Protein 5C0S (pdb70)

Secondary structure (DSSP, 8-state):
-EEEEEEB--S--EEE--SS--SEEESSEEE-SSS-EEE-S-B--B-----STT-BBTT--S-SEEEEEE-SS-EEEEE-HHHHHHHHHHHHHHHHHHHHHTTHHHHHHHHHHHHHHHHHHHHHHHHHHT--TTTTHHHHHHHHHHHHHHHHHHHHHHHHHHHHHHHHHHHHHHHHHHHHHHHHHHHHHHHHHHHTTSEEE-SSSEEEESS---HHHHHHHHTT---HHHHHHHHHHHHHH-/---EEEPPPEEE-TT--EEEEEEESS-SS-SS-EEEEEE-TTS--EEEEEE-TTT--EEE-TTTTTTEEEEEETTTTEEEEEE-S--GGG-EEEEEEEESSSS--S-EEEE---EEEEE-S---B--EEEEE---STTEETTEEEEEEEEEEEBSS--EEEEGGGTB-TTEEEPPPEE-TTS-EEEEEEEEEESTTTTTS--EEEEEEGGGTEEEEEE---/-BB--SEEEE-TT--EEEEEE--TTTGGGS--EEEEE-TTS--EEEEBTTTB--TT--TTEEEEEETTEEEEEE-S--STT-SEEEEEEEE-SSSSEEEEB--EEEEE----BPPEEEEEPPPHHHHTTT-EEEEEEEEEEBSS--EEEEEETTEE--TTEEEPPPEE-TTSSEEEEEEEEE-HHHHHHSS-EEEEEEETTEEEEEEE-TT-

InterPro domains:
  IPR012473 Fibritin C-terminal [PF07921] (373-482)
  IPR012473 Fibritin C-terminal [PR01880] (372-398)
  IPR012473 Fibritin C-terminal [PR01880] (399-420)
  IPR012473 Fibritin C-terminal [PR01880] (421-442)
  IPR012473 Fibritin C-terminal [PR01880] (443-462)
  IPR012473 Fibritin C-terminal [PR01880] (463-484)

B-factor: mean 86.99, std 44.42, range [16.41, 301.83]

Radius of gyration: 33.94 Å; Cα contacts (8 Å, |Δi|>4): 1480; chains: 3; bounding box: 60×84×108 Å

Sequence (675 aa):
DTICIGYHANNSTDTVDTVLEKNVTVTHSVNLGSGLRMVTGLRNIPQAIAGFIEGGWTGMVDGWYGYHHQNEQGSGYAADQKSTQNAINGITNKVNSVIEKMGGDPEWDREINNYTSIIYSLIEESQNQQEIVQQQNNLLRAIEAQQHLLQLTVWGIKQLQTYNAELLVLLENERTLDFHDSNVKNLYEKVKSQLKNNAKEIGNGCFEFYHKCNNECMESVKNGTYDYPKYSEESKLNREKIEVQLVESGAEVKKPGSSVKVSCKASGGPFRSYAISWVRQAPGQGPEWMGGIIPIFGTTKYAPKFQGRVTITADDFAGTVYMELSSLRSEDTAMYYCAKHMGYQVRETMDVWGKGTTVTVSSASTKGPSVFPLAPSSKSTSGGTAALGCLVKDYFPEPVTVSWNSGALTSGVHTFPAVLQSSGLYSLSSVVTVPSSSLGTQTYICNVNHKPSNTKVDKRVEPVLTQPPSVSAAPGQKVTISCSGSSSNIGNDYVSWYQQLPGTAPKLLIYDNNKRPSGIPDRFSGSKSGTSATLGITGLQTGDEANYYCATWDRRPTAYVVFGGGTKLTVLQPKAAPSVTLFPPSSEELQANKATLVCLISDFYPGAVTVAWKADSSPVKAGVETTTPSKQSNNKYAASSYLSLTPEQWKSHRSYSCQVTHEGSTVEKTVAPTE

Solvent-accessible surface area: 32859 Å² total; per-residue (Å²): 36,24,9,0,0,0,25,10,0,38,146,25,120,50,56,4,47,5,69,152,81,114,114,11,50,0,7,20,25,8,81,32,69,85,79,20,65,1,1,2,0,8,78,18,81,77,123,146,50,27,1,42,106,106,1,0,2,63,48,0,100,66,0,0,0,1,9,6,41,75,16,107,117,32,71,22,78,32,6,14,93,156,15,0,14,82,0,0,49,36,2,4,96,25,2,8,32,10,39,97,148,121,27,38,34,72,110,113,19,151,88,39,63,92,136,36,67,83,51,147,67,89,10,76,75,31,88,99,130,68,181,177,92,115,110,87,35,72,93,23,139,54,94,49,59,115,18,116,118,91,80,120,78,30,142,15,58,71,102,135,47,70,142,93,31,84,64,70,6,32,89,26,0,66,160,1,6,92,67,2,85,49,22,8,119,82,5,23,75,122,2,82,70,33,0,131,69,0,6,103,79,88,53,36,1,2,3,78,14,50,5,130,0,75,50,128,4,16,105,21,4,72,103,50,92,21,72,48,104,131,24,28,100,83,0,77,79,49,82,108,133,182,177,38,121,6,95,26,37,52,77,45,64,64,98,67,60,39,47,7,106,0,29,1,110,1,51,63,18,15,11,6,22,22,0,2,0,0,1,9,25,19,113,85,115,16,9,50,6,0,0,0,8,15,2,29,35,37,59,44,88,29,2,57,133,1,91,75,51,8,66,5,59,39,59,37,66,37,1,12,1,56,1,66,0,39,66,4,137,69,97,1,34,3,68,4,9,0,0,15,2,92,24,8,52,6,90,1,10,0,35,20,25,0,158,19,11,56,2,15,4,20,96,25,70,90,83,22,18,49,11,18,14,4,38,1,62,97,117,19,54,94,76,46,65,3,15,1,0,0,1,0,13,11,0,4,20,71,93,22,80,22,41,1,44,100,42,84,45,96,104,41,45,54,53,6,65,22,12,90,30,114,69,17,26,28,1,10,0,0,16,0,76,8,71,35,97,26,31,72,106,83,85,12,51,0,22,3,39,0,136,64,34,111,43,154,47,96,55,128,5,107,113,137,3,92,13,31,115,71,34,63,4,23,85,55,72,122,13,81,0,56,0,51,23,46,64,15,8,0,22,101,12,110,1,0,1,2,23,16,73,91,92,54,21,3,115,4,3,0,40,30,28,97,104,112,26,120,71,11,68,124,46,11,65,12,65,61,86,52,54,48,2,47,0,14,0,71,27,2,92,72,53,8,21,0,45,0,13,0,0,0,29,10,140,158,72,80,38,43,2,6,11,1,51,14,0,69,0,43,1,122,88,108,108,17,77,14,58,9,35,12,2,45,9,12,85,70,1,40,162,60,112,88,2,1,0,0,0,5,0,24,52,0,14,42,18,67,27,91,29,34,0,54,4,52,91,65,82,44,135,84,37,41,41,65,22,117,48,38,68,22,118,94,96,78,17,1,3,1,0,5,0,48,24,62,18,107,85,3,106,82,56,156,3,5,8,0,44,0,46,1,86,83,54,88,44,79,68,44,10,36,18,119,185

Organism: Enterobacteria phage T4 (NCBI:txid10665)

Nearest PDB structures (foldseek):
  5c0s-assembly1_A  TM=1.004E+00  e=2.608E-46  unclassified
  4mc5-assembly1_B  TM=8.706E-01  e=4.493E-20  Influenza A virus
  8xhh-assembly1_A  TM=8.297E-01  e=2.191E-21  Influenza A virus
  4mc5-assembly1_C  TM=8.520E-01  e=2.034E-19  Influenza A virus
  9dwe-assembly1_C  TM=7.849E-01  e=5.070E-20  Influenza A virus

Structure (mmCIF, N/CA/C/O backbone):
data_5C0S
#
_entry.id   5C0S
#
_cell.length_a   101.649
_cell.length_b   101.649
_cell.length_c   186.022
_cell.angle_alpha   90.00
_cell.angle_beta   90.00
_cell.angle_gamma   120.00
#
_symmetry.space_group_name_H-M   'H 3'
#
loop_
_entity.id
_entity.type
_entity.pdbx_description
1 polymer 'Hemagglutinin, Envelope glycoprotein, Fibritin fusion protein'
2 polymer 'CR6261 antibody heavy chain'
3 polymer 'CR6261 antibody light chain'
#
loop_
_atom_site.group_PDB
_atom_site.id
_atom_site.type_symbol
_atom_site.label_atom_id
_atom_site.label_alt_id
_atom_site.label_comp_id
_atom_site.label_asym_id
_atom_site.label_entity_id
_atom_site.label_seq_id
_atom_site.pdbx_PDB_ins_code
_atom_site.Cartn_x
_atom_site.Cartn_y
_atom_site.Cartn_z
_atom_site.occupancy
_atom_site.B_iso_or_equiv
_atom_site.auth_seq_id
_atom_site.auth_comp_id
_atom_site.auth_asym_id
_atom_site.auth_atom_id
_atom_site.pdbx_PDB_model_num
ATOM 1 N N . ASP A 1 1 ? -7.557 26.178 -36.437 1.00 145.62 1 ASP A N 1
ATOM 2 C CA . ASP A 1 1 ? -8.290 26.208 -35.177 1.00 140.61 1 ASP A CA 1
ATOM 3 C C . ASP A 1 1 ? -8.154 24.886 -34.429 1.00 137.41 1 ASP A C 1
ATOM 4 O O . ASP A 1 1 ? -8.454 23.824 -34.973 1.00 138.00 1 ASP A O 1
ATOM 9 N N . THR A 1 2 ? -7.699 24.955 -33.182 1.00 91.34 2 THR A N 1
ATOM 10 C CA . THR A 1 2 ? -7.504 23.753 -32.376 1.00 88.40 2 THR A CA 1
ATOM 11 C C . THR A 1 2 ? -7.748 23.971 -30.884 1.00 84.30 2 THR A C 1
ATOM 12 O O . THR A 1 2 ? -7.433 25.029 -30.338 1.00 84.58 2 THR A O 1
ATOM 16 N N . ILE A 1 3 ? -8.303 22.954 -30.231 1.00 157.77 3 ILE A N 1
ATOM 17 C CA . ILE A 1 3 ? -8.556 22.998 -28.794 1.00 154.39 3 ILE A CA 1
ATOM 18 C C . ILE A 1 3 ? -7.763 21.913 -28.062 1.00 153.09 3 ILE A C 1
ATOM 19 O O . ILE A 1 3 ? -7.638 20.787 -28.546 1.00 153.79 3 ILE A O 1
ATOM 24 N N . CYS A 1 4 ? -7.221 22.258 -26.898 1.00 82.95 4 CYS A N 1
ATOM 25 C CA . CYS A 1 4 ? -6.439 21.313 -26.109 1.00 82.02 4 CYS A CA 1
ATOM 26 C C . CYS A 1 4 ? -7.000 21.146 -24.704 1.00 78.65 4 CYS A C 1
ATOM 27 O O . CYS A 1 4 ? -7.461 22.106 -24.093 1.00 77.75 4 CYS A O 1
ATOM 30 N N . ILE A 1 5 ? -6.953 19.921 -24.194 1.00 86.88 5 ILE A N 1
ATOM 31 C CA . ILE A 1 5 ? -7.269 19.667 -22.795 1.00 84.29 5 ILE A CA 1
ATOM 32 C C . ILE A 1 5 ? -5.966 19.580 -22.007 1.00 84.69 5 ILE A C 1
ATOM 33 O O . ILE A 1 5 ? -5.031 18.891 -22.417 1.00 86.47 5 ILE A O 1
ATOM 38 N N . GLY A 1 6 ? -5.901 20.288 -20.884 1.00 62.43 6 GLY A N 1
ATOM 39 C CA . GLY A 1 6 ? -4.704 20.285 -20.064 1.00 66.78 6 GLY A CA 1
ATOM 40 C C . GLY A 1 6 ? -4.967 20.537 -18.594 1.00 64.69 6 GLY A C 1
ATOM 41 O O . GLY A 1 6 ? -6.106 20.459 -18.133 1.00 58.96 6 GLY A O 1
ATOM 42 N N . TYR A 1 7 ? -3.900 20.840 -17.859 1.00 50.48 7 TYR A N 1
ATOM 43 C CA . TYR A 1 7 ? -3.987 21.066 -16.419 1.00 44.92 7 TYR A CA 1
ATOM 44 C C . TYR A 1 7 ? -2.952 22.071 -15.922 1.00 46.76 7 TYR A C 1
ATOM 45 O O . TYR A 1 7 ? -2.162 22.601 -16.701 1.00 49.72 7 TYR A O 1
ATOM 54 N N . HIS A 1 8 ? -2.957 22.311 -14.615 1.00 41.99 8 HIS A N 1
ATOM 55 C CA . HIS A 1 8 ? -2.142 23.359 -14.008 1.00 43.58 8 HIS A CA 1
ATOM 56 C C . HIS A 1 8 ? -0.752 22.891 -13.586 1.00 45.74 8 HIS A C 1
ATOM 57 O O . HIS A 1 8 ? -0.578 21.774 -13.099 1.00 44.74 8 HIS A O 1
ATOM 64 N N . ALA A 1 9 ? 0.230 23.766 -13.784 1.00 64.48 9 ALA A N 1
ATOM 65 C CA . ALA A 1 9 ? 1.570 23.595 -13.237 1.00 29.30 9 ALA A CA 1
ATOM 66 C C . ALA A 1 9 ? 2.058 24.946 -12.715 1.00 29.69 9 ALA A C 1
ATOM 67 O O . ALA A 1 9 ? 1.676 25.989 -13.242 1.00 29.75 9 ALA A O 1
ATOM 69 N N . ASN A 1 10 ? 2.894 24.934 -11.679 1.00 56.04 10 ASN A N 1
ATOM 70 C CA . ASN A 1 10 ? 3.419 26.180 -11.119 1.00 54.02 10 ASN A CA 1
ATOM 71 C C . ASN A 1 10 ? 4.822 26.053 -10.524 1.00 57.87 10 ASN A C 1
ATOM 72 O O . ASN A 1 10 ? 5.457 25.004 -10.626 1.00 63.42 10 ASN A O 1
ATOM 77 N N . ASN A 1 11 ? 5.289 27.126 -9.891 1.00 73.78 11 ASN A N 1
ATOM 78 C CA . ASN A 1 11 ? 6.621 27.157 -9.291 1.00 78.54 11 ASN A CA 1
ATOM 79 C C . ASN A 1 11 ? 6.714 26.464 -7.932 1.00 76.49 11 ASN A C 1
ATOM 80 O O . ASN A 1 11 ? 7.584 26.791 -7.126 1.00 80.67 11 ASN A O 1
ATOM 85 N N . SER A 1 12 ? 5.827 25.509 -7.672 1.00 26.24 12 SER A N 1
ATOM 86 C CA . SER A 1 12 ? 5.874 24.776 -6.411 1.00 26.37 12 SER A CA 1
ATOM 87 C C . SER A 1 12 ? 7.001 23.752 -6.398 1.00 30.83 12 SER A C 1
ATOM 88 O O . SER A 1 12 ? 7.191 23.008 -7.360 1.00 27.60 12 SER A O 1
ATOM 91 N N . THR A 1 13 ? 7.745 23.720 -5.299 1.00 77.73 13 THR A N 1
ATOM 92 C CA . THR A 1 13 ? 8.809 22.742 -5.115 1.00 80.81 13 THR A CA 1
ATOM 93 C C . THR A 1 13 ? 8.417 21.739 -4.035 1.00 77.92 13 THR A C 1
ATOM 94 O O . THR A 1 13 ? 9.246 20.964 -3.557 1.00 80.46 13 THR A O 1
ATOM 98 N N . ASP A 1 14 ? 7.142 21.765 -3.660 1.00 109.04 14 ASP A N 1
ATOM 99 C CA . ASP A 1 14 ? 6.614 20.857 -2.651 1.00 106.10 14 ASP A CA 1
ATOM 100 C C . ASP A 1 14 ? 6.661 19.413 -3.119 1.00 106.09 14 ASP A C 1
ATOM 101 O O . ASP A 1 14 ? 6.207 19.088 -4.215 1.00 110.11 14 ASP A O 1
ATOM 106 N N . THR A 1 15 ? 7.216 18.549 -2.279 1.00 51.99 15 THR A N 1
ATOM 107 C CA . THR A 1 15 ? 7.268 17.129 -2.587 1.00 47.87 15 THR A CA 1
ATOM 108 C C . THR A 1 15 ? 6.572 16.305 -1.516 1.00 44.29 15 THR A C 1
ATOM 109 O O . THR A 1 15 ? 6.735 16.551 -0.322 1.00 43.49 15 THR A O 1
ATOM 113 N N . VAL A 1 16 ? 5.786 15.330 -1.955 1.00 41.39 16 VAL A N 1
ATOM 114 C CA . VAL A 1 16 ? 5.181 14.368 -1.053 1.00 38.21 16 VAL A CA 1
ATOM 115 C C . VAL A 1 16 ? 5.688 12.986 -1.420 1.00 39.48 16 VAL A C 1
ATOM 116 O O . VAL A 1 16 ? 6.489 12.832 -2.343 1.00 42.01 16 VAL A O 1
ATOM 120 N N . ASP A 1 17 ? 5.207 11.980 -0.703 1.00 35.89 17 ASP A N 1
ATOM 121 C CA . ASP A 1 17 ? 5.536 10.603 -1.018 1.00 35.68 17 ASP A CA 1
ATOM 122 C C . ASP A 1 17 ? 4.268 9.780 -1.144 1.00 30.82 17 ASP A C 1
ATOM 123 O O . ASP A 1 17 ? 3.421 9.798 -0.253 1.00 27.88 17 ASP A O 1
ATOM 128 N N . THR A 1 18 ? 4.129 9.065 -2.253 1.00 38.22 18 THR A N 1
ATOM 129 C CA . THR A 1 18 ? 3.141 8.002 -2.320 1.00 37.82 18 THR A CA 1
ATOM 130 C C . THR A 1 18 ? 3.815 6.768 -1.734 1.00 37.11 18 THR A C 1
ATOM 131 O O . THR A 1 18 ? 4.713 6.886 -0.900 1.00 35.64 18 THR A O 1
ATOM 135 N N . VAL A 1 19 ? 3.400 5.587 -2.170 1.00 59.97 19 VAL A N 1
ATOM 136 C CA . VAL A 1 19 ? 4.028 4.358 -1.700 1.00 59.08 19 VAL A CA 1
ATOM 137 C C . VAL A 1 19 ? 5.078 3.859 -2.695 1.00 61.52 19 VAL A C 1
ATOM 138 O O . VAL A 1 19 ? 6.210 3.550 -2.318 1.00 64.44 19 VAL A O 1
ATOM 142 N N . LEU A 1 20 ? 4.701 3.801 -3.968 1.00 70.66 20 LEU A N 1
ATOM 143 C CA . LEU A 1 20 ? 5.596 3.319 -5.013 1.00 73.86 20 LEU A CA 1
ATOM 144 C C . LEU A 1 20 ? 6.576 4.404 -5.454 1.00 78.60 20 LEU A C 1
ATOM 145 O O . LEU A 1 20 ? 7.523 4.130 -6.190 1.00 83.01 20 LEU A O 1
ATOM 150 N N . GLU A 1 21 ? 6.350 5.634 -5.001 1.00 26.68 21 GLU A N 1
ATOM 151 C CA . GLU A 1 21 ? 7.097 6.780 -5.510 1.00 31.38 21 GLU A CA 1
ATOM 152 C C . GLU A 1 21 ? 7.373 7.801 -4.410 1.00 38.00 21 GLU A C 1
ATOM 153 O O . GLU A 1 21 ? 6.525 8.043 -3.551 1.00 35.35 21 GLU A O 1
ATOM 159 N N . LYS A 1 22 ? 8.557 8.404 -4.444 1.00 68.26 22 LYS A N 1
ATOM 160 C CA . LYS A 1 22 ? 8.960 9.362 -3.420 1.00 65.68 22 LYS A CA 1
ATOM 161 C C . LYS A 1 22 ? 9.416 10.678 -4.045 1.00 68.97 22 LYS A C 1
ATOM 162 O O . LYS A 1 22 ? 9.734 10.730 -5.234 1.00 75.33 22 LYS A O 1
ATOM 168 N N . ASN A 1 23 ? 9.447 11.733 -3.232 1.00 89.10 23 ASN A N 1
ATOM 169 C CA . ASN A 1 23 ? 9.895 13.056 -3.671 1.00 91.66 23 ASN A CA 1
ATOM 170 C C . ASN A 1 23 ? 9.184 13.554 -4.929 1.00 90.85 23 ASN A C 1
ATOM 171 O O . ASN A 1 23 ? 9.796 14.176 -5.797 1.00 93.89 23 ASN A O 1
ATOM 176 N N . VAL A 1 24 ? 7.889 13.272 -5.020 1.00 79.58 24 VAL A N 1
ATOM 177 C CA . VAL A 1 24 ? 7.095 13.684 -6.170 1.00 78.07 24 VAL A CA 1
ATOM 178 C C . VAL A 1 24 ? 6.688 15.150 -6.038 1.00 77.66 24 VAL A C 1
ATOM 179 O O . VAL A 1 24 ? 5.968 15.521 -5.112 1.00 74.90 24 VAL A O 1
ATOM 183 N N . THR A 1 25 ? 7.156 15.984 -6.961 1.00 53.76 25 THR A N 1
ATOM 184 C CA . THR A 1 25 ? 6.871 17.413 -6.902 1.00 53.71 25 THR A CA 1
ATOM 185 C C . THR A 1 25 ? 5.422 17.718 -7.259 1.00 52.90 25 THR A C 1
ATOM 186 O O . THR A 1 25 ? 4.959 17.395 -8.354 1.00 48.20 25 THR A O 1
ATOM 190 N N . VAL A 1 26 ? 4.712 18.348 -6.330 1.00 25.65 26 VAL A N 1
ATOM 191 C CA . VAL A 1 26 ? 3.326 18.720 -6.563 1.00 46.61 26 VAL A CA 1
ATOM 192 C C . VAL A 1 26 ? 3.129 20.229 -6.505 1.00 50.35 26 VAL A C 1
ATOM 193 O O . VAL A 1 26 ? 3.933 20.958 -5.920 1.00 48.10 26 VAL A O 1
ATOM 197 N N . THR A 1 27 ? 2.046 20.686 -7.121 1.00 40.20 27 THR A N 1
ATOM 198 C CA . THR A 1 27 ? 1.741 22.105 -7.203 1.00 40.15 27 THR A CA 1
ATOM 199 C C . THR A 1 27 ? 1.120 22.613 -5.913 1.00 26.14 27 THR A C 1
ATOM 200 O O . THR A 1 27 ? 1.323 23.765 -5.525 1.00 39.59 27 THR A O 1
ATOM 204 N N . HIS A 1 28 ? 0.352 21.751 -5.255 1.00 47.37 28 HIS A N 1
ATOM 205 C CA . HIS A 1 28 ? -0.321 22.129 -4.017 1.00 41.64 28 HIS A CA 1
ATOM 206 C C . HIS A 1 28 ? -0.301 20.998 -2.988 1.00 40.31 28 HIS A C 1
ATOM 207 O O . HIS A 1 28 ? -0.847 19.919 -3.217 1.00 38.21 28 HIS A O 1
ATOM 214 N N . SER A 1 29 ? 0.347 21.254 -1.857 1.00 61.39 29 SER A N 1
ATOM 215 C CA . SER A 1 29 ? 0.430 20.274 -0.784 1.00 60.42 29 SER A CA 1
ATOM 216 C C . SER A 1 29 ? -0.015 20.903 0.533 1.00 64.73 29 SER A C 1
ATOM 217 O O . SER A 1 29 ? -0.427 22.062 0.565 1.00 60.77 29 SER A O 1
ATOM 220 N N . VAL A 1 30 ? 0.050 20.126 1.613 1.00 82.35 30 VAL A N 1
ATOM 221 C CA . VAL A 1 30 ? -0.469 20.551 2.914 1.00 83.89 30 VAL A CA 1
ATOM 222 C C . VAL A 1 30 ? 0.250 19.823 4.066 1.00 84.23 30 VAL A C 1
ATOM 223 O O . VAL A 1 30 ? 0.343 18.594 4.074 1.00 81.93 30 VAL A O 1
ATOM 227 N N . ASN A 1 31 ? 0.764 20.594 5.025 1.00 63.83 31 ASN A N 1
ATOM 228 C CA . ASN A 1 31 ? 1.718 20.081 6.017 1.00 65.55 31 ASN A CA 1
ATOM 229 C C . ASN A 1 31 ? 1.125 19.821 7.401 1.00 64.60 31 ASN A C 1
ATOM 230 O O . ASN A 1 31 ? 0.944 20.746 8.194 1.00 69.96 31 ASN A O 1
ATOM 235 N N . LEU A 1 32 ? 0.849 18.550 7.685 1.00 125.26 32 LEU A N 1
ATOM 236 C CA . LEU A 1 32 ? 0.053 18.134 8.848 1.00 124.53 32 LEU A CA 1
ATOM 237 C C . LEU A 1 32 ? 0.653 18.442 10.222 1.00 132.87 32 LEU A C 1
ATOM 238 O O . LEU A 1 32 ? -0.031 18.982 11.092 1.00 129.48 32 LEU A O 1
ATOM 243 N N . GLY A 1 33 ? 1.914 18.073 10.427 1.00 84.71 33 GLY A N 1
ATOM 244 C CA . GLY A 1 33 ? 2.567 18.332 11.695 1.00 88.67 33 GLY A CA 1
ATOM 245 C C . GLY A 1 33 ? 3.690 17.377 12.052 1.00 90.24 33 GLY A C 1
ATOM 246 O O . GLY A 1 33 ? 4.600 17.752 12.788 1.00 99.28 33 GLY A O 1
ATOM 247 N N . SER A 1 34 ? 3.635 16.149 11.541 1.00 99.72 34 SER A N 1
ATOM 248 C CA . SER A 1 34 ? 4.634 15.134 11.885 1.00 106.48 34 SER A CA 1
ATOM 249 C C . SER A 1 34 ? 5.401 14.639 10.659 1.00 101.82 34 SER A C 1
ATOM 250 O O . SER A 1 34 ? 5.559 13.434 10.457 1.00 101.47 34 SER A O 1
ATOM 253 N N . GLY A 1 35 ? 5.875 15.574 9.840 1.00 80.97 35 GLY A N 1
ATOM 254 C CA . GLY A 1 35 ? 6.572 15.228 8.614 1.00 81.95 35 GLY A CA 1
ATOM 255 C C . GLY A 1 35 ? 5.609 14.714 7.562 1.00 73.05 35 GLY A C 1
ATOM 256 O O . GLY A 1 35 ? 6.009 14.348 6.457 1.00 73.47 35 GLY A O 1
ATOM 257 N N . LEU A 1 36 ? 4.329 14.692 7.915 1.00 29.15 36 LEU A N 1
ATOM 258 C CA . LEU A 1 36 ? 3.284 14.220 7.021 1.00 30.18 36 LEU A CA 1
ATOM 259 C C . LEU A 1 36 ? 2.859 15.322 6.071 1.00 24.76 36 LEU A C 1
ATOM 260 O O . LEU A 1 36 ? 2.397 16.379 6.498 1.00 24.73 36 LEU A O 1
ATOM 265 N N . ARG A 1 37 ? 3.010 15.070 4.779 1.00 56.75 37 ARG A N 1
ATOM 266 C CA . ARG A 1 37 ? 2.578 16.027 3.777 1.00 55.97 37 ARG A CA 1
ATOM 267 C C . ARG A 1 37 ? 1.655 15.354 2.773 1.00 53.13 37 ARG A C 1
ATOM 268 O O . ARG A 1 37 ? 2.048 14.416 2.081 1.00 53.62 37 ARG A O 1
ATOM 276 N N . MET A 1 38 ? 0.419 15.832 2.710 1.00 98.69 38 MET A N 1
ATOM 277 C CA . MET A 1 38 ? -0.559 15.287 1.784 1.00 96.10 38 MET A CA 1
ATOM 278 C C . MET A 1 38 ? -0.618 16.144 0.524 1.00 96.24 38 MET A C 1
ATOM 279 O O . MET A 1 38 ? -0.677 17.367 0.606 1.00 96.46 38 MET A O 1
ATOM 284 N N . VAL A 1 39 ? -0.586 15.510 -0.642 1.00 62.58 39 VAL A N 1
ATOM 285 C CA . VAL A 1 39 ? -0.774 16.248 -1.884 1.00 62.60 39 VAL A CA 1
ATOM 286 C C . VAL A 1 39 ? -2.226 16.714 -1.973 1.00 60.21 39 VAL A C 1
ATOM 287 O O . VAL A 1 39 ? -3.145 15.973 -1.625 1.00 54.25 39 VAL A O 1
ATOM 291 N N . THR A 1 40 ? -2.430 17.955 -2.402 1.00 32.61 40 THR A N 1
ATOM 292 C CA . THR A 1 40 ? -3.770 18.441 -2.716 1.00 31.40 40 THR A CA 1
ATOM 293 C C . THR A 1 40 ? -3.847 18.735 -4.204 1.00 31.88 40 THR A C 1
ATOM 294 O O . THR A 1 40 ? -4.793 18.335 -4.884 1.00 31.05 40 THR A O 1
ATOM 298 N N . GLY A 1 41 ? -2.841 19.441 -4.704 1.00 32.57 41 GLY A N 1
ATOM 299 C CA . GLY A 1 41 ? -2.746 19.717 -6.121 1.00 33.45 41 GLY A CA 1
ATOM 300 C C . GLY A 1 41 ? -2.407 18.459 -6.888 1.00 33.87 41 GLY A C 1
ATOM 301 O O . GLY A 1 41 ? -2.946 17.383 -6.629 1.00 32.65 41 GLY A O 1
ATOM 302 N N . LEU A 1 42 ? -1.485 18.590 -7.828 1.00 37.76 42 LEU A N 1
ATOM 303 C CA . LEU A 1 42 ? -1.169 17.495 -8.726 1.00 38.96 42 LEU A CA 1
ATOM 304 C C . LEU A 1 42 ? 0.303 17.531 -9.107 1.00 46.95 42 LEU A C 1
ATOM 305 O O . LEU A 1 42 ? 1.014 18.471 -8.751 1.00 44.76 42 LEU A O 1
ATOM 310 N N . ARG A 1 43 ? 0.757 16.501 -9.815 1.00 53.19 43 ARG A N 1
ATOM 311 C CA . ARG A 1 43 ? 2.150 16.417 -10.240 1.00 53.68 43 ARG A CA 1
ATOM 312 C C . ARG A 1 43 ? 2.581 17.683 -10.976 1.00 60.40 43 ARG A C 1
ATOM 313 O O . ARG A 1 43 ? 1.948 18.093 -11.949 1.00 55.24 43 ARG A O 1
ATOM 321 N N . ASN A 1 44 ? 3.645 18.311 -10.487 1.00 52.83 44 ASN A N 1
ATOM 322 C CA . ASN A 1 44 ? 4.146 19.544 -11.076 1.00 60.29 44 ASN A CA 1
ATOM 323 C C . ASN A 1 44 ? 5.060 19.235 -12.246 1.00 60.35 44 ASN A C 1
ATOM 324 O O . ASN A 1 44 ? 6.211 18.847 -12.052 1.00 62.23 44 ASN A O 1
ATOM 329 N N . ILE A 1 45 ? 4.542 19.389 -13.461 1.00 149.22 45 ILE A N 1
ATOM 330 C CA . ILE A 1 45 ? 5.303 19.064 -14.666 1.00 153.36 45 ILE A CA 1
ATOM 331 C C . ILE A 1 45 ? 5.150 20.150 -15.727 1.00 160.44 45 ILE A C 1
ATOM 332 O O . ILE A 1 45 ? 4.283 20.058 -16.595 1.00 164.30 45 ILE A O 1
ATOM 337 N N . PRO A 1 46 ? 5.998 21.185 -15.663 1.00 66.86 46 PRO A N 1
ATOM 338 C CA . PRO A 1 46 ? 5.933 22.275 -16.639 1.00 71.67 46 PRO A CA 1
ATOM 339 C C . PRO A 1 46 ? 6.723 21.960 -17.907 1.00 75.74 46 PRO A C 1
ATOM 340 O O . PRO A 1 46 ? 7.830 21.427 -17.836 1.00 78.38 46 PRO A O 1
ATOM 344 N N . GLN A 1 47 ? 6.143 22.291 -19.057 1.00 71.65 47 GLN A N 1
ATOM 345 C CA . GLN A 1 47 ? 6.748 22.002 -20.353 1.00 75.35 47 GLN A CA 1
ATOM 346 C C . GLN A 1 47 ? 8.016 22.815 -20.589 1.00 79.84 47 GLN A C 1
ATOM 347 O O . GLN A 1 47 ? 8.990 22.312 -21.149 1.00 83.09 47 GLN A O 1
ATOM 353 N N . ALA A 1 56 ? 3.832 25.860 -29.470 1.00 109.17 53 ALA A N 1
ATOM 354 C CA . ALA A 1 56 ? 2.946 25.055 -30.302 1.00 104.85 53 ALA A CA 1
ATOM 355 C C . ALA A 1 56 ? 1.773 24.526 -29.485 1.00 98.05 53 ALA A C 1
ATOM 356 O O . ALA A 1 56 ? 1.092 23.585 -29.896 1.00 97.47 53 ALA A O 1
ATOM 358 N N . ILE A 1 57 ? 1.556 25.155 -28.331 1.00 97.63 54 ILE A N 1
ATOM 359 C CA . ILE A 1 57 ? 0.463 24.838 -27.405 1.00 90.90 54 ILE A CA 1
ATOM 360 C C . ILE A 1 57 ? 0.094 23.347 -27.290 1.00 86.67 54 ILE A C 1
ATOM 361 O O . ILE A 1 57 ? -0.875 22.870 -27.881 1.00 87.18 54 ILE A O 1
ATOM 366 N N . ALA A 1 58 ? 0.891 22.616 -26.519 1.00 120.52 55 ALA A N 1
ATOM 367 C CA . ALA A 1 58 ? 0.685 21.185 -26.346 1.00 118.71 55 ALA A CA 1
ATOM 368 C C . ALA A 1 58 ? -0.442 20.902 -25.359 1.00 113.09 55 ALA A C 1
ATOM 369 O O . ALA A 1 58 ? -0.810 21.761 -24.557 1.00 111.59 55 ALA A O 1
ATOM 371 N N . GLY A 1 59 ? -0.985 19.690 -25.426 1.00 86.65 56 GLY A N 1
ATOM 372 C CA . GLY A 1 59 ? -2.051 19.279 -24.533 1.00 81.89 56 GLY A CA 1
ATOM 373 C C . GLY A 1 59 ? -1.529 18.759 -23.206 1.00 80.07 56 GLY A C 1
ATOM 374 O O . GLY A 1 59 ? -0.616 19.340 -22.621 1.00 81.59 56 GLY A O 1
ATOM 375 N N . PHE A 1 60 ? -2.097 17.653 -22.735 1.00 115.75 57 PHE A N 1
ATOM 376 C CA . PHE A 1 60 ? -1.790 17.159 -21.394 1.00 113.88 57 PHE A CA 1
ATOM 377 C C . PHE A 1 60 ? -0.945 15.884 -21.364 1.00 115.45 57 PHE A C 1
ATOM 378 O O . PHE A 1 60 ? -0.538 15.440 -20.290 1.00 114.31 57 PHE A O 1
ATOM 386 N N . ILE A 1 61 ? -0.693 15.295 -22.530 1.00 120.59 58 ILE A N 1
ATOM 387 C CA . ILE A 1 61 ? 0.106 14.070 -22.613 1.00 122.38 58 ILE A CA 1
ATOM 388 C C . ILE A 1 61 ? 1.521 14.276 -22.060 1.00 121.85 58 ILE A C 1
ATOM 389 O O . ILE A 1 61 ? 2.008 13.470 -21.266 1.00 121.39 58 ILE A O 1
ATOM 394 N N . GLU A 1 62 ? 2.172 15.360 -22.473 1.00 106.64 59 GLU A N 1
ATOM 395 C CA . GLU A 1 62 ? 3.460 15.735 -21.896 1.00 109.99 59 GLU A CA 1
ATOM 396 C C . GLU A 1 62 ? 3.480 17.212 -21.490 1.00 110.26 59 GLU A C 1
ATOM 397 O O . GLU A 1 62 ? 4.322 17.989 -21.939 1.00 114.94 59 GLU A O 1
ATOM 403 N N . GLY A 1 63 ? 2.550 17.603 -20.623 1.00 101.19 60 GLY A N 1
ATOM 404 C CA . GLY A 1 63 ? 2.473 19.000 -20.247 1.00 101.25 60 GLY A CA 1
ATOM 405 C C . GLY A 1 63 ? 1.543 19.446 -19.140 1.00 96.38 60 GLY A C 1
ATOM 406 O O . GLY A 1 63 ? 0.355 19.126 -19.128 1.00 92.77 60 GLY A O 1
ATOM 407 N N . GLY A 1 64 ? 2.102 20.209 -18.207 1.00 52.53 61 GLY A N 1
ATOM 408 C CA . GLY A 1 64 ? 1.318 20.937 -17.231 1.00 53.38 61 GLY A CA 1
ATOM 409 C C . GLY A 1 64 ? 1.409 22.413 -17.559 1.00 51.77 61 GLY A C 1
ATOM 410 O O . GLY A 1 64 ? 2.498 22.986 -17.580 1.00 56.37 61 GLY A O 1
ATOM 411 N N . TRP A 1 65 ? 0.266 23.031 -17.830 1.00 75.71 62 TRP A N 1
ATOM 412 C CA . TRP A 1 65 ? 0.245 24.423 -18.259 1.00 77.80 62 TRP A CA 1
ATOM 413 C C . TRP A 1 65 ? 0.562 25.400 -17.133 1.00 78.03 62 TRP A C 1
ATOM 414 O O . TRP A 1 65 ? -0.275 25.659 -16.268 1.00 74.53 62 TRP A O 1
ATOM 425 N N . THR A 1 66 ? 1.772 25.950 -17.157 1.00 26.40 63 THR A N 1
ATOM 426 C CA . THR A 1 66 ? 2.146 27.006 -16.226 1.00 27.35 63 THR A CA 1
ATOM 427 C C . THR A 1 66 ? 1.381 28.287 -16.556 1.00 27.44 63 THR A C 1
ATOM 428 O O . THR A 1 66 ? 1.141 29.121 -15.684 1.00 27.25 63 THR A O 1
ATOM 432 N N . GLY A 1 67 ? 0.990 28.433 -17.818 1.00 73.48 64 GLY A N 1
ATOM 433 C CA . GLY A 1 67 ? 0.283 29.623 -18.262 1.00 74.09 64 GLY A CA 1
ATOM 434 C C . GLY A 1 67 ? -1.186 29.612 -17.895 1.00 69.29 64 GLY A C 1
ATOM 435 O O . GLY A 1 67 ? -1.916 30.566 -18.168 1.00 69.91 64 GLY A O 1
ATOM 436 N N . MET A 1 68 ? -1.620 28.522 -17.275 1.00 32.89 65 MET A N 1
ATOM 437 C CA . MET A 1 68 ? -3.004 28.376 -16.857 1.00 28.93 65 MET A CA 1
ATOM 438 C C . MET A 1 68 ? -3.107 28.555 -15.348 1.00 27.52 65 MET A C 1
ATOM 439 O O . MET A 1 68 ? -2.642 27.712 -14.584 1.00 26.06 65 MET A O 1
ATOM 444 N N . VAL A 1 69 ? -3.725 29.655 -14.927 1.00 77.84 66 VAL A N 1
ATOM 445 C CA . VAL A 1 69 ? -3.709 30.056 -13.524 1.00 77.98 66 VAL A CA 1
ATOM 446 C C . VAL A 1 69 ? -5.096 30.126 -12.887 1.00 75.93 66 VAL A C 1
ATOM 447 O O . VAL A 1 69 ? -5.220 30.361 -11.684 1.00 76.11 66 VAL A O 1
ATOM 451 N N . ASP A 1 70 ? -6.136 29.917 -13.686 1.00 125.05 67 ASP A N 1
ATOM 452 C CA . ASP A 1 70 ? -7.501 30.083 -13.197 1.00 124.39 67 ASP A CA 1
ATOM 453 C C . ASP A 1 70 ? -8.079 28.811 -12.581 1.00 121.74 67 ASP A C 1
ATOM 454 O O . ASP A 1 70 ? -9.222 28.805 -12.125 1.00 121.57 67 ASP A O 1
ATOM 459 N N . GLY A 1 71 ? -7.299 27.733 -12.573 1.00 90.10 68 GLY A N 1
ATOM 460 C CA . GLY A 1 71 ? -7.768 26.487 -11.991 1.00 91.99 68 GLY A CA 1
ATOM 461 C C . GLY A 1 71 ? -6.879 25.277 -12.211 1.00 86.64 68 GLY A C 1
ATOM 462 O O . GLY A 1 71 ? -5.737 25.400 -12.653 1.00 87.76 68 GLY A O 1
ATOM 463 N N . TRP A 1 72 ? -7.414 24.102 -11.886 1.00 26.35 69 TRP A N 1
ATOM 464 C CA . TRP A 1 72 ? -6.686 22.840 -11.996 1.00 22.13 69 TRP A CA 1
ATOM 465 C C . TRP A 1 72 ? -6.822 22.214 -13.380 1.00 25.67 69 TRP A C 1
ATOM 466 O O . TRP A 1 72 ? -5.826 21.957 -14.051 1.00 22.23 69 TRP A O 1
ATOM 477 N N . TYR A 1 73 ? -8.060 21.960 -13.794 1.00 54.73 70 TYR A N 1
ATOM 478 C CA . TYR A 1 73 ? -8.327 21.375 -15.104 1.00 55.20 70 TYR A CA 1
ATOM 479 C C . TYR A 1 73 ? -8.986 22.394 -16.029 1.00 56.57 70 TYR A C 1
ATOM 480 O O . TYR A 1 73 ? -9.845 23.165 -15.601 1.00 56.82 70 TYR A O 1
ATOM 489 N N . GLY A 1 74 ? -8.586 22.397 -17.297 1.00 47.19 71 GLY A N 1
ATOM 490 C CA . GLY A 1 74 ? -9.134 23.344 -18.253 1.00 48.73 71 GLY A CA 1
ATOM 491 C C . GLY A 1 74 ? -8.609 23.195 -19.669 1.00 53.77 71 GLY A C 1
ATOM 492 O O . GLY A 1 74 ? -7.856 22.270 -19.972 1.00 49.91 71 GLY A O 1
ATOM 493 N N . TYR A 1 75 ? -9.001 24.126 -20.534 1.00 68.56 72 TYR A N 1
ATOM 494 C CA . TYR A 1 75 ? -8.704 24.041 -21.960 1.00 70.22 72 TYR A CA 1
ATOM 495 C C . TYR A 1 75 ? -7.775 25.165 -22.418 1.00 72.46 72 TYR A C 1
ATOM 496 O O . TYR A 1 75 ? -7.760 26.243 -21.827 1.00 72.85 72 TYR A O 1
ATOM 505 N N . HIS A 1 76 ? -7.005 24.912 -23.473 1.00 122.84 73 HIS A N 1
ATOM 506 C CA . HIS A 1 76 ? -6.293 25.984 -24.163 1.00 123.55 73 HIS A CA 1
ATOM 507 C C . HIS A 1 76 ? -6.662 26.016 -25.640 1.00 126.34 73 HIS A C 1
ATOM 508 O O . HIS A 1 76 ? -6.229 25.168 -26.423 1.00 123.94 73 HIS A O 1
ATOM 515 N N . HIS A 1 77 ? -7.456 27.013 -26.011 1.00 74.90 74 HIS A N 1
ATOM 516 C CA . HIS A 1 77 ? -7.966 27.121 -27.368 1.00 72.87 74 HIS A CA 1
ATOM 517 C C . HIS A 1 77 ? -7.029 27.899 -28.284 1.00 79.46 74 HIS A C 1
ATOM 518 O O . HIS A 1 77 ? -6.061 28.514 -27.834 1.00 84.54 74 HIS A O 1
ATOM 525 N N . GLN A 1 78 ? -7.333 27.854 -29.575 1.00 162.06 75 GLN A N 1
ATOM 526 C CA . GLN A 1 78 ? -6.622 28.627 -30.583 1.00 164.49 75 GLN A CA 1
ATOM 527 C C . GLN A 1 78 ? -7.471 28.681 -31.840 1.00 166.12 75 GLN A C 1
ATOM 528 O O . GLN A 1 78 ? -7.651 27.670 -32.515 1.00 161.80 75 GLN A O 1
ATOM 534 N N . ASN A 1 79 ? -8.004 29.857 -32.142 1.00 123.88 76 ASN A N 1
ATOM 535 C CA . ASN A 1 79 ? -8.788 30.043 -33.354 1.00 123.90 76 ASN A CA 1
ATOM 536 C C . ASN A 1 79 ? -8.394 31.319 -34.082 1.00 132.54 76 ASN A C 1
ATOM 537 O O . ASN A 1 79 ? -7.287 31.826 -33.906 1.00 129.65 76 ASN A O 1
ATOM 542 N N . GLU A 1 80 ? -9.305 31.830 -34.902 1.00 108.22 77 GLU A N 1
ATOM 543 C CA . GLU A 1 80 ? -9.056 33.058 -35.641 1.00 113.52 77 GLU A CA 1
ATOM 544 C C . GLU A 1 80 ? -8.974 34.241 -34.688 1.00 113.95 77 GLU A C 1
ATOM 545 O O . GLU A 1 80 ? -8.093 35.091 -34.811 1.00 117.09 77 GLU A O 1
ATOM 551 N N . GLN A 1 81 ? -9.894 34.281 -33.731 1.00 150.00 78 GLN A N 1
ATOM 552 C CA . GLN A 1 81 ? -10.002 35.410 -32.815 1.00 155.61 78 GLN A CA 1
ATOM 553 C C . GLN A 1 81 ? -8.813 35.528 -31.869 1.00 156.22 78 GLN A C 1
ATOM 554 O O . GLN A 1 81 ? -8.542 36.604 -31.339 1.00 156.77 78 GLN A O 1
ATOM 560 N N . GLY A 1 82 ? -8.109 34.422 -31.656 1.00 68.45 79 GLY A N 1
ATOM 561 C CA . GLY A 1 82 ? -6.959 34.418 -30.771 1.00 74.78 79 GLY A CA 1
ATOM 562 C C . GLY A 1 82 ? -6.812 33.111 -30.020 1.00 69.46 79 GLY A C 1
ATOM 563 O O . GLY A 1 82 ? -7.450 32.117 -30.360 1.00 64.19 79 GLY A O 1
ATOM 564 N N . SER A 1 83 ? -5.965 33.110 -28.995 1.00 99.36 80 SER A N 1
ATOM 565 C CA . SER A 1 83 ? -5.751 31.920 -28.179 1.00 97.39 80 SER A CA 1
ATOM 566 C C . SER A 1 83 ? -5.640 32.291 -26.702 1.00 92.84 80 SER A C 1
ATOM 567 O O . SER A 1 83 ? -5.533 33.468 -26.359 1.00 95.13 80 SER A O 1
ATOM 570 N N . GLY A 1 84 ? -5.666 31.288 -25.830 1.00 169.24 81 GLY A N 1
ATOM 571 C CA . GLY A 1 84 ? -5.552 31.534 -24.404 1.00 167.44 81 GLY A CA 1
ATOM 572 C C . GLY A 1 84 ? -5.998 30.374 -23.534 1.00 163.66 81 GLY A C 1
ATOM 573 O O . GLY A 1 84 ? -6.749 29.502 -23.972 1.00 153.75 81 GLY A O 1
ATOM 574 N N . TYR A 1 85 ? -5.528 30.368 -22.291 1.00 61.86 82 TYR A N 1
ATOM 575 C CA . TYR A 1 85 ? -5.895 29.330 -21.335 1.00 53.38 82 TYR A CA 1
ATOM 576 C C . TYR A 1 85 ? -7.188 29.686 -20.606 1.00 54.60 82 TYR A C 1
ATOM 577 O O . TYR A 1 85 ? -7.465 30.858 -20.348 1.00 55.11 82 TYR A O 1
ATOM 586 N N . ALA A 1 86 ? -7.978 28.669 -20.282 1.00 36.79 83 ALA A N 1
ATOM 587 C CA . ALA A 1 86 ? -9.230 28.871 -19.565 1.00 33.43 83 ALA A CA 1
ATOM 588 C C . ALA A 1 86 ? -9.553 27.648 -18.720 1.00 32.60 83 ALA A C 1
ATOM 589 O O . ALA A 1 86 ? -9.710 26.546 -19.242 1.00 33.03 83 ALA A O 1
ATOM 591 N N . ALA A 1 87 ? -9.651 27.849 -17.412 1.00 102.00 84 ALA A N 1
ATOM 592 C CA . ALA A 1 87 ? -9.893 26.748 -16.490 1.00 94.80 84 ALA A CA 1
ATOM 593 C C . ALA A 1 87 ? -11.363 26.363 -16.418 1.00 95.96 84 ALA A C 1
ATOM 594 O O . ALA A 1 87 ? -12.240 27.226 -16.399 1.00 97.44 84 ALA A O 1
ATOM 596 N N . ASP A 1 88 ? -11.629 25.062 -16.373 1.00 49.99 85 ASP A N 1
ATOM 597 C CA . ASP A 1 88 ? -12.988 24.589 -16.163 1.00 54.02 85 ASP A CA 1
ATOM 598 C C . ASP A 1 88 ? -13.319 24.696 -14.680 1.00 49.91 85 ASP A C 1
ATOM 599 O O . ASP A 1 88 ? -12.858 23.896 -13.865 1.00 48.27 85 ASP A O 1
ATOM 604 N N . GLN A 1 89 ? -14.124 25.698 -14.349 1.00 125.15 86 GLN A N 1
ATOM 605 C CA . GLN A 1 89 ? -14.452 26.027 -12.968 1.00 127.15 86 GLN A CA 1
ATOM 606 C C . GLN A 1 89 ? -15.223 24.906 -12.261 1.00 127.47 86 GLN A C 1
ATOM 607 O O . GLN A 1 89 ? -14.978 24.618 -11.087 1.00 126.92 86 GLN A O 1
ATOM 613 N N . LYS A 1 90 ? -16.145 24.275 -12.985 1.00 45.21 87 LYS A N 1
ATOM 614 C CA . LYS A 1 90 ? -16.930 23.164 -12.448 1.00 45.91 87 LYS A CA 1
ATOM 615 C C . LYS A 1 90 ? -16.037 21.996 -12.045 1.00 42.18 87 LYS A C 1
ATOM 616 O O . LYS A 1 90 ? -16.084 21.524 -10.908 1.00 42.22 87 LYS A O 1
ATOM 622 N N . SER A 1 91 ? -15.224 21.537 -12.990 1.00 40.86 88 SER A N 1
ATOM 623 C CA . SER A 1 91 ? -14.327 20.411 -12.761 1.00 37.37 88 SER A CA 1
ATOM 624 C C . SER A 1 91 ? -13.360 20.672 -11.614 1.00 36.21 88 SER A C 1
ATOM 625 O O . SER A 1 91 ? -13.231 19.852 -10.704 1.00 35.35 88 SER A O 1
ATOM 628 N N . THR A 1 92 ? -12.680 21.814 -11.674 1.00 55.74 89 THR A N 1
ATOM 629 C CA . THR A 1 92 ? -11.694 22.196 -10.669 1.00 54.62 89 THR A CA 1
ATOM 630 C C . THR A 1 92 ? -12.290 22.212 -9.271 1.00 56.53 89 THR A C 1
ATOM 631 O O . THR A 1 92 ? -11.674 21.732 -8.316 1.00 55.15 89 THR A O 1
ATOM 635 N N . GLN A 1 93 ? -13.500 22.743 -9.151 1.00 104.83 90 GLN A N 1
ATOM 636 C CA . GLN A 1 93 ? -14.107 22.858 -7.837 1.00 107.02 90 GLN A CA 1
ATOM 637 C C . GLN A 1 93 ? -14.626 21.543 -7.265 1.00 106.76 90 GLN A C 1
ATOM 638 O O . GLN A 1 93 ? -14.596 21.344 -6.054 1.00 107.46 90 GLN A O 1
ATOM 644 N N . ASN A 1 94 ? -15.080 20.642 -8.129 1.00 52.76 91 ASN A N 1
ATOM 645 C CA . ASN A 1 94 ? -15.481 19.318 -7.675 1.00 52.37 91 ASN A CA 1
ATOM 646 C C . ASN A 1 94 ? -14.278 18.578 -7.108 1.00 48.96 91 ASN A C 1
ATOM 647 O O . ASN A 1 94 ? -14.370 17.914 -6.074 1.00 49.31 91 ASN A O 1
ATOM 652 N N . ALA A 1 95 ? -13.141 18.727 -7.781 1.00 40.89 92 ALA A N 1
ATOM 653 C CA . ALA A 1 95 ? -11.896 18.138 -7.317 1.00 37.95 92 ALA A CA 1
ATOM 654 C C . ALA A 1 95 ? -11.525 18.728 -5.968 1.00 38.78 92 ALA A C 1
ATOM 655 O O . ALA A 1 95 ? -11.211 18.002 -5.025 1.00 38.25 92 ALA A O 1
ATOM 657 N N . ILE A 1 96 ? -11.578 20.052 -5.878 1.00 83.93 93 ILE A N 1
ATOM 658 C CA . ILE A 1 96 ? -11.235 20.747 -4.645 1.00 85.12 93 ILE A CA 1
ATOM 659 C C . ILE A 1 96 ? -12.213 20.402 -3.523 1.00 87.28 93 ILE A C 1
ATOM 660 O O . ILE A 1 96 ? -11.805 20.192 -2.383 1.00 87.29 93 ILE A O 1
ATOM 665 N N . ASN A 1 97 ? -13.500 20.331 -3.855 1.00 84.84 94 ASN A N 1
ATOM 666 C CA . ASN A 1 97 ? -14.522 19.947 -2.880 1.00 87.18 94 ASN A CA 1
ATOM 667 C C . ASN A 1 97 ? -14.272 18.559 -2.298 1.00 85.31 94 ASN A C 1
ATOM 668 O O . ASN A 1 97 ? -14.330 18.365 -1.084 1.00 86.25 94 ASN A O 1
ATOM 673 N N . GLY A 1 98 ? -13.990 17.597 -3.171 1.00 57.49 95 GLY A N 1
ATOM 674 C CA . GLY A 1 98 ? -13.764 16.225 -2.751 1.00 55.90 95 GLY A CA 1
ATOM 675 C C . GLY A 1 98 ? -12.498 16.043 -1.935 1.00 54.26 95 GLY A C 1
ATOM 676 O O . GLY A 1 98 ? -12.512 15.404 -0.882 1.00 54.70 95 GLY A O 1
ATOM 677 N N . ILE A 1 99 ? -11.399 16.604 -2.428 1.00 67.37 96 ILE A N 1
ATOM 678 C CA . ILE A 1 99 ? -10.110 16.499 -1.754 1.00 65.88 96 ILE A CA 1
ATOM 679 C C . ILE A 1 99 ? -10.139 17.184 -0.390 1.00 67.95 96 ILE A C 1
ATOM 680 O O . ILE A 1 99 ? -9.580 16.673 0.582 1.00 67.42 96 ILE A O 1
ATOM 685 N N . THR A 1 100 ? -10.799 18.337 -0.321 1.00 50.05 97 THR A N 1
ATOM 686 C CA . THR A 1 100 ? -10.950 19.061 0.938 1.00 52.28 97 THR A CA 1
ATOM 687 C C . THR A 1 100 ? -11.619 18.199 2.002 1.00 53.66 97 THR A C 1
ATOM 688 O O . THR A 1 100 ? -11.102 18.058 3.111 1.00 53.89 97 THR A O 1
ATOM 692 N N . ASN A 1 101 ? -12.762 17.616 1.656 1.00 53.48 98 ASN A N 1
ATOM 693 C CA . ASN A 1 101 ? -13.507 16.782 2.590 1.00 54.82 98 ASN A CA 1
ATOM 694 C C . ASN A 1 101 ? -12.680 15.592 3.058 1.00 52.57 98 ASN A C 1
ATOM 695 O O . ASN A 1 101 ? -12.835 15.122 4.184 1.00 53.52 98 ASN A O 1
ATOM 700 N N . LYS A 1 102 ? -11.798 15.113 2.189 1.00 69.44 99 LYS A N 1
ATOM 701 C CA . LYS A 1 102 ? -10.896 14.024 2.542 1.00 67.29 99 LYS A CA 1
ATOM 702 C C . LYS A 1 102 ? -9.809 14.480 3.513 1.00 67.29 99 LYS A C 1
ATOM 703 O O . LYS A 1 102 ? -9.628 13.881 4.574 1.00 67.91 99 LYS A O 1
ATOM 709 N N . VAL A 1 103 ? -9.081 15.529 3.133 1.00 41.02 100 VAL A N 1
ATOM 710 C CA . VAL A 1 103 ? -8.022 16.097 3.968 1.00 41.15 100 VAL A CA 1
ATOM 711 C C . VAL A 1 103 ? -8.549 16.418 5.361 1.00 44.04 100 VAL A C 1
ATOM 712 O O . VAL A 1 103 ? -7.866 16.205 6.368 1.00 44.16 100 VAL A O 1
ATOM 716 N N . ASN A 1 104 ? -9.783 16.903 5.410 1.00 80.41 101 ASN A N 1
ATOM 717 C CA . ASN A 1 104 ? -10.431 17.215 6.673 1.00 83.25 101 ASN A CA 1
ATOM 718 C C . ASN A 1 104 ? -10.658 15.995 7.542 1.00 83.07 101 ASN A C 1
ATOM 719 O O . ASN A 1 104 ? -10.355 16.021 8.733 1.00 84.11 101 ASN A O 1
ATOM 724 N N . SER A 1 105 ? -11.197 14.937 6.944 1.00 53.09 102 SER A N 1
ATOM 725 C CA . SER A 1 105 ? -11.391 13.681 7.653 1.00 53.02 102 SER A CA 1
ATOM 726 C C . SER A 1 105 ? -10.092 13.261 8.330 1.00 51.46 102 SER A C 1
ATOM 727 O O . SER A 1 105 ? -10.095 12.924 9.504 1.00 52.13 102 SER A O 1
ATOM 730 N N . VAL A 1 106 ? -8.983 13.324 7.598 1.00 30.90 103 VAL A N 1
ATOM 731 C CA . VAL A 1 106 ? -7.672 13.003 8.161 1.00 31.61 103 VAL A CA 1
ATOM 732 C C . VAL A 1 106 ? -7.363 13.818 9.415 1.00 32.12 103 VAL A C 1
ATOM 733 O O . VAL A 1 106 ? -6.946 13.266 10.433 1.00 32.78 103 VAL A O 1
ATOM 737 N N . ILE A 1 107 ? -7.565 15.130 9.337 1.00 58.82 104 ILE A N 1
ATOM 738 C CA . ILE A 1 107 ? -7.457 15.984 10.515 1.00 60.74 104 ILE A CA 1
ATOM 739 C C . ILE A 1 107 ? -8.546 15.619 11.529 1.00 61.89 104 ILE A C 1
ATOM 740 O O . ILE A 1 107 ? -8.287 15.568 12.731 1.00 63.20 104 ILE A O 1
ATOM 745 N N . GLU A 1 108 ? -9.754 15.348 11.036 1.00 128.31 105 GLU A N 1
ATOM 746 C CA . GLU A 1 108 ? -10.891 15.034 11.903 1.00 130.08 105 GLU A CA 1
ATOM 747 C C . GLU A 1 108 ? -10.817 13.625 12.504 1.00 129.26 105 GLU A C 1
ATOM 748 O O . GLU A 1 108 ? -11.158 13.427 13.670 1.00 127.84 105 GLU A O 1
ATOM 754 N N . LYS A 1 109 ? -10.372 12.652 11.714 1.00 85.55 106 LYS A N 1
ATOM 755 C CA . LYS A 1 109 ? -10.293 11.266 12.183 1.00 85.98 106 LYS A CA 1
ATOM 756 C C . LYS A 1 109 ? -9.216 11.076 13.240 1.00 86.84 106 LYS A C 1
ATOM 757 O O . LYS A 1 109 ? -9.434 10.395 14.242 1.00 87.34 106 LYS A O 1
ATOM 763 N N . MET A 1 110 ? -8.057 11.689 13.015 1.00 33.75 107 MET A N 1
ATOM 764 C CA . MET A 1 110 ? -6.950 11.622 13.964 1.00 34.62 107 MET A CA 1
ATOM 765 C C . MET A 1 110 ? -7.329 12.294 15.284 1.00 35.03 107 MET A C 1
ATOM 766 O O . MET A 1 110 ? -6.625 12.164 16.286 1.00 35.82 107 MET A O 1
ATOM 771 N N . GLY A 1 111 ? -8.453 13.009 15.266 1.00 111.13 108 GLY A N 1
ATOM 772 C CA . GLY A 1 111 ? -9.004 13.660 16.442 1.00 111.45 108 GLY A CA 1
ATOM 773 C C . GLY A 1 111 ? -9.690 12.710 17.410 1.00 111.83 108 GLY A C 1
ATOM 774 O O . GLY A 1 111 ? -10.493 13.127 18.246 1.00 111.95 108 GLY A O 1
ATOM 775 N N . GLY A 1 112 ? -9.369 11.426 17.293 1.00 35.43 109 GLY A N 1
ATOM 776 C CA . GLY A 1 112 ? -9.815 10.427 18.245 1.00 35.92 109 GLY A CA 1
ATOM 777 C C . GLY A 1 112 ? -8.670 10.120 19.180 1.00 36.87 109 GLY A C 1
ATOM 778 O O . GLY A 1 112 ? -8.865 9.639 20.296 1.00 37.48 109 GLY A O 1
ATOM 779 N N . ASP A 1 113 ? -7.465 10.392 18.693 1.00 151.06 110 ASP A N 1
ATOM 780 C CA . ASP A 1 113 ? -6.260 10.363 19.509 1.00 151.98 110 ASP A CA 1
ATOM 781 C C . ASP A 1 113 ? -6.372 11.239 20.772 1.00 152.54 110 ASP A C 1
ATOM 782 O O . ASP A 1 113 ? -5.989 10.786 21.844 1.00 153.38 110 ASP A O 1
ATOM 787 N N . PRO A 1 114 ? -6.896 12.484 20.658 1.00 112.32 111 PRO A N 1
ATOM 788 C CA . PRO A 1 114 ? -7.066 13.326 21.852 1.00 112.86 111 PRO A CA 1
ATOM 789 C C . PRO A 1 114 ? -8.337 13.069 22.664 1.00 112.88 111 PRO A C 1
ATOM 790 O O . PRO A 1 114 ? -8.276 13.104 23.893 1.00 113.66 111 PRO A O 1
ATOM 794 N N . GLU A 1 115 ? -9.463 12.864 21.984 1.00 50.66 112 GLU A N 1
ATOM 795 C CA . GLU A 1 115 ? -10.745 12.614 22.632 1.00 50.63 112 GLU A CA 1
ATOM 796 C C . GLU A 1 115 ? -10.591 11.534 23.680 1.00 51.43 112 GLU A C 1
ATOM 797 O O . GLU A 1 115 ? -10.999 11.689 24.831 1.00 51.98 112 GLU A O 1
ATOM 803 N N . TRP A 1 116 ? -9.978 10.439 23.259 1.00 66.85 113 TRP A N 1
ATOM 804 C CA . TRP A 1 116 ? -9.718 9.330 24.145 1.00 58.65 113 TRP A CA 1
ATOM 805 C C . TRP A 1 116 ? -8.629 9.729 25.124 1.00 54.41 113 TRP A C 1
ATOM 806 O O . TRP A 1 116 ? -8.656 9.330 26.287 1.00 58.73 113 TRP A O 1
ATOM 817 N N . ASP A 1 117 ? -7.681 10.535 24.656 1.00 129.67 114 ASP A N 1
ATOM 818 C CA . ASP A 1 117 ? -6.587 10.966 25.514 1.00 128.52 114 ASP A CA 1
ATOM 819 C C . ASP A 1 117 ? -7.066 11.796 26.692 1.00 127.15 114 ASP A C 1
ATOM 820 O O . ASP A 1 117 ? -6.683 11.504 27.821 1.00 144.88 114 ASP A O 1
ATOM 825 N N . ARG A 1 118 ? -7.890 12.817 26.442 1.00 73.94 115 ARG A N 1
ATOM 826 C CA . ARG A 1 118 ? -8.430 13.699 27.495 1.00 73.04 115 ARG A CA 1
ATOM 827 C C . ARG A 1 118 ? -8.658 13.006 28.850 1.00 71.55 115 ARG A C 1
ATOM 828 O O . ARG A 1 118 ? -8.606 13.641 29.904 1.00 83.96 115 ARG A O 1
ATOM 836 N N . GLU A 1 119 ? -8.885 11.695 28.803 1.00 106.19 116 GLU A N 1
ATOM 837 C CA . GLU A 1 119 ? -9.095 10.884 29.994 1.00 105.89 116 GLU A CA 1
ATOM 838 C C . GLU A 1 119 ? -7.810 10.381 30.641 1.00 106.96 116 GLU A C 1
ATOM 839 O O . GLU A 1 119 ? -7.675 10.460 31.860 1.00 118.79 116 GLU A O 1
ATOM 845 N N . ILE A 1 120 ? -6.868 9.857 29.853 1.00 66.72 117 ILE A N 1
ATOM 846 C CA . ILE A 1 120 ? -5.653 9.273 30.443 1.00 66.15 117 ILE A CA 1
ATOM 847 C C . ILE A 1 120 ? -4.792 10.311 31.146 1.00 65.39 117 ILE A C 1
ATOM 848 O O . ILE A 1 120 ? -3.817 9.962 31.818 1.00 77.44 117 ILE A O 1
ATOM 853 N N . ASN A 1 121 ? -5.150 11.583 30.978 1.00 81.27 118 ASN A N 1
ATOM 854 C CA . ASN A 1 12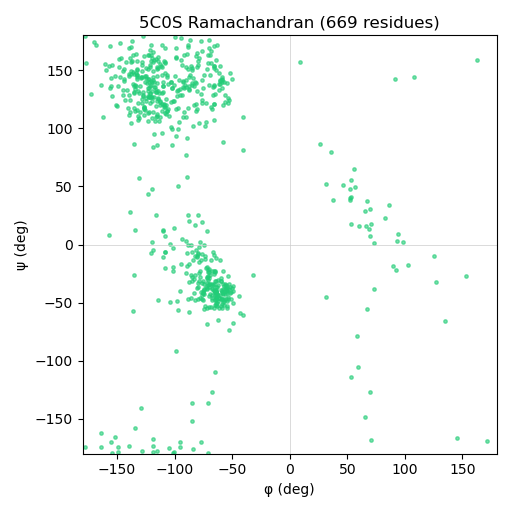1 ? -4.329 12.701 31.443 1.00 86.38 118 ASN A CA 1
ATOM 855 C C . ASN A 1 121 ? -5.080 13.567 32.430 1.00 85.19 118 ASN A C 1
ATOM 856 O O . ASN A 1 121 ? -4.506 14.494 32.995 1.00 102.43 118 ASN A O 1
ATOM 861 N N . ASN A 1 122 ? -6.370 13.293 32.605 1.00 99.21 119 ASN A N 1
ATOM 862 C CA . ASN A 1 122 ? -7.090 13.846 33.734 1.00 104.06 119 ASN A CA 1
ATOM 863 C C . ASN A 1 122 ? -6.855 12.853 34.842 1.00 101.42 119 ASN A C 1
ATOM 864 O O . ASN A 1 122 ? -7.043 13.145 36.016 1.00 113.04 119 ASN A O 1
ATOM 869 N N . TYR A 1 123 ? -6.409 11.673 34.424 1.00 103.60 120 TYR A N 1
ATOM 870 C CA . TYR A 1 123 ? -6.101 10.566 35.311 1.00 105.28 120 TYR A CA 1
ATOM 871 C C . TYR A 1 123 ? -4.621 10.548 35.647 1.00 106.08 120 TYR A C 1
ATOM 872 O O . TYR A 1 123 ? -4.240 10.280 36.786 1.00 116.78 120 TYR A O 1
ATOM 881 N N . THR A 1 124 ? -3.787 10.828 34.650 1.00 89.34 121 THR A N 1
ATOM 882 C CA . THR A 1 124 ? -2.375 11.060 34.904 1.00 91.37 121 THR A CA 1
ATOM 883 C C . THR A 1 124 ? -2.321 12.210 35.902 1.00 88.96 121 THR A C 1
ATOM 884 O O . THR A 1 124 ? -1.674 12.103 36.943 1.00 105.00 121 THR A O 1
ATOM 888 N N . SER A 1 125 ? -3.068 13.270 35.590 1.00 134.61 122 SER A N 1
ATOM 889 C CA . SER A 1 125 ? -3.231 14.457 36.434 1.00 141.10 122 SER A CA 1
ATOM 890 C C . SER A 1 125 ? -3.584 14.149 37.884 1.00 138.17 122 SER A C 1
ATOM 891 O O . SER A 1 125 ? -3.094 14.800 38.803 1.00 152.80 122 SER A O 1
ATOM 894 N N . ILE A 1 126 ? -4.452 13.169 38.088 1.00 95.03 123 ILE A N 1
ATOM 895 C CA . ILE A 1 126 ? -4.953 12.880 39.421 1.00 55.65 123 ILE A CA 1
ATOM 896 C C . ILE A 1 126 ? -3.920 12.099 40.231 1.00 56.90 123 ILE A C 1
ATOM 897 O O . ILE A 1 126 ? -3.890 12.160 41.460 1.00 59.94 123 ILE A O 1
ATOM 902 N N . ILE A 1 127 ? -3.024 11.421 39.527 1.00 73.19 124 ILE A N 1
ATOM 903 C CA . ILE A 1 127 ? -2.081 10.504 40.163 1.00 71.39 124 ILE A CA 1
ATOM 904 C C . ILE A 1 127 ? -0.826 11.170 40.758 1.00 73.28 124 ILE A C 1
ATOM 905 O O . ILE A 1 127 ? -0.454 10.887 41.896 1.00 87.42 124 ILE A O 1
ATOM 910 N N . TYR A 1 128 ? -0.180 12.042 39.990 1.00 166.01 125 TYR A N 1
ATOM 911 C CA . TYR A 1 128 ? 1.037 12.706 40.436 1.00 166.56 125 TYR A CA 1
ATOM 912 C C . TYR A 1 128 ? 0.684 13.821 41.416 1.00 163.19 125 TYR A C 1
ATOM 913 O O . TYR A 1 128 ? 1.532 14.336 42.134 1.00 176.84 125 TYR A O 1
ATOM 922 N N . SER A 1 129 ? -0.600 14.153 41.459 1.00 56.30 126 SER A N 1
ATOM 923 C CA . SER A 1 129 ? -1.153 14.955 42.541 1.00 56.96 126 SER A CA 1
ATOM 924 C C . SER A 1 129 ? -1.282 14.090 43.793 1.00 58.06 126 SER A C 1
ATOM 925 O O . SER A 1 129 ? -0.981 14.532 44.902 1.00 59.26 126 SER A O 1
ATOM 928 N N . LEU A 1 130 ? -1.736 12.853 43.598 1.00 57.67 127 LEU A N 1
ATOM 929 C CA . LEU A 1 130 ? -1.829 11.865 44.669 1.00 58.65 127 LEU A CA 1
ATOM 930 C C . LEU A 1 130 ? -0.435 11.415 45.089 1.00 59.84 127 LEU A C 1
ATOM 931 O O . LEU A 1 130 ? -0.236 10.925 46.197 1.00 62.34 127 LEU A O 1
ATOM 936 N N . ILE A 1 131 ? 0.529 11.566 44.187 1.00 142.41 128 ILE A N 1
ATOM 937 C CA . ILE A 1 131 ? 1.912 11.218 44.491 1.00 141.45 128 ILE A CA 1
ATOM 938 C C . ILE A 1 131 ? 2.574 12.332 45.300 1.00 150.39 128 ILE A C 1
ATOM 939 O O . ILE A 1 131 ? 3.357 12.067 46.211 1.00 162.61 128 ILE A O 1
ATOM 944 N N . GLU A 1 132 ? 2.233 13.578 44.987 1.00 111.99 129 GLU A N 1
ATOM 945 C CA . GLU A 1 132 ? 2.733 14.706 45.759 1.00 117.68 129 GLU A CA 1
ATOM 946 C C . GLU A 1 132 ? 2.096 14.759 47.145 1.00 120.32 129 GLU A C 1
ATOM 947 O O . GLU A 1 132 ? 2.642 15.378 48.056 1.00 133.85 129 GLU A O 1
ATOM 953 N N . GLU A 1 133 ? 0.935 14.122 47.292 1.00 189.91 130 GLU A N 1
ATOM 954 C CA . GLU A 1 133 ? 0.348 13.872 48.607 1.00 192.93 130 GLU A CA 1
ATOM 955 C C . GLU A 1 133 ? 1.412 13.270 49.478 1.00 194.38 130 GLU A C 1
ATOM 956 O O . GLU A 1 133 ? 1.889 13.857 50.452 1.00 200.36 130 GLU A O 1
ATOM 962 N N . SER A 1 134 ? 1.761 12.055 49.074 1.00 90.33 131 SER A N 1
ATOM 963 C CA . SER A 1 134 ? 2.516 11.120 49.870 1.00 92.55 131 SER A CA 1
ATOM 964 C C . SER A 1 134 ? 3.952 11.574 50.034 1.00 93.64 131 SER A C 1
ATOM 965 O O . SER A 1 134 ? 4.637 11.137 50.947 1.00 104.44 131 SER A O 1
ATOM 968 N N . GLN A 1 135 ? 4.415 12.444 49.145 1.00 204.91 132 GLN A N 1
ATOM 969 C CA . GLN A 1 135 ? 5.759 12.979 49.288 1.00 208.27 132 GLN A CA 1
ATOM 970 C C . GLN A 1 135 ? 5.805 14.035 50.379 1.00 212.12 132 GLN A C 1
ATOM 971 O O . GLN A 1 135 ? 6.807 14.179 51.075 1.00 226.32 132 GLN A O 1
ATOM 977 N N . ASN A 1 136 ? 4.710 14.769 50.533 1.00 202.28 133 ASN A N 1
ATOM 978 C CA . ASN A 1 136 ? 4.669 15.854 51.503 1.00 209.75 133 ASN A CA 1
ATOM 979 C C . ASN A 1 136 ? 4.292 15.410 52.909 1.00 212.27 133 ASN A C 1
ATOM 980 O O . ASN A 1 136 ? 4.669 16.048 53.891 1.00 223.97 133 ASN A O 1
ATOM 985 N N . GLN A 1 137 ? 3.548 14.313 53.003 1.00 126.01 134 GLN A N 1
ATOM 986 C CA . GLN A 1 137 ? 3.122 13.786 54.292 1.00 133.04 134 GLN A CA 1
ATOM 987 C C . GLN A 1 137 ? 4.145 12.813 54.857 1.00 138.14 134 GLN A C 1
ATOM 988 O O . GLN A 1 137 ? 4.139 12.518 56.052 1.00 150.03 134 GLN A O 1
ATOM 994 N N . GLN A 1 138 ? 5.021 12.311 53.993 1.00 173.14 135 GLN A N 1
ATOM 995 C CA . GLN A 1 138 ? 6.102 11.438 54.435 1.00 176.86 135 GLN A CA 1
ATOM 996 C C . GLN A 1 138 ? 7.276 12.252 54.968 1.00 180.75 135 GLN A C 1
ATOM 997 O O . GLN A 1 138 ? 8.392 11.747 55.095 1.00 184.48 135 GLN A O 1
ATOM 1003 N N . GLU A 1 139 ? 7.011 13.517 55.272 1.00 101.17 136 GLU A N 1
ATOM 1004 C CA . GLU A 1 139 ? 7.991 14.380 55.911 1.00 101.04 136 GLU A CA 1
ATOM 1005 C C . GLU A 1 139 ? 7.745 14.409 57.415 1.00 101.50 136 GLU A C 1
ATOM 1006 O O . GLU A 1 139 ? 8.604 14.835 58.186 1.00 107.26 136 GLU A O 1
ATOM 1012 N N . ILE A 1 148 ? 7.161 0.339 59.640 1.00 159.63 145 ILE A N 1
ATOM 1013 C CA . ILE A 1 148 ? 5.839 0.553 59.070 1.00 154.38 145 ILE A CA 1
ATOM 1014 C C . ILE A 1 148 ? 5.875 1.701 58.073 1.00 151.34 145 ILE A C 1
ATOM 1015 O O . ILE A 1 148 ? 5.332 1.597 56.975 1.00 160.15 145 ILE A O 1
ATOM 1020 N N . VAL A 1 149 ? 6.537 2.787 58.456 1.00 202.63 146 VAL A N 1
ATOM 1021 C CA . VAL A 1 149 ? 6.552 3.999 57.647 1.00 203.07 146 VAL A CA 1
ATOM 1022 C C . VAL A 1 149 ? 7.357 3.839 56.365 1.00 201.90 146 VAL A C 1
ATOM 1023 O O . VAL A 1 149 ? 7.017 4.416 55.328 1.00 212.76 146 VAL A O 1
ATOM 1027 N N . GLN A 1 150 ? 8.424 3.053 56.427 1.00 183.37 147 GLN A N 1
ATOM 1028 C CA . GLN A 1 150 ? 9.229 2.835 55.238 1.00 182.33 147 GLN A CA 1
ATOM 1029 C C . GLN A 1 150 ? 8.782 1.593 54.494 1.00 179.72 147 GLN A C 1
ATOM 1030 O O . GLN A 1 150 ? 9.403 1.206 53.511 1.00 195.30 147 GLN A O 1
ATOM 1036 N N . GLN A 1 151 ? 7.707 0.966 54.966 1.00 117.55 148 GLN A N 1
ATOM 1037 C CA . GLN A 1 151 ? 7.037 -0.052 54.173 1.00 111.40 148 GLN A CA 1
ATOM 1038 C C . GLN A 1 151 ? 6.238 0.738 53.162 1.00 106.45 148 GLN A C 1
ATOM 1039 O O . GLN A 1 151 ? 5.976 0.282 52.052 1.00 116.10 148 GLN A O 1
ATOM 1045 N N . GLN A 1 152 ? 5.868 1.947 53.570 1.00 140.18 149 GLN A N 1
ATOM 1046 C CA . GLN A 1 152 ? 5.179 2.889 52.706 1.00 135.46 149 GLN A CA 1
ATOM 1047 C C . GLN A 1 152 ? 6.180 3.631 51.829 1.00 134.76 149 GLN A C 1
ATOM 1048 O O . GLN A 1 152 ? 5.800 4.338 50.896 1.00 146.65 149 GLN A O 1
ATOM 1054 N N . ASN A 1 153 ? 7.464 3.465 52.129 1.00 76.30 150 ASN A N 1
ATOM 1055 C CA . ASN A 1 153 ? 8.511 4.099 51.338 1.00 77.37 150 ASN A CA 1
ATOM 1056 C C . ASN A 1 153 ? 8.647 3.438 49.977 1.00 74.83 150 ASN A C 1
ATOM 1057 O O . ASN A 1 153 ? 8.331 4.034 48.947 1.00 84.30 150 ASN A O 1
ATOM 1062 N N . ASN A 1 154 ? 9.119 2.196 49.981 1.00 44.75 151 ASN A N 1
ATOM 1063 C CA . ASN A 1 154 ? 9.222 1.419 48.753 1.00 44.25 151 ASN A CA 1
ATOM 1064 C C . ASN A 1 154 ? 7.859 1.075 48.156 1.00 43.79 151 ASN A C 1
ATOM 1065 O O . ASN A 1 154 ? 7.774 0.526 47.059 1.00 49.10 151 ASN A O 1
ATOM 1070 N N . LEU A 1 155 ? 6.796 1.393 48.886 1.00 43.76 152 LEU A N 1
ATOM 1071 C CA . LEU A 1 155 ? 5.447 1.249 48.364 1.00 43.25 152 LEU A CA 1
ATOM 1072 C C . LEU A 1 155 ? 5.205 2.357 47.349 1.00 41.63 152 LEU A C 1
ATOM 1073 O O . LEU A 1 155 ? 4.816 2.100 46.212 1.00 40.83 152 LEU A O 1
ATOM 1078 N N . LEU A 1 156 ? 5.453 3.592 47.771 1.00 132.73 153 LEU A N 1
ATOM 1079 C CA . LEU A 1 156 ? 5.300 4.751 46.904 1.00 132.68 153 LEU A CA 1
ATOM 1080 C C . LEU A 1 156 ? 6.285 4.686 45.741 1.00 128.85 153 LEU A C 1
ATOM 1081 O O . LEU A 1 156 ? 5.931 4.977 44.596 1.00 142.28 153 LEU A O 1
ATOM 1086 N N . ARG A 1 157 ? 7.523 4.302 46.049 1.00 42.06 154 ARG A N 1
ATOM 1087 C CA . ARG A 1 157 ? 8.559 4.118 45.036 1.00 41.50 154 ARG A CA 1
ATOM 1088 C C . ARG A 1 157 ? 8.112 3.135 43.958 1.00 41.28 154 ARG A C 1
ATOM 1089 O O . ARG A 1 157 ? 8.435 3.301 42.783 1.00 53.27 154 ARG A O 1
ATOM 1097 N N . ALA A 1 158 ? 7.366 2.114 44.367 1.00 39.64 155 ALA A N 1
ATOM 1098 C CA . ALA A 1 158 ? 6.851 1.121 43.432 1.00 39.54 155 ALA A CA 1
ATOM 1099 C C . ALA A 1 158 ? 5.815 1.723 42.490 1.00 38.29 155 ALA A C 1
ATOM 1100 O O . ALA A 1 158 ? 5.771 1.386 41.310 1.00 37.64 155 ALA A O 1
ATOM 1102 N N . ILE A 1 159 ? 4.984 2.615 43.018 1.00 46.45 156 ILE A N 1
ATOM 1103 C CA . ILE A 1 159 ? 3.914 3.223 42.234 1.00 45.37 156 ILE A CA 1
ATOM 1104 C C . ILE A 1 159 ? 4.427 4.304 41.276 1.00 44.01 156 ILE A C 1
ATOM 1105 O O . ILE A 1 159 ? 4.019 4.352 40.113 1.00 53.52 156 ILE A O 1
ATOM 1110 N N . GLU A 1 160 ? 5.327 5.159 41.759 1.00 105.71 157 GLU A N 1
ATOM 1111 C CA . GLU A 1 160 ? 5.921 6.198 40.919 1.00 104.44 157 GLU A CA 1
ATOM 1112 C C . GLU A 1 160 ? 6.611 5.585 39.714 1.00 103.43 157 GLU A C 1
ATOM 1113 O O . GLU A 1 160 ? 6.513 6.098 38.600 1.00 113.05 157 GLU A O 1
ATOM 1119 N N . ALA A 1 161 ? 7.318 4.486 39.952 1.00 55.76 158 ALA A N 1
ATOM 1120 C CA . ALA A 1 161 ? 7.971 3.746 38.883 1.00 54.96 158 ALA A CA 1
ATOM 1121 C C . ALA A 1 161 ? 6.941 3.124 37.942 1.00 56.90 158 ALA A C 1
ATOM 1122 O O . ALA A 1 161 ? 7.178 3.021 36.739 1.00 69.75 158 ALA A O 1
ATOM 1124 N N . GLN A 1 162 ? 5.801 2.706 38.490 1.00 34.78 159 GLN A N 1
ATOM 1125 C CA . GLN A 1 162 ? 4.719 2.174 37.662 1.00 48.91 159 GLN A CA 1
ATOM 1126 C C . GLN A 1 162 ? 4.038 3.291 36.880 1.00 50.46 159 GLN A C 1
ATOM 1127 O O . GLN A 1 162 ? 3.370 3.038 35.879 1.00 32.64 159 GLN A O 1
ATOM 1133 N N . GLN A 1 163 ? 4.207 4.527 37.337 1.00 38.40 160 GLN A N 1
ATOM 1134 C CA . GLN A 1 163 ? 3.657 5.674 36.626 1.00 36.53 160 GLN A CA 1
ATOM 1135 C C . GLN A 1 163 ? 4.451 5.951 35.360 1.00 37.87 160 GLN A C 1
ATOM 1136 O O . GLN A 1 163 ? 3.891 6.344 34.338 1.00 31.10 160 GLN A O 1
ATOM 1142 N N . HIS A 1 164 ? 5.763 5.757 35.439 1.00 54.49 161 HIS A N 1
ATOM 1143 C CA . HIS A 1 164 ? 6.628 5.909 34.276 1.00 57.95 161 HIS A CA 1
ATOM 1144 C C . HIS A 1 164 ? 6.392 4.783 33.278 1.00 53.62 161 HIS A C 1
ATOM 1145 O O . HIS A 1 164 ? 6.301 5.018 32.072 1.00 66.55 161 HIS A O 1
ATOM 1152 N N . LEU A 1 165 ? 6.296 3.559 33.793 1.00 51.37 162 LEU A N 1
ATOM 1153 C CA . LEU A 1 165 ? 6.006 2.391 32.971 1.00 53.46 162 LEU A CA 1
ATOM 1154 C C . LEU A 1 165 ? 4.663 2.585 32.288 1.00 53.62 162 LEU A C 1
ATOM 1155 O O . LEU A 1 165 ? 4.425 2.072 31.197 1.00 61.79 162 LEU A O 1
ATOM 1160 N N . LEU A 1 166 ? 3.793 3.342 32.949 1.00 68.04 163 LEU A N 1
ATOM 1161 C CA . LEU A 1 166 ? 2.459 3.638 32.441 1.00 62.50 163 LEU A CA 1
ATOM 1162 C C . LEU A 1 166 ? 2.489 4.677 31.323 1.00 65.59 163 LEU A C 1
ATOM 1163 O O . LEU A 1 166 ? 1.752 4.563 30.343 1.00 70.92 163 LEU A O 1
ATOM 1168 N N . GLN A 1 167 ? 3.337 5.691 31.481 1.00 51.21 164 GLN A N 1
ATOM 1169 C CA . GLN A 1 167 ? 3.456 6.767 30.498 1.00 50.01 164 GLN A CA 1
ATOM 1170 C C . GLN A 1 167 ? 4.220 6.320 29.259 1.00 49.67 164 GLN A C 1
ATOM 1171 O O . GLN A 1 167 ? 3.853 6.675 28.139 1.00 48.86 164 GLN A O 1
ATOM 1177 N N . LEU A 1 168 ? 5.299 5.570 29.471 1.00 39.57 165 LEU A N 1
ATOM 1178 C CA . LEU A 1 168 ? 6.043 4.956 28.378 1.00 39.44 165 LEU A CA 1
ATOM 1179 C C . LEU A 1 168 ? 5.054 4.149 27.549 1.00 39.46 165 LEU A C 1
ATOM 1180 O O . LEU A 1 168 ? 4.996 4.262 26.325 1.00 45.30 165 LEU A O 1
ATOM 1185 N N . THR A 1 169 ? 4.244 3.369 28.251 1.00 54.37 166 THR A N 1
ATOM 1186 C CA . THR A 1 169 ? 3.228 2.526 27.643 1.00 55.27 166 THR A CA 1
ATOM 1187 C C . THR A 1 169 ? 2.160 3.311 26.862 1.00 55.50 166 THR A C 1
ATOM 1188 O O . THR A 1 169 ? 1.812 2.940 25.736 1.00 62.32 166 THR A O 1
ATOM 1192 N N . VAL A 1 170 ? 1.649 4.391 27.453 1.00 78.16 167 VAL A N 1
ATOM 1193 C CA . VAL A 1 170 ? 0.698 5.256 26.768 1.00 75.34 167 VAL A CA 1
ATOM 1194 C C . VAL A 1 170 ? 1.412 5.867 25.579 1.00 77.76 167 VAL A C 1
ATOM 1195 O O . VAL A 1 170 ? 0.858 5.977 24.488 1.00 90.02 167 VAL A O 1
ATOM 1199 N N . TRP A 1 171 ? 2.666 6.246 25.788 1.00 57.18 168 TRP A N 1
ATOM 1200 C CA . TRP A 1 171 ? 3.434 6.825 24.705 1.00 59.43 168 TRP A CA 1
ATOM 1201 C C . TRP A 1 171 ? 3.692 5.807 23.602 1.00 60.01 168 TRP A C 1
ATOM 1202 O O . TRP A 1 171 ? 3.938 6.181 22.457 1.00 68.29 168 TRP A O 1
ATOM 1213 N N . GLY A 1 172 ? 3.636 4.522 23.943 1.00 25.33 169 GLY A N 1
ATOM 1214 C CA . GLY A 1 172 ? 3.699 3.480 22.933 1.00 25.54 169 GLY A CA 1
ATOM 1215 C C . GLY A 1 172 ? 2.600 3.676 21.903 1.00 24.93 169 GLY A C 1
ATOM 1216 O O . GLY A 1 172 ? 2.770 3.391 20.718 1.00 24.64 169 GLY A O 1
ATOM 1217 N N . ILE A 1 173 ? 1.464 4.182 22.361 1.00 28.48 170 ILE A N 1
ATOM 1218 C CA . ILE A 1 173 ? 0.373 4.522 21.462 1.00 27.89 170 ILE A CA 1
ATOM 1219 C C . ILE A 1 173 ? 0.764 5.674 20.530 1.00 26.88 170 ILE A C 1
ATOM 1220 O O . ILE A 1 173 ? 0.446 5.650 19.341 1.00 26.45 170 ILE A O 1
ATOM 1225 N N . LYS A 1 174 ? 1.469 6.671 21.060 1.00 30.97 171 LYS A N 1
ATOM 1226 C CA . LYS A 1 174 ? 2.001 7.733 20.210 1.00 30.05 171 LYS A CA 1
ATOM 1227 C C . LYS A 1 174 ? 2.972 7.152 19.186 1.00 30.03 171 LYS A C 1
ATOM 1228 O O . LYS A 1 174 ? 2.904 7.473 17.998 1.00 29.44 171 LYS A O 1
ATOM 1234 N N . GLN A 1 175 ? 3.870 6.293 19.655 1.00 55.23 172 GLN A N 1
ATOM 1235 C CA . GLN A 1 175 ? 4.823 5.636 18.776 1.00 55.35 172 GLN A CA 1
ATOM 1236 C C . GLN A 1 175 ? 4.123 4.831 17.705 1.00 55.43 172 GLN A C 1
ATOM 1237 O O . GLN A 1 175 ? 4.478 4.898 16.522 1.00 55.03 172 GLN A O 1
ATOM 1243 N N . LEU A 1 176 ? 3.128 4.057 18.123 1.00 36.15 173 LEU A N 1
ATOM 1244 C CA . LEU A 1 176 ? 2.444 3.151 17.200 1.00 36.34 173 LEU A CA 1
ATOM 1245 C C . LEU A 1 176 ? 1.401 3.856 16.344 1.00 35.62 173 LEU A C 1
ATOM 1246 O O . LEU A 1 176 ? 0.914 3.277 15.376 1.00 35.64 173 LEU A O 1
ATOM 1251 N N . GLN A 1 177 ? 1.086 5.106 16.688 1.00 38.19 174 GLN A N 1
ATOM 1252 C CA . GLN A 1 177 ? 0.181 5.925 15.885 1.00 37.48 174 GLN A CA 1
ATOM 1253 C C . GLN A 1 177 ? 0.954 6.722 14.845 1.00 36.74 174 GLN A C 1
ATOM 1254 O O . GLN A 1 177 ? 0.384 7.127 13.836 1.00 36.25 174 GLN A O 1
ATOM 1260 N N . THR A 1 178 ? 2.236 6.974 15.115 1.00 115.64 175 THR A N 1
ATOM 1261 C CA . THR A 1 178 ? 3.156 7.621 14.173 1.00 116.16 175 THR A CA 1
ATOM 1262 C C . THR A 1 178 ? 2.944 7.013 12.809 1.00 116.85 175 THR A C 1
ATOM 1263 O O . THR A 1 178 ? 2.847 7.696 11.787 1.00 117.12 175 THR A O 1
ATOM 1267 N N . TYR A 1 179 ? 2.838 5.696 12.844 1.00 63.57 176 TYR A N 1
ATOM 1268 C CA . TYR A 1 179 ? 2.859 4.854 11.685 1.00 63.25 176 TYR A CA 1
ATOM 1269 C C . TYR A 1 179 ? 1.465 4.752 11.060 1.00 63.49 176 TYR A C 1
ATOM 1270 O O . TYR A 1 179 ? 1.332 4.539 9.852 1.00 63.42 176 TYR A O 1
ATOM 1279 N N . ASN A 1 180 ? 0.427 4.897 11.884 1.00 43.19 177 ASN A N 1
ATOM 1280 C CA . ASN A 1 180 ? -0.920 5.138 11.371 1.00 44.86 177 ASN A CA 1
ATOM 1281 C C . ASN A 1 180 ? -0.848 6.356 10.472 1.00 45.34 177 ASN A C 1
ATOM 1282 O O . ASN A 1 180 ? -1.248 6.334 9.304 1.00 45.90 177 ASN A O 1
ATOM 1287 N N . ALA A 1 181 ? -0.321 7.425 11.058 1.00 36.33 178 ALA A N 1
ATOM 1288 C CA . ALA A 1 181 ? -0.202 8.716 10.410 1.00 35.17 178 ALA A CA 1
ATOM 1289 C C . ALA A 1 181 ? 0.587 8.617 9.111 1.00 33.35 178 ALA A C 1
ATOM 1290 O O . ALA A 1 181 ? 0.156 9.131 8.081 1.00 33.35 178 ALA A O 1
ATOM 1292 N N . GLU A 1 182 ? 1.729 7.937 9.157 1.00 59.09 179 GLU A N 1
ATOM 1293 C CA . GLU A 1 182 ? 2.613 7.859 7.995 1.00 60.81 179 GLU A CA 1
ATOM 1294 C C . GLU A 1 182 ? 2.027 7.140 6.774 1.00 62.22 179 GLU A C 1
ATOM 1295 O O . GLU A 1 182 ? 2.205 7.601 5.652 1.00 60.28 179 GLU A O 1
ATOM 1301 N N . LEU A 1 183 ? 1.321 6.031 6.981 1.00 34.23 180 LEU A N 1
ATOM 1302 C CA . LEU A 1 183 ? 0.759 5.291 5.847 1.00 34.49 180 LEU A CA 1
ATOM 1303 C C . LEU A 1 183 ? -0.488 5.949 5.262 1.00 32.94 180 LEU A C 1
ATOM 1304 O O . LEU A 1 183 ? -0.653 5.981 4.043 1.00 33.43 180 LEU A O 1
ATOM 1309 N N . LEU A 1 184 ? -1.369 6.451 6.127 1.00 61.07 181 LEU A N 1
ATOM 1310 C CA . LEU A 1 184 ? -2.581 7.136 5.677 1.00 63.02 181 LEU A CA 1
ATOM 1311 C C . LEU A 1 184 ? -2.262 8.229 4.664 1.00 63.34 181 LEU A C 1
ATOM 1312 O O . LEU A 1 184 ? -2.956 8.383 3.659 1.00 61.44 181 LEU A O 1
ATOM 1317 N N . VAL A 1 185 ? -1.197 8.974 4.933 1.00 41.52 182 VAL A N 1
ATOM 1318 C CA . VAL A 1 185 ? -0.750 10.029 4.038 1.00 41.14 182 VAL A CA 1
ATOM 1319 C C . VAL A 1 185 ? -0.309 9.495 2.673 1.00 41.39 182 VAL A C 1
ATOM 1320 O O . VAL A 1 185 ? -0.794 9.960 1.646 1.00 40.20 182 VAL A O 1
ATOM 1324 N N . LEU A 1 186 ? 0.594 8.515 2.669 1.00 54.44 183 LEU A N 1
ATOM 1325 C CA . LEU A 1 186 ? 1.126 7.944 1.431 1.00 57.84 183 LEU A CA 1
ATOM 1326 C C . LEU A 1 186 ? 0.008 7.390 0.555 1.00 56.97 183 LEU A C 1
ATOM 1327 O O . LEU A 1 186 ? 0.036 7.515 -0.670 1.00 58.30 183 LEU A O 1
ATOM 1332 N N . LEU A 1 187 ? -0.977 6.778 1.201 1.00 61.54 184 LEU A N 1
ATOM 1333 C CA . LEU A 1 187 ? -2.087 6.147 0.499 1.00 59.94 184 LEU A CA 1
ATOM 1334 C C . LEU A 1 187 ? -3.073 7.174 -0.042 1.00 56.95 184 LEU A C 1
ATOM 1335 O O . LEU A 1 187 ? -3.485 7.099 -1.202 1.00 57.34 184 LEU A O 1
ATOM 1340 N N . GLU A 1 188 ? -3.457 8.130 0.800 1.00 46.19 185 GLU A N 1
ATOM 1341 C CA . GLU A 1 188 ? -4.364 9.185 0.364 1.00 43.28 185 GLU A CA 1
ATOM 1342 C C . GLU A 1 188 ? -3.723 10.060 -0.707 1.00 45.91 185 GLU A C 1
ATOM 1343 O O . GLU A 1 188 ? -4.423 10.706 -1.483 1.00 44.68 185 GLU A O 1
ATOM 1349 N N . ASN A 1 189 ? -2.394 10.078 -0.742 1.00 27.28 186 ASN A N 1
ATOM 1350 C CA . ASN A 1 189 ? -1.662 10.804 -1.775 1.00 28.06 186 ASN A CA 1
ATOM 1351 C C . ASN A 1 189 ? -1.774 10.140 -3.143 1.00 29.99 186 ASN A C 1
ATOM 1352 O O . ASN A 1 189 ? -1.607 10.791 -4.175 1.00 31.36 186 ASN A O 1
ATOM 1357 N N . GLU A 1 190 ? -2.057 8.842 -3.149 1.00 26.59 187 GLU A N 1
ATOM 1358 C CA . GLU A 1 190 ? -2.201 8.115 -4.403 1.00 28.18 187 GLU A CA 1
ATOM 1359 C C . GLU A 1 190 ? -3.640 8.177 -4.899 1.00 25.39 187 GLU A C 1
ATOM 1360 O O . GLU A 1 190 ? -3.884 8.453 -6.074 1.00 26.10 187 GLU A O 1
ATOM 1366 N N . ARG A 1 191 ? -4.588 7.928 -3.997 1.00 103.14 188 ARG A N 1
ATOM 1367 C CA . ARG A 1 191 ? -6.006 8.094 -4.300 1.00 99.83 188 ARG A CA 1
ATOM 1368 C C . ARG A 1 191 ? -6.259 9.488 -4.868 1.00 99.34 188 ARG A C 1
ATOM 1369 O O . ARG A 1 191 ? -7.117 9.673 -5.729 1.00 98.76 188 ARG A O 1
ATOM 1377 N N . THR A 1 192 ? -5.487 10.458 -4.383 1.00 39.25 189 THR A N 1
ATOM 1378 C CA . THR A 1 192 ? -5.575 11.844 -4.830 1.00 3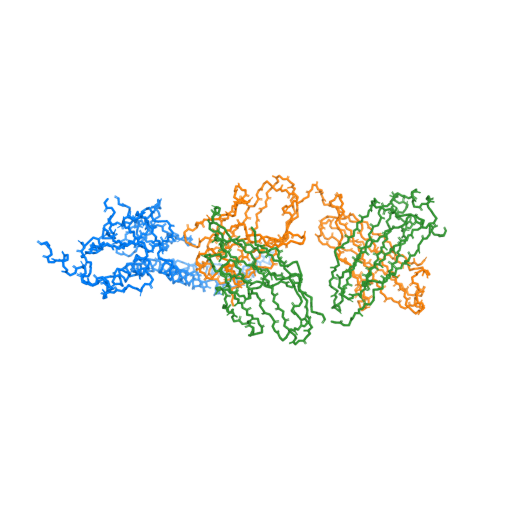8.80 189 THR A CA 1
ATOM 1379 C C . THR A 1 192 ? -4.955 12.044 -6.213 1.00 42.23 189 THR A C 1
ATOM 1380 O O . THR A 1 192 ? -5.610 12.552 -7.123 1.00 41.82 189 THR A O 1
ATOM 1384 N N . LEU A 1 193 ? -3.690 11.652 -6.359 1.00 44.14 190 LEU A N 1
ATOM 1385 C CA . LEU A 1 193 ? -2.981 11.770 -7.633 1.00 45.41 190 LEU A CA 1
ATOM 1386 C C . LEU A 1 193 ? -3.692 11.008 -8.746 1.00 46.02 190 LEU A C 1
ATOM 1387 O O . LEU A 1 193 ? -3.683 11.428 -9.903 1.00 46.94 190 LEU A O 1
ATOM 1392 N N . ASP A 1 194 ? -4.304 9.885 -8.384 1.00 136.72 191 ASP A N 1
ATOM 1393 C CA . ASP A 1 194 ? -5.129 9.120 -9.309 1.00 136.74 191 ASP A CA 1
ATOM 1394 C C . ASP A 1 194 ? -6.386 9.913 -9.656 1.00 134.15 191 ASP A C 1
ATOM 1395 O O . ASP A 1 194 ? -6.761 10.017 -10.824 1.00 135.00 191 ASP A O 1
ATOM 1400 N N . PHE A 1 195 ? -7.019 10.476 -8.630 1.00 79.32 192 PHE A N 1
ATOM 1401 C CA . PHE A 1 195 ? -8.256 11.239 -8.781 1.00 76.50 192 PHE A CA 1
ATOM 1402 C C . PHE A 1 195 ? -8.127 12.372 -9.799 1.00 78.13 192 PHE A C 1
ATOM 1403 O O . PHE A 1 195 ? -9.051 12.627 -10.570 1.00 78.08 192 PHE A O 1
ATOM 1411 N N . HIS A 1 196 ? -6.979 13.044 -9.800 1.00 70.00 193 HIS A N 1
ATOM 1412 C CA . HIS A 1 196 ? -6.724 14.111 -10.764 1.00 72.39 193 HIS A CA 1
ATOM 1413 C C . HIS A 1 196 ? -6.655 13.538 -12.177 1.00 74.93 193 HIS A C 1
ATOM 1414 O O . HIS A 1 196 ? -7.371 13.989 -13.073 1.00 75.47 193 HIS A O 1
ATOM 1421 N N . ASP A 1 197 ? -5.789 12.541 -12.357 1.00 55.43 194 ASP A N 1
ATOM 1422 C CA . ASP A 1 197 ? -5.634 11.839 -13.632 1.00 58.14 194 ASP A CA 1
ATOM 1423 C C . ASP A 1 197 ? -6.988 11.402 -14.197 1.00 56.64 194 ASP A C 1
ATOM 1424 O O . ASP A 1 197 ? -7.203 11.415 -15.410 1.00 58.59 194 ASP A O 1
ATOM 1429 N N . SER A 1 198 ? -7.899 11.028 -13.303 1.00 54.66 195 SER A N 1
ATOM 1430 C CA . SER A 1 198 ? -9.265 10.693 -13.683 1.00 52.94 195 SER A CA 1
ATOM 1431 C C . SER A 1 198 ? -9.985 11.892 -14.298 1.00 53.03 195 SER A C 1
ATOM 1432 O O . SER A 1 198 ? -10.339 11.867 -15.476 1.00 55.01 195 SER A O 1
ATOM 1435 N N . ASN A 1 199 ? -10.191 12.935 -13.493 1.00 54.35 196 ASN A N 1
ATOM 1436 C CA . ASN A 1 199 ? -10.903 14.140 -13.926 1.00 54.34 196 ASN A CA 1
ATOM 1437 C C . ASN A 1 199 ? -10.371 14.722 -15.232 1.00 57.97 196 ASN A C 1
ATOM 1438 O O . ASN A 1 199 ? -11.142 15.165 -16.085 1.00 58.71 196 ASN A O 1
ATOM 1443 N N . VAL A 1 200 ? -9.048 14.722 -15.374 1.00 17.21 197 VAL A N 1
ATOM 1444 C CA . VAL A 1 200 ? -8.395 15.211 -16.584 1.00 17.24 197 VAL A CA 1
ATOM 1445 C C . VAL A 1 200 ? -8.838 14.413 -17.805 1.00 47.41 197 VAL A C 1
ATOM 1446 O O . VAL A 1 200 ? -9.281 14.985 -18.803 1.00 18.01 197 VAL A O 1
ATOM 1450 N N . LYS A 1 201 ? -8.723 13.091 -17.717 1.00 34.25 198 LYS A N 1
ATOM 1451 C CA . LYS A 1 201 ? -9.118 12.213 -18.814 1.00 35.90 198 LYS A CA 1
ATOM 1452 C C . LYS A 1 201 ? -10.603 12.350 -19.146 1.00 34.47 198 LYS A C 1
ATOM 1453 O O . LYS A 1 201 ? -10.978 12.403 -20.319 1.00 36.89 198 LYS A O 1
ATOM 1459 N N . ASN A 1 202 ? -11.438 12.409 -18.111 1.00 52.23 199 ASN A N 1
ATOM 1460 C CA . ASN A 1 202 ? -12.880 12.576 -18.284 1.00 51.72 199 ASN A CA 1
ATOM 1461 C C . ASN A 1 202 ? -13.225 13.806 -19.124 1.00 53.25 199 ASN A C 1
ATOM 1462 O O . ASN A 1 202 ? -14.102 13.751 -19.987 1.00 54.26 199 ASN A O 1
ATOM 1467 N N . LEU A 1 203 ? -12.525 14.910 -18.871 1.00 67.74 200 LEU A N 1
ATOM 1468 C CA . LEU A 1 203 ? -12.722 16.141 -19.633 1.00 69.40 200 LEU A CA 1
ATOM 1469 C C . LEU A 1 203 ? -12.361 15.949 -21.100 1.00 73.34 200 LEU A C 1
ATOM 1470 O O . LEU A 1 203 ? -13.068 16.420 -21.991 1.00 75.50 200 LEU A O 1
ATOM 1475 N N . TYR A 1 204 ? -11.258 15.251 -21.343 1.00 63.50 201 TYR A N 1
ATOM 1476 C CA . TYR A 1 204 ? -10.837 14.946 -22.702 1.00 65.69 201 TYR A CA 1
ATOM 1477 C C . TYR A 1 204 ? -11.870 14.080 -23.418 1.00 66.95 201 TYR A C 1
ATOM 1478 O O . TYR A 1 204 ? -12.195 14.322 -24.581 1.00 69.85 201 TYR A O 1
ATOM 1487 N N . GLU A 1 205 ? -12.382 13.072 -22.718 1.00 150.75 202 GLU A N 1
ATOM 1488 C CA . GLU A 1 205 ? -13.382 12.174 -23.288 1.00 151.97 202 GLU A CA 1
ATOM 1489 C C . GLU A 1 205 ? -14.690 12.897 -23.582 1.00 152.33 202 GLU A C 1
ATOM 1490 O O . GLU A 1 205 ? -15.338 12.638 -24.596 1.00 155.14 202 GLU A O 1
ATOM 1496 N N . LYS A 1 206 ? -15.073 13.801 -22.686 1.00 77.24 203 LYS A N 1
ATOM 1497 C CA . LYS A 1 206 ? -16.294 14.580 -22.851 1.00 77.56 203 LYS A CA 1
ATOM 1498 C C . LYS A 1 206 ? -16.203 15.448 -24.107 1.00 81.08 203 LYS A C 1
ATOM 1499 O O . LYS A 1 206 ? -17.198 15.661 -24.796 1.00 83.15 203 LYS A O 1
ATOM 1505 N N . VAL A 1 207 ? -15.000 15.930 -24.407 1.00 96.24 204 VAL A N 1
ATOM 1506 C CA . VAL A 1 207 ? -14.766 16.737 -25.603 1.00 99.51 204 VAL A CA 1
ATOM 1507 C C . VAL A 1 207 ? -14.671 15.866 -26.857 1.00 102.79 204 VAL A C 1
ATOM 1508 O O . VAL A 1 207 ? -15.278 16.174 -27.885 1.00 106.06 204 VAL A O 1
ATOM 1512 N N . LYS A 1 208 ? -13.905 14.781 -26.758 1.00 55.59 205 LYS A N 1
ATOM 1513 C CA . LYS A 1 208 ? -13.771 13.800 -27.834 1.00 58.95 205 LYS A CA 1
ATOM 1514 C C . LYS A 1 208 ? -15.137 13.277 -28.255 1.00 60.10 205 LYS A C 1
ATOM 1515 O O . LYS A 1 208 ? -15.372 12.988 -29.429 1.00 63.88 205 LYS A O 1
ATOM 1521 N N . SER A 1 209 ? -16.031 13.159 -27.279 1.00 146.78 206 SER A N 1
ATOM 1522 C CA . SER A 1 209 ? -17.385 12.681 -27.514 1.00 147.73 206 SER A CA 1
ATOM 1523 C C . SER A 1 209 ? -18.169 13.621 -28.420 1.00 150.40 206 SER A C 1
ATOM 1524 O O . SER A 1 209 ? -18.750 13.190 -29.412 1.00 153.73 206 SER A O 1
ATOM 1527 N N . GLN A 1 210 ? -18.185 14.903 -28.072 1.00 113.18 207 GLN A N 1
ATOM 1528 C CA . GLN A 1 210 ? -18.947 15.893 -28.826 1.00 115.69 207 GLN A CA 1
ATOM 1529 C C . GLN A 1 210 ? -18.402 16.063 -30.240 1.00 120.06 207 GLN A C 1
ATOM 1530 O O . GLN A 1 210 ? -19.147 15.986 -31.217 1.00 123.37 207 GLN A O 1
ATOM 1536 N N . LEU A 1 211 ? -17.096 16.294 -30.332 1.00 104.99 208 LEU A N 1
ATOM 1537 C CA . LEU A 1 211 ? -16.432 16.537 -31.607 1.00 109.19 208 LEU A CA 1
ATOM 1538 C C . LEU A 1 211 ? -16.605 15.385 -32.591 1.00 112.60 208 LEU A C 1
ATOM 1539 O O . LEU A 1 211 ? -16.831 15.610 -33.781 1.00 116.70 208 LEU A O 1
ATOM 1544 N N . LYS A 1 212 ? -16.502 14.159 -32.085 1.00 97.90 209 LYS A N 1
ATOM 1545 C CA . LYS A 1 212 ? -16.546 12.959 -32.919 1.00 101.13 209 LYS A CA 1
ATOM 1546 C C . LYS A 1 212 ? -15.520 13.032 -34.046 1.00 105.31 209 LYS A C 1
ATOM 1547 O O . LYS A 1 212 ? -14.313 13.042 -33.799 1.00 104.86 209 LYS A O 1
ATOM 1553 N N . ASN A 1 213 ? -16.009 13.095 -35.281 1.00 174.26 210 ASN A N 1
ATOM 1554 C CA . ASN A 1 213 ? -15.138 13.164 -36.450 1.00 176.47 210 ASN A CA 1
ATOM 1555 C C . ASN A 1 213 ? -15.054 14.563 -37.060 1.00 177.72 210 ASN A C 1
ATOM 1556 O O . ASN A 1 213 ? -14.371 14.771 -38.064 1.00 161.40 210 ASN A O 1
ATOM 1561 N N . ASN A 1 214 ? -15.756 15.517 -36.454 1.00 62.67 211 ASN A N 1
ATOM 1562 C CA . ASN A 1 214 ? -15.646 16.916 -36.858 1.00 63.13 211 ASN A CA 1
ATOM 1563 C C . ASN A 1 214 ? -14.270 17.478 -36.518 1.00 61.96 211 ASN A C 1
ATOM 1564 O O . ASN A 1 214 ? -13.893 18.552 -36.987 1.00 62.68 211 ASN A O 1
ATOM 1569 N N . ALA A 1 215 ? -13.526 16.744 -35.697 1.00 72.15 212 ALA A N 1
ATOM 1570 C CA . ALA A 1 215 ? -12.183 17.150 -35.304 1.00 70.84 212 ALA A CA 1
ATOM 1571 C C . ALA A 1 215 ? -11.214 15.977 -35.358 1.00 70.59 212 ALA A C 1
ATOM 1572 O O . ALA A 1 215 ? -11.596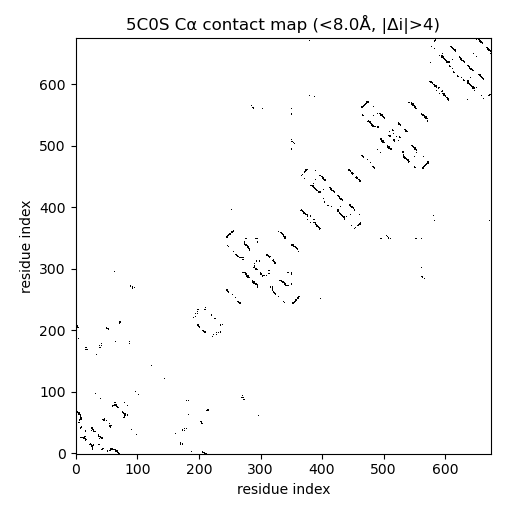 14.831 -35.122 1.00 70.36 212 ALA A O 1
ATOM 1574 N N . LYS A 1 216 ? -9.954 16.270 -35.664 1.00 154.46 213 LYS A N 1
ATOM 1575 C CA . LYS A 1 216 ? -8.921 15.243 -35.691 1.00 155.00 213 LYS A CA 1
ATOM 1576 C C . LYS A 1 216 ? -8.236 15.113 -34.336 1.00 151.89 213 LYS A C 1
ATOM 1577 O O . LYS A 1 216 ? -7.929 16.114 -33.690 1.00 149.89 213 LYS A O 1
ATOM 1583 N N . GLU A 1 217 ? -8.000 13.877 -33.907 1.00 70.79 214 GLU A N 1
ATOM 1584 C CA . GLU A 1 217 ? -7.216 13.632 -32.704 1.00 68.67 214 GLU A CA 1
ATOM 1585 C C . GLU A 1 217 ? -5.728 13.705 -33.016 1.00 69.37 214 GLU A C 1
ATOM 1586 O O . GLU A 1 217 ? -5.223 12.953 -33.848 1.00 71.57 214 GLU A O 1
ATOM 1592 N N . ILE A 1 218 ? -5.028 14.611 -32.344 1.00 122.93 215 ILE A N 1
ATOM 1593 C CA . ILE A 1 218 ? -3.596 14.766 -32.555 1.00 122.24 215 ILE A CA 1
ATOM 1594 C C . ILE A 1 218 ? -2.834 13.742 -31.717 1.00 117.70 215 ILE A C 1
ATOM 1595 O O . ILE A 1 218 ? -1.759 13.281 -32.102 1.00 116.80 215 ILE A O 1
ATOM 1600 N N . GLY A 1 219 ? -3.415 13.368 -30.583 1.00 209.56 216 GLY A N 1
ATOM 1601 C CA . GLY A 1 219 ? -2.826 12.356 -29.728 1.00 205.77 216 GLY A CA 1
ATOM 1602 C C . GLY A 1 219 ? -1.951 12.970 -28.657 1.00 202.99 216 GLY A C 1
ATOM 1603 O O . GLY A 1 219 ? -1.322 12.261 -27.874 1.00 200.20 216 GLY A O 1
ATOM 1604 N N . ASN A 1 220 ? -1.907 14.298 -28.628 1.00 104.61 217 ASN A N 1
ATOM 1605 C CA . ASN A 1 220 ? -1.148 15.008 -27.609 1.00 102.63 217 ASN A CA 1
ATOM 1606 C C . ASN A 1 220 ? -2.062 15.718 -26.619 1.00 102.09 217 ASN A C 1
ATOM 1607 O O . ASN A 1 220 ? -1.608 16.533 -25.821 1.00 101.42 217 ASN A O 1
ATOM 1612 N N . GLY A 1 221 ? -3.351 15.401 -26.672 1.00 28.85 218 GLY A N 1
ATOM 1613 C CA . GLY A 1 221 ? -4.322 16.034 -25.802 1.00 29.38 218 GLY A CA 1
ATOM 1614 C C . GLY A 1 221 ? -5.055 17.165 -26.496 1.00 29.82 218 GLY A C 1
ATOM 1615 O O . GLY A 1 221 ? -5.889 17.843 -25.892 1.00 30.31 218 GLY A O 1
ATOM 1616 N N . CYS A 1 222 ? -4.743 17.369 -27.773 1.00 90.48 219 CYS A N 1
ATOM 1617 C CA . CYS A 1 222 ? -5.375 18.423 -28.561 1.00 95.07 219 CYS A CA 1
ATOM 1618 C C . CYS A 1 222 ? -6.208 17.859 -29.711 1.00 97.36 219 CYS A C 1
ATOM 1619 O O . CYS A 1 222 ? -5.914 16.786 -30.239 1.00 96.28 219 CYS A O 1
ATOM 1622 N N . PHE A 1 223 ? -7.245 18.597 -30.093 1.00 93.11 220 PHE A N 1
ATOM 1623 C CA . PHE A 1 223 ? -8.090 18.226 -31.220 1.00 96.26 220 PHE A CA 1
ATOM 1624 C C . PHE A 1 223 ? -7.978 19.257 -32.336 1.00 100.53 220 PHE A C 1
ATOM 1625 O O . PHE A 1 223 ? -8.237 20.440 -32.118 1.00 102.75 220 PHE A O 1
ATOM 1633 N N . GLU A 1 224 ? -7.606 18.813 -33.532 1.00 88.68 221 GLU A N 1
ATOM 1634 C CA . GLU A 1 224 ? -7.557 19.713 -34.680 1.00 95.13 221 GLU A CA 1
ATOM 1635 C C . GLU A 1 224 ? -8.891 19.727 -35.416 1.00 98.63 221 GLU A C 1
ATOM 1636 O O . GLU A 1 224 ? -9.264 18.748 -36.063 1.00 99.16 221 GLU A O 1
ATOM 1642 N N . PHE A 1 225 ? -9.604 20.843 -35.305 1.00 162.05 222 PHE A N 1
ATOM 1643 C CA . PHE A 1 225 ? -10.887 21.014 -35.975 1.00 166.09 222 PHE A CA 1
ATOM 1644 C C . PHE A 1 225 ? -10.756 20.913 -37.488 1.00 169.99 222 PHE A C 1
ATOM 1645 O O . PHE A 1 225 ? -9.801 21.420 -38.074 1.00 171.25 222 PHE A O 1
ATOM 1653 N N . TYR A 1 226 ? -11.727 20.264 -38.120 1.00 99.15 223 TYR A N 1
ATOM 1654 C CA . TYR A 1 226 ? -11.784 20.231 -39.575 1.00 104.19 223 TYR A CA 1
ATOM 1655 C C . TYR A 1 226 ? -12.582 21.416 -40.085 1.00 109.49 223 TYR A C 1
ATOM 1656 O O . TYR A 1 226 ? -12.664 21.658 -41.288 1.00 113.63 223 TYR A O 1
ATOM 1665 N N . HIS A 1 227 ? -13.179 22.149 -39.156 1.00 92.76 224 HIS A N 1
ATOM 1666 C CA . HIS A 1 227 ? -13.946 23.333 -39.494 1.00 97.69 224 HIS A CA 1
ATOM 1667 C C . HIS A 1 227 ? -13.533 24.452 -38.557 1.00 96.78 224 HIS A C 1
ATOM 1668 O O . HIS A 1 227 ? -13.197 24.202 -37.403 1.00 92.20 224 HIS A O 1
ATOM 1675 N N . LYS A 1 228 ? -13.556 25.686 -39.044 1.00 87.26 225 LYS A N 1
ATOM 1676 C CA . LYS A 1 228 ? -13.185 26.815 -38.200 1.00 86.47 225 LYS A CA 1
ATOM 1677 C C . LYS A 1 228 ? -14.179 27.009 -37.058 1.00 85.26 225 LYS A C 1
ATOM 1678 O O . LYS A 1 228 ? -15.374 27.203 -37.281 1.00 88.36 225 LYS A O 1
ATOM 1684 N N . CYS A 1 229 ? -13.671 26.940 -35.832 1.00 84.91 226 CYS A N 1
ATOM 1685 C CA . CYS A 1 229 ? -14.504 27.059 -34.644 1.00 83.39 226 CYS A CA 1
ATOM 1686 C C . CYS A 1 229 ? -14.153 28.330 -33.883 1.00 83.84 226 CYS A C 1
ATOM 1687 O O . CYS A 1 229 ? -13.109 28.402 -33.234 1.00 80.13 226 CYS A O 1
ATOM 1690 N N . ASN A 1 230 ? -15.023 29.332 -33.969 1.00 300.78 227 ASN A N 1
ATOM 1691 C CA . ASN A 1 230 ? -14.800 30.603 -33.290 1.00 301.83 227 ASN A CA 1
ATOM 1692 C C . ASN A 1 230 ? -14.961 30.482 -31.780 1.00 298.03 227 ASN A C 1
ATOM 1693 O O . ASN A 1 230 ? -15.229 29.398 -31.262 1.00 294.77 227 ASN A O 1
ATOM 1698 N N . ASN A 1 231 ? -14.792 31.600 -31.081 1.00 227.89 228 ASN A N 1
ATOM 1699 C CA . ASN A 1 231 ? -14.887 31.624 -29.626 1.00 225.25 228 ASN A CA 1
ATOM 1700 C C . ASN A 1 231 ? -16.208 31.070 -29.107 1.00 225.06 228 ASN A C 1
ATOM 1701 O O . ASN A 1 231 ? -16.237 30.362 -28.102 1.00 221.26 228 ASN A O 1
ATOM 1706 N N . GLU A 1 232 ? -17.298 31.394 -29.795 1.00 203.00 229 GLU A N 1
ATOM 1707 C CA . GLU A 1 232 ? -18.613 30.902 -29.406 1.00 203.70 229 GLU A CA 1
ATOM 1708 C C . GLU A 1 232 ? -18.676 29.394 -29.546 1.00 200.21 229 GLU A C 1
ATOM 1709 O O . GLU A 1 232 ? -19.216 28.705 -28.682 1.00 198.00 229 GLU A O 1
ATOM 1715 N N . CYS A 1 233 ? -18.133 28.894 -30.652 1.00 155.89 230 CYS A N 1
ATOM 1716 C CA . CYS A 1 233 ? -18.076 27.462 -30.906 1.00 152.73 230 CYS A CA 1
ATOM 1717 C C . CYS A 1 233 ? -17.308 26.774 -29.786 1.00 146.71 230 CYS A C 1
ATOM 1718 O O . CYS A 1 233 ? -17.685 25.693 -29.338 1.00 144.00 230 CYS A O 1
ATOM 1721 N N . MET A 1 234 ? -16.235 27.418 -29.335 1.00 111.52 231 MET A N 1
ATOM 1722 C CA . MET A 1 234 ? -15.400 26.894 -28.259 1.00 106.61 231 MET A CA 1
ATOM 1723 C C . MET A 1 234 ? -16.174 26.798 -26.949 1.00 105.09 231 MET A C 1
ATOM 1724 O O . MET A 1 234 ? -16.100 25.787 -26.248 1.00 101.37 231 MET A O 1
ATOM 1729 N N . GLU A 1 235 ? -16.911 27.857 -26.623 1.00 110.01 232 GLU A N 1
ATOM 1730 C CA . GLU A 1 235 ? -17.726 27.887 -25.413 1.00 109.06 232 GLU A CA 1
ATOM 1731 C C . GLU A 1 235 ? -18.755 26.762 -25.445 1.00 108.16 232 GLU A C 1
ATOM 1732 O O . GLU A 1 235 ? -19.034 26.134 -24.424 1.00 105.69 232 GLU A O 1
ATOM 1738 N N . SER A 1 236 ? -19.310 26.516 -26.631 1.00 136.21 233 SER A N 1
ATOM 1739 C CA . SER A 1 236 ? -20.293 25.455 -26.831 1.00 135.90 233 SER A CA 1
ATOM 1740 C C . SER A 1 236 ? -19.693 24.083 -26.545 1.00 131.17 233 SER A C 1
ATOM 1741 O O . SER A 1 236 ? -20.369 23.200 -26.018 1.00 130.09 233 SER A O 1
ATOM 1744 N N . VAL A 1 237 ? -18.423 23.911 -26.904 1.00 119.55 234 VAL A N 1
ATOM 1745 C CA . VAL A 1 237 ? -17.693 22.683 -26.608 1.00 115.36 234 VAL A CA 1
ATOM 1746 C C . VAL A 1 237 ? -17.421 22.599 -25.108 1.00 111.76 234 VAL A C 1
ATOM 1747 O O . VAL A 1 237 ? -17.462 21.520 -24.514 1.00 108.57 234 VAL A O 1
ATOM 1751 N N . LYS A 1 238 ? -17.150 23.751 -24.503 1.00 46.25 235 LYS A N 1
ATOM 1752 C CA . LYS A 1 238 ? -16.876 23.832 -23.073 1.00 44.24 235 LYS A CA 1
ATOM 1753 C C . LYS A 1 238 ? -18.126 23.519 -22.252 1.00 44.98 235 LYS A C 1
ATOM 1754 O O . LYS A 1 238 ? -18.100 22.644 -21.386 1.00 42.31 235 LYS A O 1
ATOM 1760 N N . ASN A 1 239 ? -19.222 24.220 -22.532 1.00 143.25 236 ASN A N 1
ATOM 1761 C CA . ASN A 1 239 ? -20.458 24.013 -21.778 1.00 144.68 236 ASN A CA 1
ATOM 1762 C C . ASN A 1 239 ? -21.345 22.899 -22.335 1.00 144.96 236 ASN A C 1
ATOM 1763 O O . ASN A 1 239 ? -22.547 22.861 -22.074 1.00 146.56 236 ASN A O 1
ATOM 1768 N N . GLY A 1 240 ? -20.742 22.009 -23.116 1.00 131.88 237 GLY A N 1
ATOM 1769 C CA . GLY A 1 240 ? -21.400 20.794 -23.561 1.00 131.34 237 GLY A CA 1
ATOM 1770 C C . GLY A 1 240 ? -22.592 20.950 -24.487 1.00 135.42 237 GLY A C 1
ATOM 1771 O O . GLY A 1 240 ? -23.488 20.106 -24.488 1.00 135.63 237 GLY A O 1
ATOM 1772 N N . THR A 1 241 ? -22.608 22.015 -25.281 1.00 160.23 238 THR A N 1
ATOM 1773 C CA . THR A 1 241 ? -23.694 22.229 -26.234 1.00 164.50 238 THR A CA 1
ATOM 1774 C C . THR A 1 241 ? -23.172 22.360 -27.661 1.00 166.48 238 THR A C 1
ATOM 1775 O O . THR A 1 241 ? -23.619 23.223 -28.417 1.00 170.89 238 THR A O 1
ATOM 1779 N N . TYR A 1 242 ? -22.227 21.499 -28.024 1.00 134.86 239 TYR A N 1
ATOM 1780 C CA . TYR A 1 242 ? -21.641 21.520 -29.360 1.00 136.67 239 TYR A CA 1
ATOM 1781 C C . TYR A 1 242 ? -22.592 20.909 -30.387 1.00 139.80 239 TYR A C 1
ATOM 1782 O O . TYR A 1 242 ? -23.039 19.772 -30.238 1.00 138.40 239 TYR A O 1
ATOM 1791 N N . ASP A 1 243 ? -22.900 21.674 -31.427 1.00 116.13 240 ASP A N 1
ATOM 1792 C CA . ASP A 1 243 ? -23.830 21.227 -32.456 1.00 119.80 240 ASP A CA 1
ATOM 1793 C C . ASP A 1 243 ? -23.093 20.474 -33.564 1.00 119.93 240 ASP A C 1
ATOM 1794 O O . ASP A 1 243 ? -22.619 21.079 -34.527 1.00 122.44 240 ASP A O 1
ATOM 1799 N N . TYR A 1 244 ? -23.001 19.153 -33.420 1.00 89.44 241 TYR A N 1
ATOM 1800 C CA . TYR A 1 244 ? -22.323 18.309 -34.408 1.00 88.81 241 TYR A CA 1
ATOM 1801 C C . TYR A 1 244 ? -22.898 18.407 -35.831 1.00 94.18 241 TYR A C 1
ATOM 1802 O O . TYR A 1 244 ? -22.134 18.591 -36.777 1.00 95.53 241 TYR A O 1
ATOM 1811 N N . PRO A 1 245 ? -24.233 18.277 -35.995 1.00 76.96 242 PRO A N 1
ATOM 1812 C CA . PRO A 1 245 ? -24.784 18.382 -37.355 1.00 82.36 242 PRO A CA 1
ATOM 1813 C C . PRO A 1 245 ? -24.490 19.724 -38.022 1.00 85.94 242 PRO A C 1
ATOM 1814 O O . PRO A 1 245 ? -24.346 19.787 -39.244 1.00 89.70 242 PRO A O 1
ATOM 1818 N N . LYS A 1 246 ? -24.405 20.779 -37.218 1.00 71.75 243 LYS A N 1
ATOM 1819 C CA . LYS A 1 246 ? -24.187 22.132 -37.719 1.00 71.77 243 LYS A CA 1
ATOM 1820 C C . LYS A 1 246 ? -22.903 22.261 -38.537 1.00 71.74 243 LYS A C 1
ATOM 1821 O O . LYS A 1 246 ? -22.887 22.907 -39.587 1.00 71.73 243 LYS A O 1
ATOM 1827 N N . TYR A 1 247 ? -21.832 21.638 -38.054 1.00 73.86 244 TYR A N 1
ATOM 1828 C CA . TYR A 1 247 ? -20.536 21.713 -38.717 1.00 74.56 244 TYR A CA 1
ATOM 1829 C C . TYR A 1 247 ? -20.169 20.396 -39.390 1.00 77.79 244 TYR A C 1
ATOM 1830 O O . TYR A 1 247 ? -19.156 20.314 -40.078 1.00 79.27 244 TYR A O 1
ATOM 1839 N N . SER A 1 248 ? -20.991 19.373 -39.171 1.00 72.46 245 SER A N 1
ATOM 1840 C CA . SER A 1 248 ? -20.768 18.036 -39.716 1.00 72.41 245 SER A CA 1
ATOM 1841 C C . SER A 1 248 ? -20.257 18.035 -41.148 1.00 72.36 245 SER A C 1
ATOM 1842 O O . SER A 1 248 ? -19.170 17.533 -41.440 1.00 72.33 245 SER A O 1
ATOM 1845 N N . GLU A 1 249 ? -21.056 18.606 -42.037 1.00 99.04 246 GLU A N 1
ATOM 1846 C CA . GLU A 1 249 ? -20.700 18.678 -43.445 1.00 102.56 246 GLU A CA 1
ATOM 1847 C C . GLU A 1 249 ? -19.346 19.324 -43.711 1.00 102.65 246 GLU A C 1
ATOM 1848 O O . GLU A 1 249 ? -18.515 18.753 -44.419 1.00 105.33 246 GLU A O 1
ATOM 1854 N N . GLU A 1 250 ? -19.128 20.526 -43.185 1.00 91.42 247 GLU A N 1
ATOM 1855 C CA . GLU A 1 250 ? -17.889 21.239 -43.497 1.00 91.67 247 GLU A CA 1
ATOM 1856 C C . GLU A 1 250 ? -16.630 20.557 -42.984 1.00 91.55 247 GLU A C 1
ATOM 1857 O O . GLU A 1 250 ? -15.541 20.756 -43.522 1.00 93.15 247 GLU A O 1
ATOM 1863 N N . SER A 1 251 ? -16.794 19.734 -41.958 1.00 68.80 248 SER A N 1
ATOM 1864 C CA . SER A 1 251 ? -15.731 18.844 -41.540 1.00 68.78 248 SER A CA 1
ATOM 1865 C C . SER A 1 251 ? -15.625 17.698 -42.540 1.00 68.71 248 SER A C 1
ATOM 1866 O O . SER A 1 251 ? -14.527 17.252 -42.865 1.00 68.68 248 SER A O 1
ATOM 1869 N N . LYS A 1 252 ? -16.776 17.234 -43.027 1.00 74.15 249 LYS A N 1
ATOM 1870 C CA . LYS A 1 252 ? -16.847 16.064 -43.903 1.00 74.09 249 LYS A CA 1
ATOM 1871 C C . LYS A 1 252 ? -16.136 16.245 -45.248 1.00 74.05 249 LYS A C 1
ATOM 1872 O O . LYS A 1 252 ? -15.406 15.351 -45.682 1.00 74.01 249 LYS A O 1
ATOM 1878 N N . LEU A 1 253 ? -16.359 17.377 -45.917 1.00 136.63 250 LEU A N 1
ATOM 1879 C CA . LEU A 1 253 ? -15.612 17.682 -47.138 1.00 139.19 250 LEU A CA 1
ATOM 1880 C C . LEU A 1 253 ? -14.135 17.834 -46.783 1.00 139.03 250 LEU A C 1
ATOM 1881 O O . LEU A 1 253 ? -13.262 17.293 -47.459 1.00 142.30 250 LEU A O 1
ATOM 1886 N N . ASN A 1 254 ? -13.866 18.559 -45.699 1.00 66.07 251 ASN A N 1
ATOM 1887 C CA . ASN A 1 254 ? -12.495 18.816 -45.266 1.00 66.08 251 ASN A CA 1
ATOM 1888 C C . ASN A 1 254 ? -11.694 17.541 -45.018 1.00 66.04 251 ASN A C 1
ATOM 1889 O O . ASN A 1 254 ? -10.497 17.492 -45.298 1.00 66.02 251 ASN A O 1
ATOM 1894 N N . ARG A 1 255 ? -12.357 16.512 -44.500 1.00 150.42 252 ARG A N 1
ATOM 1895 C CA . ARG A 1 255 ? -11.704 15.221 -44.321 1.00 152.45 252 ARG A CA 1
ATOM 1896 C C . ARG A 1 255 ? -11.387 14.608 -45.678 1.00 156.96 252 ARG A C 1
ATOM 1897 O O . ARG A 1 255 ? -10.372 13.931 -45.839 1.00 158.93 252 ARG A O 1
ATOM 1905 N N . GLU A 1 256 ? -12.252 14.851 -46.658 1.00 143.22 253 GLU A N 1
ATOM 1906 C CA . GLU A 1 256 ? -12.045 14.292 -47.989 1.00 147.92 253 GLU A CA 1
ATOM 1907 C C . GLU A 1 256 ? -11.323 15.249 -48.940 1.00 148.90 253 GLU A C 1
ATOM 1908 O O . GLU A 1 256 ? -10.806 14.820 -49.971 1.00 152.70 253 GLU A O 1
ATOM 1914 N N . LYS A 1 257 ? -11.285 16.535 -48.592 1.00 109.17 254 LYS A N 1
ATOM 1915 C CA . LYS A 1 257 ? -10.531 17.518 -49.371 1.00 110.06 254 LYS A CA 1
ATOM 1916 C C . LYS A 1 257 ? -9.074 17.092 -49.509 1.00 111.43 254 LYS A C 1
ATOM 1917 O O . LYS A 1 257 ? -8.496 17.135 -50.597 1.00 114.87 254 LYS A O 1
ATOM 1923 N N . ILE A 1 258 ? -8.492 16.684 -48.387 1.00 114.85 255 ILE A N 1
ATOM 1924 C CA . ILE A 1 258 ? -7.103 16.254 -48.328 1.00 115.87 255 ILE A CA 1
ATOM 1925 C C . ILE A 1 258 ? -6.910 14.915 -49.034 1.00 120.05 255 ILE A C 1
ATOM 1926 O O . ILE A 1 258 ? -5.956 14.731 -49.792 1.00 122.58 255 ILE A O 1
ATOM 1931 N N . GLU B 2 1 ? -25.200 24.227 8.842 1.00 144.81 1 GLU H N 1
ATOM 1932 C CA . GLU B 2 1 ? -24.418 24.962 7.854 1.00 145.64 1 GLU H CA 1
ATOM 1933 C C . GLU B 2 1 ? -23.198 25.588 8.528 1.00 142.55 1 GLU H C 1
ATOM 1934 O O . GLU B 2 1 ? -23.094 25.598 9.755 1.00 143.41 1 GLU H O 1
ATOM 1940 N N . VAL B 2 2 ? -22.276 26.097 7.719 1.00 106.50 2 VAL H N 1
ATOM 1941 C CA . VAL B 2 2 ? -21.023 26.656 8.213 1.00 101.79 2 VAL H CA 1
ATOM 1942 C C . VAL B 2 2 ? -21.245 27.918 9.036 1.00 99.11 2 VAL H C 1
ATOM 1943 O O . VAL B 2 2 ? -22.025 28.790 8.658 1.00 97.66 2 VAL H O 1
ATOM 1947 N N . GLN B 2 3 ? -20.557 28.010 10.167 1.00 97.50 3 GLN H N 1
ATOM 1948 C CA . GLN B 2 3 ? -20.632 29.202 10.994 1.00 101.26 3 GLN H CA 1
ATOM 1949 C C . GLN B 2 3 ? -19.304 29.941 10.956 1.00 99.97 3 GLN H C 1
ATOM 1950 O O . GLN B 2 3 ? -18.242 29.348 11.144 1.00 98.25 3 GLN H O 1
ATOM 1956 N N . LEU B 2 4 ? -19.379 31.240 10.696 1.00 31.61 4 LEU H N 1
ATOM 1957 C CA . LEU B 2 4 ? -18.197 32.074 10.541 1.00 32.18 4 LEU H CA 1
ATOM 1958 C C . LEU B 2 4 ? -18.019 32.965 11.769 1.00 33.09 4 LEU H C 1
ATOM 1959 O O . LEU B 2 4 ? -18.851 33.829 12.047 1.00 33.22 4 LEU H O 1
ATOM 1964 N N . VAL B 2 5 ? -16.937 32.745 12.510 1.00 61.48 5 VAL H N 1
ATOM 1965 C CA . VAL B 2 5 ? -16.678 33.518 13.721 1.00 63.74 5 VAL H CA 1
ATOM 1966 C C . VAL B 2 5 ? -15.491 34.456 13.516 1.00 64.10 5 VAL H C 1
ATOM 1967 O O . VAL B 2 5 ? -14.441 34.043 13.024 1.00 61.78 5 VAL H O 1
ATOM 1971 N N . GLU B 2 6 ? -15.667 35.720 13.890 1.00 60.14 6 GLU H N 1
ATOM 1972 C CA . GLU B 2 6 ? -14.650 36.739 13.654 1.00 64.59 6 GLU H CA 1
ATOM 1973 C C . GLU B 2 6 ? -14.074 37.272 14.966 1.00 65.13 6 GLU H C 1
ATOM 1974 O O . GLU B 2 6 ? -14.751 37.274 15.996 1.00 69.62 6 GLU H O 1
ATOM 1980 N N . SER B 2 7 ? -12.822 37.722 14.921 1.00 50.94 7 SER H N 1
ATOM 1981 C CA . SER B 2 7 ? -12.128 38.222 16.107 1.00 55.37 7 SER H CA 1
ATOM 1982 C C . SER B 2 7 ? -12.794 39.461 16.701 1.00 52.70 7 SER H C 1
ATOM 1983 O O . SER B 2 7 ? -13.703 40.036 16.107 1.00 51.88 7 SER H O 1
ATOM 1986 N N . GLY B 2 8 ? -12.327 39.865 17.878 1.00 61.33 8 GLY H N 1
ATOM 1987 C CA . GLY B 2 8 ? -12.945 40.945 18.626 1.00 60.88 8 GLY H CA 1
ATOM 1988 C C . GLY B 2 8 ? -12.754 42.326 18.031 1.00 61.21 8 GLY H C 1
ATOM 1989 O O . GLY B 2 8 ? -11.879 42.538 17.187 1.00 62.00 8 GLY H O 1
ATOM 1990 N N . ALA B 2 9 ? -13.582 43.265 18.483 1.00 87.67 9 ALA H N 1
ATOM 1991 C CA . ALA B 2 9 ? -13.515 44.653 18.042 1.00 88.36 9 ALA H CA 1
ATOM 1992 C C . ALA B 2 9 ? -12.109 45.226 18.183 1.00 89.45 9 ALA H C 1
ATOM 1993 O O . ALA B 2 9 ? -11.357 44.850 19.084 1.00 87.92 9 ALA H O 1
ATOM 1995 N N . GLU B 2 10 ? -11.759 46.128 17.273 1.00 48.61 10 GLU H N 1
ATOM 1996 C CA . GLU B 2 10 ? -10.434 46.732 17.262 1.00 49.41 10 GLU H CA 1
ATOM 1997 C C . GLU B 2 10 ? -10.521 48.254 17.305 1.00 50.07 10 GLU H C 1
ATOM 1998 O O . GLU B 2 10 ? -11.422 48.851 16.717 1.00 49.70 10 GLU H O 1
ATOM 2004 N N . VAL B 2 11 ? -9.589 48.872 18.022 1.00 45.24 11 VAL H N 1
ATOM 2005 C CA . VAL B 2 11 ? -9.429 50.319 17.997 1.00 45.95 11 VAL H CA 1
ATOM 2006 C C . VAL B 2 11 ? -8.005 50.629 17.563 1.00 46.51 11 VAL H C 1
ATOM 2007 O O . VAL B 2 11 ? -7.048 50.108 18.135 1.00 46.96 11 VAL H O 1
ATOM 2011 N N . LYS B 2 12 ? -7.865 51.465 16.541 1.00 63.49 12 LYS H N 1
ATOM 2012 C CA . LYS B 2 12 ? -6.549 51.773 15.999 1.00 65.34 12 LYS H CA 1
ATOM 2013 C C . LYS B 2 12 ? -6.389 53.263 15.727 1.00 65.36 12 LYS H C 1
ATOM 2014 O O . LYS B 2 12 ? -7.369 54.004 15.663 1.00 65.58 12 LYS H O 1
ATOM 2020 N N . LYS B 2 13 ? -5.142 53.694 15.574 1.00 83.44 13 LYS H N 1
ATOM 2021 C CA . LYS B 2 13 ? -4.841 55.077 15.237 1.00 83.47 13 LYS H CA 1
ATOM 2022 C C . LYS B 2 13 ? -4.691 55.195 13.729 1.00 83.73 13 LYS H C 1
ATOM 2023 O O . LYS B 2 13 ? -4.446 54.196 13.054 1.00 84.69 13 LYS H O 1
ATOM 2029 N N . PRO B 2 14 ? -4.848 56.414 13.189 1.00 80.00 14 PRO H N 1
ATOM 2030 C CA . PRO B 2 14 ? -4.563 56.623 11.768 1.00 81.56 14 PRO H CA 1
ATOM 2031 C C . PRO B 2 14 ? -3.121 56.247 11.455 1.00 80.50 14 PRO H C 1
ATOM 2032 O O . PRO B 2 14 ? -2.229 56.530 12.255 1.00 82.10 14 PRO H O 1
ATOM 2036 N N . GLY B 2 15 ? -2.900 55.600 10.316 1.00 134.24 15 GLY H N 1
ATOM 2037 C CA . GLY B 2 15 ? -1.559 55.224 9.908 1.00 133.99 15 GLY H CA 1
ATOM 2038 C C . GLY B 2 15 ? -1.133 53.852 10.396 1.00 133.86 15 GLY H C 1
ATOM 2039 O O . GLY B 2 15 ? -0.193 53.262 9.864 1.00 135.67 15 GLY H O 1
ATOM 2040 N N . SER B 2 16 ? -1.822 53.339 11.409 1.00 63.17 16 SER H N 1
ATOM 2041 C CA . SER B 2 16 ? -1.498 52.025 11.953 1.00 67.01 16 SER H CA 1
ATOM 2042 C C . SER B 2 16 ? -2.170 50.916 11.148 1.00 66.26 16 SER H C 1
ATOM 2043 O O . SER B 2 16 ? -2.814 51.181 10.134 1.00 62.64 16 SER H O 1
ATOM 2046 N N . SER B 2 17 ? -2.013 49.677 11.600 1.00 78.18 17 SER H N 1
ATOM 2047 C CA . SER B 2 17 ? -2.599 48.533 10.913 1.00 76.31 17 SER H CA 1
ATOM 2048 C C . SER B 2 17 ? -3.528 47.749 11.826 1.00 75.55 17 SER H C 1
ATOM 2049 O O . SER B 2 17 ? -3.492 47.899 13.047 1.00 76.58 17 SER H O 1
ATOM 2052 N N . VAL B 2 18 ? -4.361 46.913 11.218 1.00 58.21 18 VAL H N 1
ATOM 2053 C CA . VAL B 2 18 ? -5.246 46.026 11.956 1.00 55.80 18 VAL H CA 1
ATOM 2054 C C . VAL B 2 18 ? -5.356 44.709 11.201 1.00 58.12 18 VAL H C 1
ATOM 2055 O O . VAL B 2 18 ? -5.400 44.688 9.970 1.00 55.40 18 VAL H O 1
ATOM 2059 N N . LYS B 2 19 ? -5.375 43.609 11.943 1.00 83.48 19 LYS H N 1
ATOM 2060 C CA . LYS B 2 19 ? -5.504 42.292 11.341 1.00 80.67 19 LYS H CA 1
ATOM 2061 C C . LYS B 2 19 ? -6.654 41.532 11.985 1.00 80.35 19 LYS H C 1
ATOM 2062 O O . LYS B 2 19 ? -6.626 41.238 13.179 1.00 83.39 19 LYS H O 1
ATOM 2068 N N . VAL B 2 20 ? -7.667 41.223 11.185 1.00 48.96 20 VAL H N 1
ATOM 2069 C CA . VAL B 2 20 ? -8.843 40.519 11.672 1.00 50.09 20 VAL H CA 1
ATOM 2070 C C . VAL B 2 20 ? -8.815 39.080 11.172 1.00 38.23 20 VAL H C 1
ATOM 2071 O O . VAL B 2 20 ? -8.324 38.807 10.076 1.00 47.59 20 VAL H O 1
ATOM 2075 N N . SER B 2 21 ? -9.323 38.160 11.984 1.00 38.05 21 SER H N 1
ATOM 2076 C CA . SER B 2 21 ? -9.400 36.763 11.587 1.00 37.32 21 SER H CA 1
ATOM 2077 C C . SER B 2 21 ? -10.847 36.299 11.487 1.00 36.52 21 SER H C 1
ATOM 2078 O O . SER B 2 21 ? -11.753 36.910 12.055 1.00 36.64 21 SER H O 1
ATOM 2081 N N . CYS B 2 22 ? -11.045 35.217 10.745 1.00 49.50 22 CYS H N 1
ATOM 2082 C CA . CYS B 2 22 ? -12.339 34.565 10.628 1.00 47.90 22 CYS H CA 1
ATOM 2083 C C . CYS B 2 22 ? -12.101 33.065 10.646 1.00 50.55 22 CYS H C 1
ATOM 2084 O O . CYS B 2 22 ? -11.269 32.556 9.897 1.00 49.05 22 CYS H O 1
ATOM 2087 N N . LYS B 2 23 ? -12.819 32.354 11.507 1.00 36.97 23 LYS H N 1
ATOM 2088 C CA . LYS B 2 23 ? -12.665 30.907 11.579 1.00 36.61 23 LYS H CA 1
ATOM 2089 C C . LYS B 2 23 ? -13.926 30.193 11.095 1.00 35.69 23 LYS H C 1
ATOM 2090 O O . LYS B 2 23 ? -15.016 30.419 11.616 1.00 35.61 23 LYS H O 1
ATOM 2096 N N . ALA B 2 24 ? -13.774 29.338 10.090 1.00 32.49 24 ALA H N 1
ATOM 2097 C CA . ALA B 2 24 ? -14.898 28.573 9.566 1.00 31.62 24 ALA H CA 1
ATOM 2098 C C . ALA B 2 24 ? -15.071 27.276 10.347 1.00 31.56 24 ALA H C 1
ATOM 2099 O O . ALA B 2 24 ? -14.102 26.559 10.588 1.00 31.83 24 ALA H O 1
ATOM 2101 N N . SER B 2 25 ? -16.305 26.979 10.742 1.00 67.42 25 SER H N 1
ATOM 2102 C CA . SER B 2 25 ? -16.597 25.735 11.446 1.00 62.25 25 SER H CA 1
ATOM 2103 C C . SER B 2 25 ? -16.446 24.542 10.510 1.00 60.16 25 SER H C 1
ATOM 2104 O O . SER B 2 25 ? -16.439 24.696 9.288 1.00 58.46 25 SER H O 1
ATOM 2107 N N . GLY B 2 26 ? -16.338 23.351 11.085 1.00 44.86 26 GLY H N 1
ATOM 2108 C CA . GLY B 2 26 ? -16.057 22.167 10.298 1.00 44.03 26 GLY H CA 1
ATOM 2109 C C . GLY B 2 26 ? -14.667 22.303 9.710 1.00 43.65 26 GLY H C 1
ATOM 2110 O O . GLY B 2 26 ? -13.799 22.931 10.315 1.00 49.75 26 GLY H O 1
ATOM 2111 N N . GLY B 2 27 ? -14.450 21.731 8.531 1.00 54.74 27 GLY H N 1
ATOM 2112 C CA . GLY B 2 27 ? -13.157 21.825 7.878 1.00 56.03 27 GLY H CA 1
ATOM 2113 C C . GLY B 2 27 ? -12.082 21.031 8.598 1.00 51.56 27 GLY H C 1
ATOM 2114 O O . GLY B 2 27 ? -12.269 19.852 8.878 1.00 52.10 27 GLY H O 1
ATOM 2115 N N . PRO B 2 28 ? -10.952 21.676 8.934 1.00 101.82 28 PRO H N 1
ATOM 2116 C CA . PRO B 2 28 ? -10.634 23.104 8.805 1.00 98.30 28 PRO H CA 1
ATOM 2117 C C . PRO B 2 28 ? -10.465 23.577 7.362 1.00 99.55 28 PRO H C 1
ATOM 2118 O O . PRO B 2 28 ? -10.812 24.721 7.064 1.00 96.62 28 PRO H O 1
ATOM 2122 N N . PHE B 2 29 ? -9.942 22.721 6.487 1.00 90.31 29 PHE H N 1
ATOM 2123 C CA . PHE B 2 29 ? -9.824 23.072 5.072 1.00 92.39 29 PHE H CA 1
ATOM 2124 C C . PHE B 2 29 ? -11.186 23.349 4.456 1.00 94.21 29 PHE H C 1
ATOM 2125 O O . PHE B 2 29 ? -12.175 22.677 4.758 1.00 94.46 29 PHE H O 1
ATOM 2133 N N . ARG B 2 30 ? -11.222 24.350 3.589 1.00 73.51 30 ARG H N 1
ATOM 2134 C CA . ARG B 2 30 ? -12.459 24.745 2.943 1.00 75.74 30 ARG H CA 1
ATOM 2135 C C . ARG B 2 30 ? -12.452 24.413 1.462 1.00 71.33 30 ARG H C 1
ATOM 2136 O O . ARG B 2 30 ? -11.399 24.336 0.823 1.00 71.21 30 ARG H O 1
ATOM 2144 N N . SER B 2 31 ? -13.649 24.211 0.929 1.00 59.22 31 SER H N 1
ATOM 2145 C CA . SER B 2 31 ? -13.835 23.856 -0.466 1.00 60.11 31 SER H CA 1
ATOM 2146 C C . SER B 2 31 ? -14.597 24.984 -1.147 1.00 60.53 31 SER H C 1
ATOM 2147 O O . SER B 2 31 ? -15.273 24.782 -2.149 1.00 62.85 31 SER H O 1
ATOM 2150 N N . TYR B 2 32 ? -14.479 26.179 -0.581 1.00 40.40 32 TYR H N 1
ATOM 2151 C CA . TYR B 2 32 ? -15.146 27.361 -1.107 1.00 39.39 32 TYR H CA 1
ATOM 2152 C C . TYR B 2 32 ? -14.274 28.571 -0.811 1.00 43.16 32 TYR H C 1
ATOM 2153 O O . TYR B 2 32 ? -13.433 28.530 0.086 1.00 42.10 32 TYR H O 1
ATOM 2162 N N . ALA B 2 33 ? -14.477 29.652 -1.553 1.00 42.52 33 ALA H N 1
ATOM 2163 C CA . ALA B 2 33 ? -13.745 30.881 -1.296 1.00 43.78 33 ALA H CA 1
ATOM 2164 C C . ALA B 2 33 ? -14.368 31.647 -0.138 1.00 44.70 33 ALA H C 1
ATOM 2165 O O . ALA B 2 33 ? -15.498 31.376 0.267 1.00 41.64 33 ALA H O 1
ATOM 2167 N N . ILE B 2 34 ? -13.615 32.605 0.391 1.00 45.37 34 ILE H N 1
ATOM 2168 C CA . ILE B 2 34 ? -14.093 33.482 1.450 1.00 46.69 34 ILE H CA 1
ATOM 2169 C C . ILE B 2 34 ? -13.681 34.911 1.119 1.00 49.17 34 ILE H C 1
ATOM 2170 O O . ILE B 2 34 ? -12.558 35.155 0.679 1.00 46.77 34 ILE H O 1
ATOM 2175 N N . SER B 2 35 ? -14.601 35.848 1.307 1.00 45.54 35 SER H N 1
ATOM 2176 C CA . SER B 2 35 ? -14.317 37.249 1.048 1.00 43.07 35 SER H CA 1
ATOM 2177 C C . SER B 2 35 ? -14.492 38.081 2.314 1.00 45.08 35 SER H C 1
ATOM 2178 O O . SER B 2 35 ? -15.142 37.651 3.267 1.00 42.65 35 SER H O 1
ATOM 2181 N N . TRP B 2 36 ? -13.899 39.270 2.318 1.00 58.55 36 TRP H N 1
ATOM 2182 C CA . TRP B 2 36 ? -14.094 40.225 3.399 1.00 57.91 36 TRP H CA 1
ATOM 2183 C C . TRP B 2 36 ? -14.899 41.412 2.880 1.00 55.57 36 TRP H C 1
ATOM 2184 O O . TRP B 2 36 ? -14.494 42.086 1.931 1.00 56.63 36 TRP H O 1
ATOM 2195 N N . VAL B 2 37 ? -16.048 41.650 3.502 1.00 86.86 37 VAL H N 1
ATOM 2196 C CA . VAL B 2 37 ? -16.949 42.720 3.092 1.00 83.47 37 VAL H CA 1
ATOM 2197 C C . VAL B 2 37 ? -17.158 43.714 4.232 1.00 87.95 37 VAL H C 1
ATOM 2198 O O . VAL B 2 37 ? -17.522 43.324 5.341 1.00 87.03 37 VAL H O 1
ATOM 2202 N N . ARG B 2 38 ? -16.941 44.998 3.960 1.00 34.39 38 ARG H N 1
ATOM 2203 C CA . ARG B 2 38 ? -17.058 46.010 5.008 1.00 35.25 38 ARG H CA 1
ATOM 2204 C C . ARG B 2 38 ? -18.241 46.966 4.830 1.00 35.21 38 ARG H C 1
ATOM 2205 O O . ARG B 2 38 ? -18.711 47.207 3.717 1.00 34.71 38 ARG H O 1
ATOM 2213 N N . GLN B 2 39 ? -18.710 47.510 5.948 1.00 58.68 39 GLN H N 1
ATOM 2214 C CA . GLN B 2 39 ? -19.846 48.419 5.944 1.00 56.91 39 GLN H CA 1
ATOM 2215 C C . GLN B 2 39 ? -19.619 49.565 6.920 1.00 57.69 39 GLN H C 1
ATOM 2216 O O . GLN B 2 39 ? -19.588 49.362 8.135 1.00 61.30 39 GLN H O 1
ATOM 2222 N N . ALA B 2 40 ? -19.441 50.766 6.380 1.00 181.48 40 ALA H N 1
ATOM 2223 C CA . ALA B 2 40 ? -19.341 51.965 7.201 1.00 186.34 40 ALA H CA 1
ATOM 2224 C C . ALA B 2 40 ? -20.750 52.490 7.476 1.00 185.68 40 ALA H C 1
ATOM 2225 O O . ALA B 2 40 ? -21.673 52.228 6.702 1.00 182.39 40 ALA H O 1
ATOM 2227 N N . PRO B 2 41 ? -20.932 53.211 8.595 1.00 131.62 41 PRO H N 1
ATOM 2228 C CA . PRO B 2 41 ? -22.270 53.703 8.935 1.00 137.46 41 PRO H CA 1
ATOM 2229 C C . PRO B 2 41 ? -22.577 55.061 8.301 1.00 138.24 41 PRO H C 1
ATOM 2230 O O . PRO B 2 41 ? -21.744 55.962 8.333 1.00 141.91 41 PRO H O 1
ATOM 2234 N N . GLY B 2 42 ? -23.756 55.196 7.707 1.00 119.82 42 GLY H N 1
ATOM 2235 C CA . GLY B 2 42 ? -24.653 54.078 7.504 1.00 119.45 42 GLY H CA 1
ATOM 2236 C C . GLY B 2 42 ? -24.773 53.895 6.011 1.00 119.94 42 GLY H C 1
ATOM 2237 O O . GLY B 2 42 ? -25.687 54.423 5.380 1.00 117.08 42 GLY H O 1
ATOM 2238 N N . GLN B 2 43 ? -23.834 53.148 5.446 1.00 93.94 43 GLN H N 1
ATOM 2239 C CA . GLN B 2 43 ? -23.683 53.079 4.005 1.00 90.07 43 GLN H CA 1
ATOM 2240 C C . GLN B 2 43 ? -23.967 51.687 3.474 1.00 84.27 43 GLN H C 1
ATOM 2241 O O . GLN B 2 43 ? -24.327 50.781 4.226 1.00 83.34 43 GLN H O 1
ATOM 2247 N N . GLY B 2 44 ? -23.802 51.531 2.166 1.00 45.61 44 GLY H N 1
ATOM 2248 C CA . GLY B 2 44 ? -23.925 50.236 1.531 1.00 43.18 44 GLY H CA 1
ATOM 2249 C C . GLY B 2 44 ? -22.651 49.444 1.724 1.00 43.65 44 GLY H C 1
ATOM 2250 O O . GLY B 2 44 ? -21.594 50.023 1.974 1.00 42.80 44 GLY H O 1
ATOM 2251 N N . PRO B 2 45 ? -22.740 48.112 1.615 1.00 37.05 45 PRO H N 1
ATOM 2252 C CA . PRO B 2 45 ? -21.565 47.258 1.791 1.00 38.12 45 PRO H CA 1
ATOM 2253 C C . PRO B 2 45 ? -20.542 47.502 0.693 1.00 37.30 45 PRO H C 1
ATOM 2254 O O . PRO B 2 45 ? -20.892 47.938 -0.406 1.00 33.26 45 PRO H O 1
ATOM 2258 N N . GLU B 2 46 ? -19.281 47.236 1.008 1.00 44.69 46 GLU H N 1
ATOM 2259 C CA . GLU B 2 46 ? -18.203 47.307 0.036 1.00 45.43 46 GLU H CA 1
ATOM 2260 C C . GLU B 2 46 ? -17.439 46.000 0.079 1.00 41.48 46 GLU H C 1
ATOM 2261 O O . GLU B 2 46 ? -17.041 45.542 1.150 1.00 42.62 46 GLU H O 1
ATOM 2267 N N . TRP B 2 47 ? -17.243 45.394 -1.084 1.00 57.29 47 TRP H 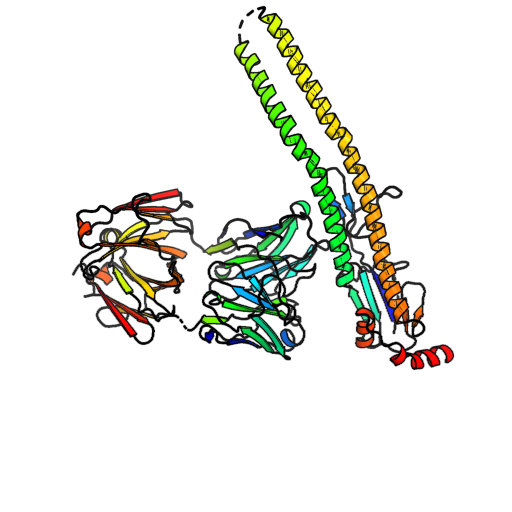N 1
ATOM 2268 C CA . TRP B 2 47 ? -16.417 44.205 -1.177 1.00 57.22 47 TRP H CA 1
ATOM 2269 C C . TRP B 2 47 ? -14.959 44.645 -1.205 1.00 59.93 47 TRP H C 1
ATOM 2270 O O . TRP B 2 47 ? -14.604 45.565 -1.935 1.00 60.40 47 TRP H O 1
ATOM 2281 N N . MET B 2 48 ? -14.122 44.007 -0.394 1.00 86.03 48 MET H N 1
ATOM 2282 C CA . MET B 2 48 ? -12.724 44.411 -0.283 1.00 86.54 48 MET H CA 1
ATOM 2283 C C . MET B 2 48 ? -11.806 43.462 -1.036 1.00 82.96 48 MET H C 1
ATOM 2284 O O . MET B 2 48 ? -10.955 43.887 -1.819 1.00 83.45 48 MET H O 1
ATOM 2289 N N . GLY B 2 49 ? -11.983 42.172 -0.783 1.00 44.05 49 GLY H N 1
ATOM 2290 C CA . GLY B 2 49 ? -11.175 41.154 -1.420 1.00 40.18 49 GLY H CA 1
ATOM 2291 C C . GLY B 2 49 ? -11.608 39.763 -1.009 1.00 39.71 49 GLY H C 1
ATOM 2292 O O . GLY B 2 49 ? -12.530 39.601 -0.210 1.00 40.75 49 GLY H O 1
ATOM 2293 N N . GLY B 2 50 ? -10.929 38.756 -1.550 1.00 31.62 50 GLY H N 1
ATOM 2294 C CA . GLY B 2 50 ? -11.212 37.374 -1.213 1.00 31.12 50 GLY H CA 1
ATOM 2295 C C . GLY B 2 50 ? -10.020 36.466 -1.453 1.00 31.13 50 GLY H C 1
ATOM 2296 O O . GLY B 2 50 ? -9.024 36.883 -2.044 1.00 31.43 50 GLY H O 1
ATOM 2297 N N . ILE B 2 51 ? -10.120 35.224 -0.991 1.00 32.43 51 ILE H N 1
ATOM 2298 C CA . ILE B 2 51 ? -9.056 34.247 -1.196 1.00 34.65 51 ILE H CA 1
ATOM 2299 C C . ILE B 2 51 ? -9.616 32.888 -1.618 1.00 32.63 51 ILE H C 1
ATOM 2300 O O . ILE B 2 51 ? -10.632 32.427 -1.097 1.00 32.55 51 ILE H O 1
ATOM 2305 N N . ILE B 2 52 ? -8.953 32.266 -2.586 1.00 45.78 52 ILE H N 1
ATOM 2306 C CA . ILE B 2 52 ? -9.389 30.989 -3.131 1.00 45.70 52 ILE H CA 1
ATOM 2307 C C . ILE B 2 52 ? -8.751 29.845 -2.353 1.00 45.17 52 ILE H C 1
ATOM 2308 O O . ILE B 2 52 ? -7.560 29.895 -2.052 1.00 45.80 52 ILE H O 1
ATOM 2313 N N . PRO B 2 53 A -9.537 28.811 -2.012 1.00 44.39 52 PRO H N 1
ATOM 2314 C CA . PRO B 2 53 A -8.918 27.666 -1.340 1.00 43.16 52 PRO H CA 1
ATOM 2315 C C . PRO B 2 53 A -7.933 26.953 -2.258 1.00 43.12 52 PRO H C 1
ATOM 2316 O O . PRO B 2 53 A -8.074 27.003 -3.483 1.00 45.83 52 PRO H O 1
ATOM 2320 N N . ILE B 2 54 ? -6.935 26.320 -1.650 1.00 55.23 53 ILE H N 1
ATOM 2321 C CA . ILE B 2 54 ? -5.892 25.574 -2.358 1.00 55.15 53 ILE H CA 1
ATOM 2322 C C . ILE B 2 54 ? -4.955 26.436 -3.206 1.00 55.42 53 ILE H C 1
ATOM 2323 O O . ILE B 2 54 ? -3.737 26.377 -3.043 1.00 56.00 53 ILE H O 1
ATOM 2328 N N . PHE B 2 55 ? -5.511 27.221 -4.121 1.00 60.48 54 PHE H N 1
ATOM 2329 C CA . PHE B 2 55 ? -4.677 28.089 -4.947 1.00 60.87 54 PHE H CA 1
ATOM 2330 C C . PHE B 2 55 ? -4.116 29.258 -4.142 1.00 64.06 54 PHE H C 1
ATOM 2331 O O . PHE B 2 55 ? -3.010 29.728 -4.406 1.00 62.19 54 PHE H O 1
ATOM 2339 N N . GLY B 2 56 ? -4.885 29.726 -3.165 1.00 52.60 55 GLY H N 1
ATOM 2340 C CA . GLY B 2 56 ? -4.469 30.847 -2.343 1.00 53.21 55 GLY H CA 1
ATOM 2341 C C . GLY B 2 56 ? -4.450 32.165 -3.095 1.00 51.72 55 GLY H C 1
ATOM 2342 O O . GLY B 2 56 ? -3.986 33.176 -2.566 1.00 52.16 55 GLY H O 1
ATOM 2343 N N . THR B 2 57 ? -4.946 32.151 -4.331 1.00 53.57 56 THR H N 1
ATOM 2344 C CA . THR B 2 57 ? -5.048 33.364 -5.135 1.00 53.13 56 THR H CA 1
ATOM 2345 C C . THR B 2 57 ? -5.912 34.386 -4.419 1.00 52.12 56 THR H C 1
ATOM 2346 O O . THR B 2 57 ? -6.902 34.040 -3.775 1.00 52.78 56 THR H O 1
ATOM 2350 N N . THR B 2 58 ? -5.523 35.647 -4.526 1.00 44.24 57 THR H N 1
ATOM 2351 C CA . THR B 2 58 ? -6.298 36.722 -3.943 1.00 31.69 57 THR H CA 1
ATOM 2352 C C . THR B 2 58 ? -6.689 37.722 -5.022 1.00 31.46 57 THR H C 1
ATOM 2353 O O . THR B 2 58 ? -5.926 37.979 -5.952 1.00 46.20 57 THR H O 1
ATOM 2357 N N . LYS B 2 59 ? -7.899 38.256 -4.909 1.00 31.22 58 LYS H N 1
ATOM 2358 C CA . LYS B 2 59 ? -8.327 39.365 -5.743 1.00 31.14 58 LYS H CA 1
ATOM 2359 C C . LYS B 2 59 ? -8.795 40.444 -4.798 1.00 31.79 58 LYS H C 1
ATOM 2360 O O . LYS B 2 59 ? -9.429 40.149 -3.789 1.00 31.83 58 LYS H O 1
ATOM 2366 N N . TYR B 2 60 ? -8.480 41.693 -5.105 1.00 53.53 59 TYR H N 1
ATOM 2367 C CA . TYR B 2 60 ? -8.877 42.772 -4.219 1.00 52.37 59 TYR H CA 1
ATOM 2368 C C . TYR B 2 60 ? -9.601 43.865 -4.979 1.00 53.42 59 TYR H C 1
ATOM 2369 O O . TYR B 2 60 ? -9.276 44.161 -6.130 1.00 51.19 59 TYR H O 1
ATOM 2378 N N . ALA B 2 61 ? -10.592 44.455 -4.327 1.00 47.97 60 ALA H N 1
ATOM 2379 C CA . ALA B 2 61 ? -11.236 45.643 -4.846 1.00 48.07 60 ALA H CA 1
ATOM 2380 C C . ALA B 2 61 ? -10.169 46.709 -5.038 1.00 48.10 60 ALA H C 1
ATOM 2381 O O . ALA B 2 61 ? -9.269 46.847 -4.211 1.00 47.89 60 ALA H O 1
ATOM 2383 N N . PRO B 2 62 ? -10.260 47.471 -6.138 1.00 33.83 61 PRO H N 1
ATOM 2384 C CA . PRO B 2 62 ? -9.199 48.420 -6.493 1.00 34.57 61 PRO H CA 1
ATOM 2385 C C . PRO B 2 62 ? -9.089 49.547 -5.481 1.00 35.58 61 PRO H C 1
ATOM 2386 O O . PRO B 2 62 ? -8.023 50.141 -5.336 1.00 36.37 61 PRO H O 1
ATOM 2390 N N . LYS B 2 63 ? -10.185 49.827 -4.787 1.00 53.59 62 LYS H N 1
ATOM 2391 C CA . LYS B 2 63 ? -10.194 50.843 -3.748 1.00 56.26 62 LYS H CA 1
ATOM 2392 C C . LYS B 2 63 ? -9.287 50.460 -2.573 1.00 55.87 62 LYS H C 1
ATOM 2393 O O . LYS B 2 63 ? -8.709 51.331 -1.923 1.00 53.83 62 LYS H O 1
ATOM 2399 N N . PHE B 2 64 ? -9.158 49.160 -2.311 1.00 70.22 63 PHE H N 1
ATOM 2400 C CA . PHE B 2 64 ? -8.334 48.671 -1.205 1.00 67.68 63 PHE H CA 1
ATOM 2401 C C . PHE B 2 64 ? -7.064 47.995 -1.699 1.00 68.25 63 PHE H C 1
ATOM 2402 O O . PHE B 2 64 ? -6.108 47.825 -0.941 1.00 70.35 63 PHE H O 1
ATOM 2410 N N . GLN B 2 65 ? -7.094 47.581 -2.962 1.00 60.31 64 GLN H N 1
ATOM 2411 C CA . GLN B 2 65 ? -5.926 47.094 -3.685 1.00 61.65 64 GLN H CA 1
ATOM 2412 C C . GLN B 2 65 ? -4.730 47.971 -3.325 1.00 59.60 64 GLN H C 1
ATOM 2413 O O . GLN B 2 65 ? -4.681 49.147 -3.691 1.00 60.65 64 GLN H O 1
ATOM 2419 N N . GLY B 2 66 ? -3.785 47.407 -2.577 1.00 86.25 65 GLY H N 1
ATOM 2420 C CA . GLY B 2 66 ? -2.614 48.155 -2.156 1.00 84.12 65 GLY H CA 1
ATOM 2421 C C . GLY B 2 66 ? -2.319 48.159 -0.670 1.00 89.91 65 GLY H C 1
ATOM 2422 O O . GLY B 2 66 ? -1.157 48.214 -0.264 1.00 90.50 65 GLY H O 1
ATOM 2423 N N . ARG B 2 67 ? -3.360 48.108 0.150 1.00 68.20 66 ARG H N 1
ATOM 2424 C CA . ARG B 2 67 ? -3.157 48.181 1.587 1.00 70.45 66 ARG H CA 1
ATOM 2425 C C . ARG B 2 67 ? -3.957 47.132 2.353 1.00 68.32 66 ARG H C 1
ATOM 2426 O O . ARG B 2 67 ? -4.073 47.202 3.575 1.00 67.23 66 ARG H O 1
ATOM 2434 N N . VAL B 2 68 ? -4.495 46.157 1.629 1.00 66.19 67 VAL H N 1
ATOM 2435 C CA . VAL B 2 68 ? -5.197 45.037 2.241 1.00 64.17 67 VAL H CA 1
ATOM 2436 C C . VAL B 2 68 ? -4.461 43.751 1.880 1.00 62.94 67 VAL H C 1
ATOM 2437 O O . VAL B 2 68 ? -3.954 43.609 0.767 1.00 61.71 67 VAL H O 1
ATOM 2441 N N . THR B 2 69 ? -4.370 42.827 2.830 1.00 39.40 68 THR H N 1
ATOM 2442 C CA . THR B 2 69 ? -3.708 41.554 2.580 1.00 39.05 68 THR H CA 1
ATOM 2443 C C . THR B 2 69 ? -4.535 40.412 3.139 1.00 38.45 68 THR H C 1
ATOM 2444 O O . THR B 2 69 ? -4.765 40.330 4.345 1.00 38.85 68 THR H O 1
ATOM 2448 N N . ILE B 2 70 ? -4.981 39.528 2.258 1.00 46.75 69 ILE H N 1
ATOM 2449 C CA . ILE B 2 70 ? -5.790 38.402 2.681 1.00 43.06 69 ILE H CA 1
ATOM 2450 C C . ILE B 2 70 ? -4.980 37.117 2.657 1.00 47.87 69 ILE H C 1
ATOM 2451 O O . ILE B 2 70 ? -4.505 36.673 1.611 1.00 46.15 69 ILE H O 1
ATOM 2456 N N . THR B 2 71 ? -4.816 36.541 3.840 1.00 40.60 70 THR H N 1
ATOM 2457 C CA . THR B 2 71 ? -4.043 35.327 4.007 1.00 42.29 70 THR H CA 1
ATOM 2458 C C . THR B 2 71 ? -4.930 34.240 4.589 1.00 43.20 70 THR H C 1
ATOM 2459 O O . THR B 2 71 ? -5.999 34.524 5.131 1.00 40.84 70 THR H O 1
ATOM 2463 N N . ALA B 2 72 ? -4.484 32.995 4.475 1.00 71.90 71 ALA H N 1
ATOM 2464 C CA . ALA B 2 72 ? -5.249 31.871 4.994 1.00 75.96 71 ALA H CA 1
ATOM 2465 C C . ALA B 2 72 ? -4.373 30.895 5.771 1.00 76.76 71 ALA H C 1
ATOM 2466 O O . ALA B 2 72 ? -3.252 30.587 5.367 1.00 80.40 71 ALA H O 1
ATOM 2468 N N . ASP B 2 73 ? -4.893 30.433 6.901 1.00 52.63 72 ASP H N 1
ATOM 2469 C CA . ASP B 2 73 ? -4.304 29.326 7.633 1.00 51.95 72 ASP H CA 1
ATOM 2470 C C . ASP B 2 73 ? -5.283 28.168 7.497 1.00 48.99 72 ASP H C 1
ATOM 2471 O O . ASP B 2 73 ? -6.259 28.085 8.242 1.00 47.54 72 ASP H O 1
ATOM 2476 N N . ASP B 2 74 ? -5.030 27.288 6.534 1.00 57.20 73 ASP H N 1
ATOM 2477 C CA . ASP B 2 74 ? -5.980 26.229 6.200 1.00 58.44 73 ASP H CA 1
ATOM 2478 C C . ASP B 2 74 ? -6.141 25.185 7.306 1.00 55.69 73 ASP H C 1
ATOM 2479 O O . ASP B 2 74 ? -7.242 24.694 7.544 1.00 56.42 73 ASP H O 1
ATOM 2484 N N . PHE B 2 75 ? -5.045 24.855 7.980 1.00 121.02 74 PHE H N 1
ATOM 2485 C CA . PHE B 2 75 ? -5.098 23.930 9.106 1.00 122.42 74 PHE H CA 1
ATOM 2486 C C . PHE B 2 75 ? -5.872 24.508 10.281 1.00 121.68 74 PHE H C 1
ATOM 2487 O O . PHE B 2 75 ? -6.540 23.779 11.015 1.00 121.42 74 PHE H O 1
ATOM 2495 N N . ALA B 2 76 ? -5.759 25.819 10.466 1.00 97.12 75 ALA H N 1
ATOM 2496 C CA . ALA B 2 76 ? -6.494 26.508 11.521 1.00 95.72 75 ALA H CA 1
ATOM 2497 C C . ALA B 2 76 ? -7.928 26.791 11.082 1.00 96.97 75 ALA H C 1
ATOM 2498 O O . ALA B 2 76 ? -8.738 27.281 11.869 1.00 97.04 75 ALA H O 1
ATOM 2500 N N . GLY B 2 77 ? -8.232 26.459 9.828 1.00 34.84 76 GLY H N 1
ATOM 2501 C CA . GLY B 2 77 ? -9.513 26.785 9.225 1.00 34.13 76 GLY H CA 1
ATOM 2502 C C . GLY B 2 77 ? -9.805 28.262 9.386 1.00 33.77 76 GLY H C 1
ATOM 2503 O O . GLY B 2 77 ? -10.935 28.663 9.661 1.00 33.21 76 GLY H O 1
ATOM 2504 N N . THR B 2 78 ? -8.765 29.069 9.217 1.00 34.11 77 THR H N 1
ATOM 2505 C CA . THR B 2 78 ? -8.829 30.483 9.537 1.00 33.89 77 THR H CA 1
ATOM 2506 C C . THR B 2 78 ? -8.223 31.305 8.414 1.00 33.96 77 THR H C 1
ATOM 2507 O O . THR B 2 78 ? -7.159 30.972 7.892 1.00 34.47 77 THR H O 1
ATOM 2511 N N . VAL B 2 79 ? -8.917 32.368 8.030 1.00 94.19 78 VAL H N 1
ATOM 2512 C CA . VAL B 2 79 ? -8.383 33.311 7.065 1.00 93.45 78 VAL H CA 1
ATOM 2513 C C . VAL B 2 79 ? -8.183 34.638 7.774 1.00 93.94 78 VAL H C 1
ATOM 2514 O O . VAL B 2 79 ? -8.749 34.873 8.843 1.00 93.56 78 VAL H O 1
ATOM 2518 N N . TYR B 2 80 ? -7.373 35.506 7.187 1.00 59.14 79 TYR H N 1
ATOM 2519 C CA . TYR B 2 80 ? -7.068 36.773 7.824 1.00 59.66 79 TYR H CA 1
ATOM 2520 C C . TYR B 2 80 ? -7.201 37.936 6.858 1.00 60.21 79 TYR H C 1
ATOM 2521 O O . TYR B 2 80 ? -6.992 37.788 5.654 1.00 59.07 79 TYR H O 1
ATOM 2530 N N . MET B 2 81 ? -7.551 39.096 7.397 1.00 33.07 80 MET H N 1
ATOM 2531 C CA . MET B 2 81 ? -7.574 40.323 6.618 1.00 32.85 80 MET H CA 1
ATOM 2532 C C . MET B 2 81 ? -6.771 41.376 7.361 1.00 33.13 80 MET H C 1
ATOM 2533 O O . MET B 2 81 ? -7.069 41.696 8.511 1.00 33.02 80 MET H O 1
ATOM 2538 N N . GLU B 2 82 ? -5.746 41.905 6.704 1.00 78.93 81 GLU H N 1
ATOM 2539 C CA . GLU B 2 82 ? -4.919 42.942 7.303 1.00 78.40 81 GLU H CA 1
ATOM 2540 C C . GLU B 2 82 ? -4.993 44.222 6.486 1.00 79.41 81 GLU H C 1
ATOM 2541 O O . GLU B 2 82 ? -4.552 44.262 5.338 1.00 79.07 81 GLU H O 1
ATOM 2547 N N . LEU B 2 83 ? -5.562 45.263 7.082 1.00 54.00 82 LEU H N 1
ATOM 2548 C CA . LEU B 2 83 ? -5.673 46.555 6.421 1.00 53.26 82 LEU H CA 1
ATOM 2549 C C . LEU B 2 83 ? -4.726 47.562 7.058 1.00 53.90 82 LEU H C 1
ATOM 2550 O O . LEU B 2 83 ? -4.845 47.878 8.242 1.00 54.03 82 LEU H O 1
ATOM 2555 N N . SER B 2 84 A -3.787 48.063 6.264 1.00 69.76 82 SER H N 1
ATOM 2556 C CA . SER B 2 84 A -2.809 49.030 6.744 1.00 70.44 82 SER H CA 1
ATOM 2557 C C . SER B 2 84 A -3.175 50.452 6.329 1.00 71.81 82 SER H C 1
ATOM 2558 O O . SER B 2 84 A -4.212 50.675 5.698 1.00 69.32 82 SER H O 1
ATOM 2561 N N . SER B 2 85 B -2.312 51.401 6.696 1.00 78.21 82 SER H N 1
ATOM 2562 C CA . SER B 2 85 B -2.507 52.825 6.413 1.00 79.09 82 SER H CA 1
ATOM 2563 C C . SER B 2 85 B -3.925 53.283 6.732 1.00 72.68 82 SER H C 1
ATOM 2564 O O . SER B 2 85 B -4.590 53.901 5.904 1.00 73.21 82 SER H O 1
ATOM 2567 N N . LEU B 2 86 C -4.379 52.968 7.939 1.00 40.25 82 LEU H N 1
ATOM 2568 C CA . LEU B 2 86 C -5.748 53.249 8.347 1.00 40.16 82 LEU H CA 1
ATOM 2569 C C . LEU B 2 86 C -6.087 54.736 8.337 1.00 31.93 82 LEU H C 1
ATOM 2570 O O . LEU B 2 86 C -5.283 55.578 8.739 1.00 32.25 82 LEU H O 1
ATOM 2575 N N . ARG B 2 87 ? -7.285 55.040 7.852 1.00 50.36 83 ARG H N 1
ATOM 2576 C CA . ARG B 2 87 ? -7.831 56.388 7.896 1.00 52.42 83 ARG H CA 1
ATOM 2577 C C . ARG B 2 87 ? -9.111 56.349 8.722 1.00 49.65 83 ARG H C 1
ATOM 2578 O O . ARG B 2 87 ? -9.639 55.272 8.992 1.00 43.63 83 ARG H O 1
ATOM 2586 N N . SER B 2 88 ? -9.610 57.514 9.124 1.00 71.54 84 SER H N 1
ATOM 2587 C CA . SER B 2 88 ? -10.797 57.579 9.977 1.00 72.59 84 SER H CA 1
ATOM 2588 C C . SER B 2 88 ? -12.037 56.993 9.300 1.00 68.89 84 SER H C 1
ATOM 2589 O O . SER B 2 88 ? -12.921 56.456 9.967 1.00 71.18 84 SER H O 1
ATOM 2592 N N . GLU B 2 89 ? -12.096 57.095 7.975 1.00 37.34 85 GLU H N 1
ATOM 2593 C CA . GLU B 2 89 ? -13.202 56.515 7.217 1.00 37.09 85 GLU H CA 1
ATOM 2594 C C . GLU B 2 89 ? -13.065 55.000 7.040 1.00 37.59 85 GLU H C 1
ATOM 2595 O O . GLU B 2 89 ? -13.900 54.367 6.392 1.00 36.73 85 GLU H O 1
ATOM 2601 N N . ASP B 2 90 ? -12.013 54.422 7.615 1.00 41.14 86 ASP H N 1
ATOM 2602 C CA . ASP B 2 90 ? -11.866 52.970 7.644 1.00 38.77 86 ASP H CA 1
ATOM 2603 C C . ASP B 2 90 ? -12.609 52.404 8.848 1.00 39.88 86 ASP H C 1
ATOM 2604 O O . ASP B 2 90 ? -12.628 51.191 9.071 1.00 39.51 86 ASP H O 1
ATOM 2609 N N . THR B 2 91 ? -13.214 53.302 9.622 1.00 43.00 87 THR H N 1
ATOM 2610 C CA . THR B 2 91 ? -14.097 52.920 10.715 1.00 42.61 87 THR H CA 1
ATOM 2611 C C . THR B 2 91 ? -15.345 52.273 10.144 1.00 44.28 87 THR H C 1
ATOM 2612 O O . THR B 2 91 ? -16.115 52.918 9.430 1.00 45.38 87 THR H O 1
ATOM 2616 N N . ALA B 2 92 ? -15.547 51.000 10.464 1.00 43.76 88 ALA H N 1
ATOM 2617 C CA . ALA B 2 92 ? -16.642 50.242 9.878 1.00 43.81 88 ALA H CA 1
ATOM 2618 C C . ALA B 2 92 ? -16.863 48.909 10.573 1.00 43.14 88 ALA H C 1
ATOM 2619 O O . ALA B 2 92 ? -16.078 48.494 11.426 1.00 43.16 88 ALA H O 1
ATOM 2621 N N . MET B 2 93 ? -17.952 48.248 10.197 1.00 31.08 89 MET H N 1
ATOM 2622 C CA . MET B 2 93 ? -18.188 46.866 10.574 1.00 32.32 89 MET H CA 1
ATOM 2623 C C . MET B 2 93 ? -17.664 45.994 9.443 1.00 32.52 89 MET H C 1
ATOM 2624 O O . MET B 2 93 ? -17.997 46.217 8.278 1.00 33.00 89 MET H O 1
ATOM 2629 N N . TYR B 2 94 ? -16.838 45.010 9.787 1.00 43.25 90 TYR H N 1
ATOM 2630 C CA . TYR B 2 94 ? -16.220 44.138 8.790 1.00 40.79 90 TYR H CA 1
ATOM 2631 C C . TYR B 2 94 ? -16.737 42.705 8.880 1.00 40.69 90 TYR H C 1
ATOM 2632 O O . TYR B 2 94 ? -16.643 42.070 9.931 1.00 38.66 90 TYR H O 1
ATOM 2641 N N . TYR B 2 95 ? -17.266 42.198 7.769 1.00 64.00 91 TYR H N 1
ATOM 2642 C CA . TYR B 2 95 ? -17.827 40.851 7.720 1.00 65.36 91 TYR H CA 1
ATOM 2643 C C . TYR B 2 95 ? -16.975 39.893 6.896 1.00 62.95 91 TYR H C 1
ATOM 2644 O O . TYR B 2 95 ? -16.514 40.237 5.805 1.00 65.62 91 TYR H O 1
ATOM 2653 N N . CYS B 2 96 ? -16.781 38.683 7.407 1.00 58.51 92 CYS H N 1
ATOM 2654 C CA . CYS B 2 96 ? -16.301 37.604 6.557 1.00 60.90 92 CYS H CA 1
ATOM 2655 C C . CYS B 2 96 ? -17.518 36.857 6.018 1.00 57.39 92 CYS H C 1
ATOM 2656 O O . CYS B 2 96 ? -18.513 36.671 6.724 1.00 62.53 92 CYS H O 1
ATOM 2659 N N . ALA B 2 97 ? -17.446 36.461 4.754 1.00 40.01 93 ALA H N 1
ATOM 2660 C CA . ALA B 2 97 ? -18.557 35.787 4.099 1.00 40.88 93 ALA H CA 1
ATOM 2661 C C . ALA B 2 97 ? -18.018 34.746 3.139 1.00 41.13 93 ALA H C 1
ATOM 2662 O O . ALA B 2 97 ? -17.102 35.024 2.366 1.00 28.60 93 ALA H O 1
ATOM 2664 N N . LYS B 2 98 ? -18.588 33.547 3.191 1.00 37.89 94 LYS H N 1
ATOM 2665 C CA . LYS B 2 98 ? -18.176 32.469 2.305 1.00 39.91 94 LYS H CA 1
ATOM 2666 C C . LYS B 2 98 ? -18.990 32.493 1.022 1.00 37.80 94 LYS H C 1
ATOM 2667 O O . LYS B 2 98 ? -20.129 32.956 1.007 1.00 40.58 94 LYS H O 1
ATOM 2673 N N . HIS B 2 99 ? -18.401 31.990 -0.055 1.00 52.91 95 HIS H N 1
ATOM 2674 C CA . HIS B 2 99 ? -19.120 31.851 -1.312 1.00 51.04 95 HIS H CA 1
ATOM 2675 C C . HIS B 2 99 ? -19.591 30.413 -1.470 1.00 51.64 95 HIS H C 1
ATOM 2676 O O . HIS B 2 99 ? -19.319 29.567 -0.617 1.00 55.89 95 HIS H O 1
ATOM 2683 N N . MET B 2 100 ? -20.298 30.140 -2.562 1.00 93.94 96 MET H N 1
ATOM 2684 C CA . MET B 2 100 ? -20.832 28.805 -2.819 1.00 96.90 96 MET H CA 1
ATOM 2685 C C . MET B 2 100 ? -19.770 27.856 -3.390 1.00 97.50 96 MET H C 1
ATOM 2686 O O . MET B 2 100 ? -19.743 26.672 -3.054 1.00 99.42 96 MET H O 1
ATOM 2691 N N . GLY B 2 101 ? -18.901 28.386 -4.248 1.00 29.08 97 GLY H N 1
ATOM 2692 C CA . GLY B 2 101 ? -17.819 27.615 -4.838 1.00 29.18 97 GLY H CA 1
ATOM 2693 C C . GLY B 2 101 ? -16.470 28.195 -4.457 1.00 29.16 97 GLY H C 1
ATOM 2694 O O . GLY B 2 101 ? -16.387 29.041 -3.566 1.00 29.04 97 GLY H O 1
ATOM 2695 N N . TYR B 2 102 ? -15.410 27.752 -5.129 1.00 56.97 98 TYR H N 1
ATOM 2696 C CA . TYR B 2 102 ? -14.072 28.266 -4.838 1.00 59.66 98 TYR H CA 1
ATOM 2697 C C . TYR B 2 102 ? -13.879 29.642 -5.431 1.00 61.10 98 TYR H C 1
ATOM 2698 O O . TYR B 2 102 ? -12.886 30.310 -5.167 1.00 58.51 98 TYR H O 1
ATOM 2707 N N . GLN B 2 103 ? -14.832 30.078 -6.235 1.00 65.44 99 GLN H N 1
ATOM 2708 C CA . GLN B 2 103 ? -14.652 31.343 -6.910 1.00 66.89 99 GLN H CA 1
ATOM 2709 C C . GLN B 2 103 ? -15.409 32.489 -6.275 1.00 70.35 99 GLN H C 1
ATOM 2710 O O . GLN B 2 103 ? -16.624 32.437 -6.078 1.00 66.93 99 GLN H O 1
ATOM 2716 N N . VAL B 2 104 ? -14.639 33.512 -5.928 1.00 76.90 100 VAL H N 1
ATOM 2717 C CA . VAL B 2 104 ? -15.169 34.775 -5.467 1.00 74.14 100 VAL H CA 1
ATOM 2718 C C . VAL B 2 104 ? -16.160 35.299 -6.485 1.00 75.00 100 VAL H C 1
ATOM 2719 O O . VAL B 2 104 ? -15.816 35.500 -7.649 1.00 73.30 100 VAL H O 1
ATOM 2723 N N . ARG B 2 105 A -17.389 35.518 -6.042 1.00 124.34 100 ARG H N 1
ATOM 2724 C CA . ARG B 2 105 A -18.389 36.158 -6.878 1.00 128.09 100 ARG H CA 1
ATOM 2725 C C . ARG B 2 105 A -19.435 36.837 -6.010 1.00 121.59 100 ARG H C 1
ATOM 2726 O O . ARG B 2 105 A -19.356 36.801 -4.785 1.00 123.76 100 ARG H O 1
ATOM 2734 N N . GLU B 2 106 B -20.417 37.456 -6.651 1.00 168.93 100 GLU H N 1
ATOM 2735 C CA . GLU B 2 106 B -21.418 38.246 -5.943 1.00 171.03 100 GLU H CA 1
ATOM 2736 C C . GLU B 2 106 B -22.237 37.452 -4.932 1.00 171.69 100 GLU H C 1
ATOM 2737 O O . GLU B 2 106 B -22.948 38.034 -4.114 1.00 174.66 100 GLU H O 1
ATOM 2743 N N . THR B 2 107 C -22.151 36.128 -4.996 1.00 59.68 100 THR H N 1
ATOM 2744 C CA . THR B 2 107 C -22.957 35.290 -4.120 1.00 60.55 100 THR H CA 1
ATOM 2745 C C . THR B 2 107 C -22.211 34.850 -2.863 1.00 59.53 100 THR H C 1
ATOM 2746 O O . THR B 2 107 C -21.335 33.984 -2.903 1.00 59.71 100 THR H O 1
ATOM 2750 N N . MET B 2 108 D -22.574 35.468 -1.746 1.00 47.95 100 MET H N 1
ATOM 2751 C CA . MET B 2 108 D -22.093 35.050 -0.442 1.00 48.58 100 MET H CA 1
ATOM 2752 C C . MET B 2 108 D -23.285 34.559 0.375 1.00 50.03 100 MET H C 1
ATOM 2753 O O . MET B 2 108 D -24.164 35.341 0.738 1.00 51.52 100 MET H O 1
ATOM 2758 N N . ASP B 2 109 ? -23.318 33.259 0.649 1.0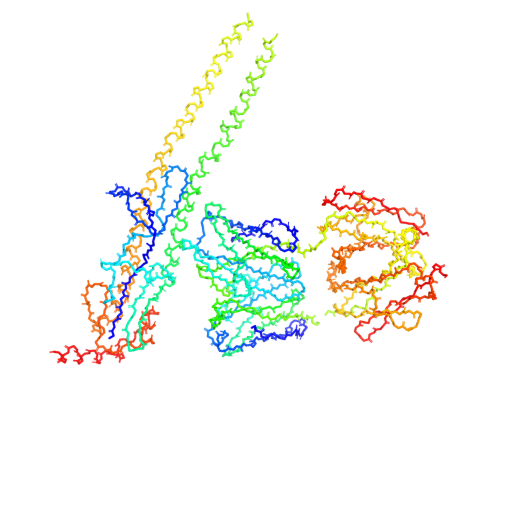0 34.27 101 ASP H N 1
ATOM 2759 C CA . ASP B 2 109 ? -24.489 32.637 1.263 1.00 34.35 101 ASP H CA 1
ATOM 2760 C C . ASP B 2 109 ? -24.488 32.671 2.791 1.00 34.69 101 ASP H C 1
ATOM 2761 O O . ASP B 2 109 ? -25.549 32.748 3.411 1.00 34.65 101 ASP H O 1
ATOM 2766 N N . VAL B 2 110 ? -23.305 32.600 3.392 1.00 32.44 102 VAL H N 1
ATOM 2767 C CA . VAL B 2 110 ? -23.180 32.648 4.844 1.00 32.79 102 VAL H CA 1
ATOM 2768 C C . VAL B 2 110 ? -22.275 33.803 5.235 1.00 32.79 102 VAL H C 1
ATOM 2769 O O . VAL B 2 110 ? -21.272 34.075 4.573 1.00 32.75 102 VAL H O 1
ATOM 2773 N N . TRP B 2 111 ? -22.650 34.488 6.307 1.00 50.97 103 TRP H N 1
ATOM 2774 C CA . TRP B 2 111 ? -21.925 35.659 6.753 1.00 50.63 103 TRP H CA 1
ATOM 2775 C C . TRP B 2 111 ? -21.484 35.532 8.196 1.00 50.16 103 TRP H C 1
ATOM 2776 O O . TRP B 2 111 ? -22.184 34.954 9.029 1.00 51.22 103 TRP H O 1
ATOM 2787 N N . GLY B 2 112 ? -20.313 36.083 8.485 1.00 67.04 104 GLY H N 1
ATOM 2788 C CA . GLY B 2 112 ? -19.906 36.291 9.856 1.00 66.65 104 GLY H CA 1
ATOM 2789 C C . GLY B 2 112 ? -20.778 37.397 10.413 1.00 69.60 104 GLY H C 1
ATOM 2790 O O . GLY B 2 112 ? -21.484 38.071 9.666 1.00 69.37 104 GLY H O 1
ATOM 2791 N N . LYS B 2 113 ? -20.727 37.599 11.721 1.00 95.66 105 LYS H N 1
ATOM 2792 C CA . LYS B 2 113 ? -21.619 38.548 12.372 1.00 99.53 105 LYS H CA 1
ATOM 2793 C C . LYS B 2 113 ? -21.082 39.960 12.307 1.00 98.79 105 LYS H C 1
ATOM 2794 O O . LYS B 2 113 ? -21.796 40.922 12.578 1.00 99.05 105 LYS H O 1
ATOM 2800 N N . GLY B 2 114 ? -19.816 40.077 11.933 1.00 32.96 106 GLY H N 1
ATOM 2801 C CA . GLY B 2 114 ? -19.179 41.369 11.861 1.00 32.85 106 GLY H CA 1
ATOM 2802 C C . GLY B 2 114 ? -18.505 41.719 13.166 1.00 33.24 106 GLY H C 1
ATOM 2803 O O . GLY B 2 114 ? -18.999 41.405 14.251 1.00 33.48 106 GLY H O 1
ATOM 2804 N N . THR B 2 115 ? -17.351 42.359 13.048 1.00 40.62 107 THR H N 1
ATOM 2805 C CA . THR B 2 115 ? -16.669 42.922 14.197 1.00 41.83 107 THR H CA 1
ATOM 2806 C C . THR B 2 115 ? -16.367 44.378 13.865 1.00 40.09 107 THR H C 1
ATOM 2807 O O . THR B 2 115 ? -16.179 44.732 12.701 1.00 41.52 107 THR H O 1
ATOM 2811 N N . THR B 2 116 ? -16.347 45.228 14.881 1.00 36.72 108 THR H N 1
ATOM 2812 C CA . THR B 2 116 ? -16.161 46.654 14.656 1.00 39.25 108 THR H CA 1
ATOM 2813 C C . THR B 2 116 ? -14.689 47.056 14.723 1.00 35.24 108 THR H C 1
ATOM 2814 O O . THR B 2 116 ? -13.960 46.618 15.608 1.00 33.85 108 THR H O 1
ATOM 2818 N N . VAL B 2 117 ? -14.252 47.873 13.769 1.00 47.66 109 VAL H N 1
ATOM 2819 C CA . VAL B 2 117 ? -12.947 48.519 13.853 1.00 48.35 109 VAL H CA 1
ATOM 2820 C C . VAL B 2 117 ? -13.145 50.030 13.888 1.00 50.02 109 VAL H C 1
ATOM 2821 O O . VAL B 2 117 ? -13.832 50.586 13.034 1.00 46.89 109 VAL H O 1
ATOM 2825 N N . THR B 2 118 ? -12.556 50.686 14.883 1.00 32.73 110 THR H N 1
ATOM 2826 C CA . THR B 2 118 ? -12.683 52.131 15.034 1.00 32.62 110 THR H CA 1
ATOM 2827 C C . THR B 2 118 ? -11.329 52.784 14.823 1.00 32.78 110 THR H C 1
ATOM 2828 O O . THR B 2 118 ? -10.349 52.418 15.470 1.00 33.17 110 THR H O 1
ATOM 2832 N N . VAL B 2 119 ? -11.277 53.744 13.906 1.00 32.48 111 VAL H N 1
ATOM 2833 C CA . VAL B 2 119 ? -10.039 54.451 13.619 1.00 32.61 111 VAL H CA 1
ATOM 2834 C C . VAL B 2 119 ? -10.183 55.917 14.002 1.00 32.59 111 VAL H C 1
ATOM 2835 O O . VAL B 2 119 ? -10.926 56.667 13.372 1.00 32.23 111 VAL H O 1
ATOM 2839 N N . SER B 2 120 ? -9.470 56.313 15.048 1.00 108.19 112 SER H N 1
ATOM 2840 C CA . SER B 2 120 ? -9.562 57.664 15.570 1.00 110.77 112 SER H CA 1
ATOM 2841 C C . SER B 2 120 ? -8.218 58.097 16.121 1.00 110.95 112 SER H C 1
ATOM 2842 O O . SER B 2 120 ? -7.355 57.269 16.418 1.00 110.39 112 SER H O 1
ATOM 2845 N N . SER B 2 121 ? -8.046 59.404 16.257 1.00 78.63 113 SER H N 1
ATOM 2846 C CA . SER B 2 121 ? -6.786 59.946 16.728 1.00 82.85 113 SER H CA 1
ATOM 2847 C C . SER B 2 121 ? -6.749 60.098 18.250 1.00 83.69 113 SER H C 1
ATOM 2848 O O . SER B 2 121 ? -5.764 60.579 18.800 1.00 83.72 113 SER H O 1
ATOM 2851 N N . ALA B 2 122 ? -7.811 59.663 18.926 1.00 56.80 114 ALA H N 1
ATOM 2852 C CA . ALA B 2 122 ? -7.907 59.817 20.375 1.00 58.63 114 ALA H CA 1
ATOM 2853 C C . ALA B 2 122 ? -7.421 58.582 21.130 1.00 59.84 114 ALA H C 1
ATOM 2854 O O . ALA B 2 122 ? -7.035 57.582 20.522 1.00 58.38 114 ALA H O 1
ATOM 2856 N N . SER B 2 123 ? -7.440 58.663 22.459 1.00 49.38 115 SER H N 1
ATOM 2857 C CA . SER B 2 123 ? -7.012 57.554 23.312 1.00 66.93 115 SER H CA 1
ATOM 2858 C C . SER B 2 123 ? -8.158 57.065 24.195 1.00 52.96 115 SER H C 1
ATOM 2859 O O . SER B 2 123 ? -9.294 57.516 24.052 1.00 35.34 115 SER H O 1
ATOM 2862 N N . THR B 2 124 ? -7.855 56.147 25.109 1.00 61.74 116 THR H N 1
ATOM 2863 C CA . THR B 2 124 ? -8.874 55.556 25.971 1.00 36.05 116 THR H CA 1
ATOM 2864 C C . THR B 2 124 ? -9.101 56.365 27.247 1.00 36.32 116 THR H C 1
ATOM 2865 O O . THR B 2 124 ? -8.198 56.519 28.069 1.00 36.73 116 THR H O 1
ATOM 2869 N N . LYS B 2 125 ? -10.320 56.872 27.402 1.00 36.10 117 LYS H N 1
ATOM 2870 C CA . LYS B 2 125 ? -10.664 57.759 28.507 1.00 36.31 117 LYS H CA 1
ATOM 2871 C C . LYS B 2 125 ? -11.975 57.348 29.177 1.00 36.26 117 LYS H C 1
ATOM 2872 O O . LYS B 2 125 ? -12.952 57.031 28.500 1.00 39.02 117 LYS H O 1
ATOM 2878 N N . GLY B 2 126 ? -11.994 57.357 30.507 1.00 36.64 118 GLY H N 1
ATOM 2879 C CA . GLY B 2 126 ? -13.213 57.082 31.247 1.00 36.64 118 GLY H CA 1
ATOM 2880 C C . GLY B 2 126 ? -14.195 58.231 31.110 1.00 36.37 118 GLY H C 1
ATOM 2881 O O . GLY B 2 126 ? -13.792 59.361 30.843 1.00 36.72 118 GLY H O 1
ATOM 2882 N N . PRO B 2 127 ? -15.494 57.954 31.287 1.00 62.02 119 PRO H N 1
ATOM 2883 C CA . PRO B 2 127 ? -16.487 59.013 31.099 1.00 42.65 119 PRO H CA 1
ATOM 2884 C C . PRO B 2 127 ? -16.718 59.827 32.359 1.00 46.99 119 PRO H C 1
ATOM 2885 O O . PRO B 2 127 ? -16.152 59.526 33.410 1.00 78.89 119 PRO H O 1
ATOM 2889 N N . SER B 2 128 ? -17.552 60.853 32.240 1.00 57.75 120 SER H N 1
ATOM 2890 C CA . SER B 2 128 ? -18.056 61.581 33.395 1.00 66.55 120 SER H CA 1
ATOM 2891 C C . SER B 2 128 ? -19.565 61.362 33.451 1.00 79.97 120 SER H C 1
ATOM 2892 O O . SER B 2 128 ? -20.235 61.368 32.419 1.00 52.13 120 SER H O 1
ATOM 2895 N N . VAL B 2 129 ? -20.099 61.157 34.649 1.00 34.09 121 VAL H N 1
ATOM 2896 C CA . VAL B 2 129 ? -21.520 60.863 34.795 1.00 33.86 121 VAL H CA 1
ATOM 2897 C C . VAL B 2 129 ? -22.282 62.025 35.422 1.00 33.90 121 VAL H C 1
ATOM 2898 O O . VAL B 2 129 ? -22.006 62.423 36.554 1.00 49.72 121 VAL H O 1
ATOM 2902 N N . PHE B 2 130 ? -23.237 62.567 34.672 1.00 69.18 122 PHE H N 1
ATOM 2903 C CA . PHE B 2 130 ? -24.071 63.660 35.159 1.00 82.27 122 PHE H CA 1
ATOM 2904 C C . PHE B 2 130 ? -25.526 63.225 35.282 1.00 69.67 122 PHE H C 1
ATOM 2905 O O . PHE B 2 130 ? -26.009 62.415 34.489 1.00 93.84 122 PHE H O 1
ATOM 2913 N N . PRO B 2 131 ? -26.226 63.755 36.294 1.00 108.73 123 PRO H N 1
ATOM 2914 C CA . PRO B 2 131 ? -27.647 63.458 36.491 1.00 96.48 123 PRO H CA 1
ATOM 2915 C C . PRO B 2 131 ? -28.551 64.333 35.630 1.00 113.34 123 PRO H C 1
ATOM 2916 O O . PRO B 2 131 ? -28.329 65.539 35.524 1.00 129.34 123 PRO H O 1
ATOM 2920 N N . LEU B 2 132 ? -29.558 63.720 35.019 1.00 60.75 124 LEU H N 1
ATOM 2921 C CA . LEU B 2 132 ? -30.597 64.462 34.321 1.00 49.59 124 LEU H CA 1
ATOM 2922 C C . LEU B 2 132 ? -31.840 64.506 35.206 1.00 70.49 124 LEU H C 1
ATOM 2923 O O . LEU B 2 132 ? -32.735 63.668 35.089 1.00 54.31 124 LEU H O 1
ATOM 2928 N N . ALA B 2 133 ? -31.869 65.491 36.100 1.00 72.22 125 ALA H N 1
ATOM 2929 C CA . ALA B 2 133 ? -32.902 65.608 37.128 1.00 34.08 125 ALA H CA 1
ATOM 2930 C C . ALA B 2 133 ? -34.322 65.715 36.573 1.00 65.15 125 ALA H C 1
ATOM 2931 O O . ALA B 2 133 ? -34.540 66.339 35.534 1.00 42.18 125 ALA H O 1
ATOM 2933 N N . PRO B 2 134 ? -35.294 65.107 37.277 1.00 68.50 126 PRO H N 1
ATOM 2934 C CA . PRO B 2 134 ? -36.711 65.109 36.893 1.00 43.18 126 PRO H CA 1
ATOM 2935 C C . PRO B 2 134 ? -37.275 66.503 36.631 1.00 91.49 126 PRO H C 1
ATOM 2936 O O . PRO B 2 134 ? -37.517 66.846 35.475 1.00 105.05 126 PRO H O 1
ATOM 2940 N N . SER B 2 135 ? -37.484 67.272 37.700 1.00 114.62 127 SER H N 1
ATOM 2941 C CA . SER B 2 135 ? -38.068 68.619 37.644 1.00 186.64 127 SER H CA 1
ATOM 2942 C C . SER B 2 135 ? -39.560 68.620 37.302 1.00 193.87 127 SER H C 1
ATOM 2943 O O . SER B 2 135 ? -40.216 67.578 37.327 1.00 151.56 127 SER H O 1
ATOM 2946 N N . SER B 2 136 ? -40.086 69.803 36.994 1.00 123.07 128 SER H N 1
ATOM 2947 C CA . SER B 2 136 ? -41.508 69.976 36.709 1.00 112.25 128 SER H CA 1
ATOM 2948 C C . SER B 2 136 ? -41.784 70.083 35.216 1.00 173.22 128 SER H C 1
ATOM 2949 O O . SER B 2 136 ? -42.913 69.882 34.765 1.00 166.79 128 SER H O 1
ATOM 2952 N N . LYS B 2 137 ? -40.747 70.410 34.453 1.00 191.12 129 LYS H N 1
ATOM 2953 C CA . LYS B 2 137 ? -40.848 70.466 33.001 1.00 184.56 129 LYS H CA 1
ATOM 2954 C C . LYS B 2 137 ? -40.885 69.061 32.412 1.00 160.84 129 LYS H C 1
ATOM 2955 O O . LYS B 2 137 ? -40.977 68.891 31.197 1.00 115.47 129 LYS H O 1
ATOM 2961 N N . SER B 2 138 ? -40.807 68.058 33.281 1.00 166.32 130 SER H N 1
ATOM 2962 C CA . SER B 2 138 ? -40.823 66.664 32.856 1.00 144.79 130 SER H CA 1
ATOM 2963 C C . SER B 2 138 ? -41.997 65.898 33.454 1.00 176.30 130 SER H C 1
ATOM 2964 O O . SER B 2 138 ? -42.134 64.694 33.235 1.00 148.23 130 SER H O 1
ATOM 2967 N N . THR B 2 139 ? -42.838 66.590 34.216 1.00 222.48 131 THR H N 1
ATOM 2968 C CA . THR B 2 139 ? -44.020 65.957 34.787 1.00 208.62 131 THR H CA 1
ATOM 2969 C C . THR B 2 139 ? -45.255 66.272 33.956 1.00 215.48 131 THR H C 1
ATOM 2970 O O . THR B 2 139 ? -45.897 67.308 34.135 1.00 146.80 131 THR H O 1
ATOM 2974 N N . SER B 2 140 ? -45.566 65.377 33.026 1.00 191.08 132 SER H N 1
ATOM 2975 C CA . SER B 2 140 ? -46.828 65.437 32.312 1.00 171.39 132 SER H CA 1
ATOM 2976 C C . SER B 2 140 ? -47.860 64.623 33.082 1.00 161.11 132 SER H C 1
ATOM 2977 O O . SER B 2 140 ? -48.157 63.486 32.713 1.00 108.21 132 SER H O 1
ATOM 2980 N N . GLY B 2 141 ? -48.368 65.216 34.164 1.00 196.19 133 GLY H N 1
ATOM 2981 C CA . GLY B 2 141 ? -49.416 64.650 35.005 1.00 175.69 133 GLY H CA 1
ATOM 2982 C C . GLY B 2 141 ? -49.555 63.140 35.053 1.00 193.07 133 GLY H C 1
ATOM 2983 O O . GLY B 2 141 ? -50.331 62.561 34.294 1.00 201.02 133 GLY H O 1
ATOM 2984 N N . GLY B 2 142 ? -48.803 62.499 35.942 1.00 202.45 134 GLY H N 1
ATOM 2985 C CA . GLY B 2 142 ? -48.841 61.053 36.056 1.00 137.48 134 GLY H CA 1
ATOM 2986 C C . GLY B 2 142 ? -47.458 60.441 36.158 1.00 162.82 134 GLY H C 1
ATOM 2987 O O . GLY B 2 142 ? -47.101 59.864 37.184 1.00 138.25 134 GLY H O 1
ATOM 2988 N N . THR B 2 143 ? -46.676 60.568 35.091 1.00 134.13 135 THR H N 1
ATOM 2989 C CA . THR B 2 143 ? -45.331 60.007 35.057 1.00 109.29 135 THR H CA 1
ATOM 2990 C C . THR B 2 143 ? -44.266 61.097 35.053 1.00 119.67 135 THR H C 1
ATOM 2991 O O . THR B 2 143 ? -44.576 62.280 34.915 1.00 96.55 135 THR H O 1
ATOM 2995 N N . ALA B 2 144 ? -43.010 60.689 35.202 1.00 162.86 136 ALA H N 1
ATOM 2996 C CA . ALA B 2 144 ? -41.898 61.630 35.245 1.00 153.16 136 ALA H CA 1
ATOM 2997 C C . ALA B 2 144 ? -40.597 60.957 34.813 1.00 137.75 136 ALA H C 1
ATOM 2998 O O . ALA B 2 144 ? -40.306 59.826 35.206 1.00 200.37 136 ALA H O 1
ATOM 3000 N N . ALA B 2 145 ? -39.820 61.658 33.994 1.00 47.15 137 ALA H N 1
ATOM 3001 C CA . ALA B 2 145 ? -38.610 61.086 33.414 1.00 45.51 137 ALA H CA 1
ATOM 3002 C C . ALA B 2 145 ? -37.338 61.626 34.060 1.00 39.60 137 ALA H C 1
ATOM 3003 O O . ALA B 2 145 ? -37.225 62.821 34.330 1.00 32.22 137 ALA H O 1
ATOM 3005 N N . LEU B 2 146 ? -36.384 60.728 34.293 1.00 77.84 138 LEU H N 1
ATOM 3006 C CA . LEU B 2 146 ? -35.085 61.072 34.866 1.00 73.29 138 LEU H CA 1
ATOM 3007 C C . LEU B 2 146 ? -34.026 60.130 34.303 1.00 49.39 138 LEU H C 1
ATOM 3008 O O . LEU B 2 146 ? -34.334 58.996 33.932 1.00 78.48 138 LEU H O 1
ATOM 3013 N N . GLY B 2 147 ? -32.779 60.590 34.239 1.00 42.92 139 GLY H N 1
ATOM 3014 C CA . GLY B 2 147 ? -31.717 59.761 33.701 1.00 65.84 139 GLY H CA 1
ATOM 3015 C C . GLY B 2 147 ? -30.290 60.182 34.000 1.00 77.19 139 GLY H C 1
ATOM 3016 O O . GLY B 2 147 ? -30.032 60.960 34.919 1.00 51.72 139 GLY H O 1
ATOM 3017 N N . CYS B 2 148 ? -29.357 59.651 33.214 1.00 71.73 140 CYS H N 1
ATOM 3018 C CA . CYS B 2 148 ? -27.938 59.947 33.384 1.00 59.91 140 CYS H CA 1
ATOM 3019 C C . CYS B 2 148 ? -27.257 60.288 32.064 1.00 79.93 140 CYS H C 1
ATOM 3020 O O . CYS B 2 148 ? -27.552 59.695 31.027 1.00 86.51 140 CYS H O 1
ATOM 3023 N N . LEU B 2 149 ? -26.335 61.243 32.115 1.00 100.14 141 LEU H N 1
ATOM 3024 C CA . LEU B 2 149 ? -25.559 61.625 30.945 1.00 90.71 141 LEU H CA 1
ATOM 3025 C C . LEU B 2 149 ? -24.125 61.129 31.086 1.00 101.30 141 LEU H C 1
ATOM 3026 O O . LEU B 2 149 ? -23.378 61.596 31.944 1.00 86.22 141 LEU H O 1
ATOM 3031 N N . VAL B 2 150 ? -23.751 60.171 30.246 1.00 32.97 142 VAL H N 1
ATOM 3032 C CA . VAL B 2 150 ? -22.411 59.600 30.273 1.00 33.28 142 VAL H CA 1
ATOM 3033 C C . VAL B 2 150 ? -21.547 60.290 29.221 1.00 45.76 142 VAL H C 1
ATOM 3034 O O . VAL B 2 150 ? -21.616 59.958 28.039 1.00 40.82 142 VAL H O 1
ATOM 3038 N N . LYS B 2 151 ? -20.732 61.246 29.660 1.00 58.01 143 LYS H N 1
ATOM 3039 C CA . LYS B 2 151 ? -20.059 62.171 28.750 1.00 43.44 143 LYS H CA 1
ATOM 3040 C C . LYS B 2 151 ? -18.582 61.860 28.512 1.00 38.74 143 LYS H C 1
ATOM 3041 O O . LYS B 2 151 ? -17.856 61.492 29.437 1.00 75.81 143 LYS H O 1
ATOM 3047 N N . ASP B 2 152 ? -18.156 62.020 27.261 1.00 35.52 144 ASP H N 1
ATOM 3048 C CA . ASP B 2 152 ? -16.744 61.980 26.883 1.00 36.06 144 ASP H CA 1
ATOM 3049 C C . ASP B 2 152 ? -16.011 60.701 27.283 1.00 36.03 144 ASP H C 1
ATOM 3050 O O . ASP B 2 152 ? -15.098 60.738 28.107 1.00 44.50 144 ASP H O 1
ATOM 3055 N N . TYR B 2 153 ? -16.407 59.573 26.703 1.00 62.54 145 TYR H N 1
ATOM 3056 C CA . TYR B 2 153 ? -15.686 58.328 26.934 1.00 74.02 145 TYR H CA 1
ATOM 3057 C C . TYR B 2 153 ? -15.207 57.706 25.634 1.00 70.46 145 TYR H C 1
ATOM 3058 O O . TYR B 2 153 ? -15.672 58.062 24.552 1.00 61.85 145 TYR H O 1
ATOM 3067 N N . PHE B 2 154 ? -14.263 56.782 25.756 1.00 109.12 146 PHE H N 1
ATOM 3068 C CA . PHE B 2 154 ? -13.723 56.077 24.605 1.00 94.64 146 PHE H CA 1
ATOM 3069 C C . PHE B 2 154 ? -12.982 54.831 25.068 1.00 77.91 146 PHE H C 1
ATOM 3070 O O . PHE B 2 154 ? -12.245 54.875 26.051 1.00 93.93 146 PHE H O 1
ATOM 3078 N N . PRO B 2 155 ? -13.186 53.708 24.364 1.00 84.57 147 PRO H N 1
ATOM 3079 C CA . PRO B 2 155 ? -14.145 53.592 23.264 1.00 48.86 147 PRO H CA 1
ATOM 3080 C C . PRO B 2 155 ? -15.463 53.021 23.769 1.00 102.95 147 PRO H C 1
ATOM 3081 O O . PRO B 2 155 ? -15.659 52.919 24.980 1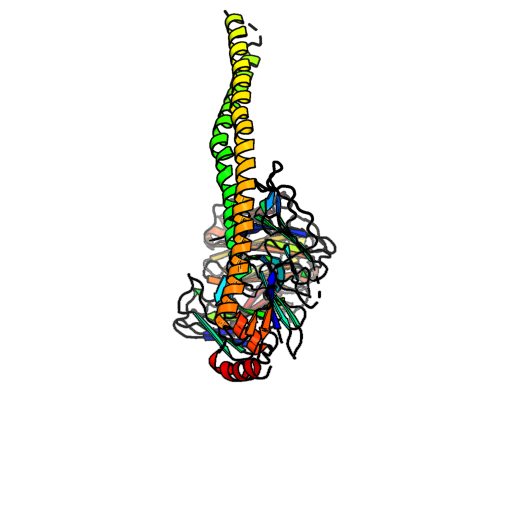.00 109.79 147 PRO H O 1
ATOM 3085 N N . GLU B 2 156 ? -16.355 52.659 22.852 1.00 39.35 148 GLU H N 1
ATOM 3086 C CA . GLU B 2 156 ? -17.530 51.870 23.199 1.00 34.67 148 GLU H CA 1
ATOM 3087 C C . GLU B 2 156 ? -17.040 50.510 23.700 1.00 43.22 148 GLU H C 1
ATOM 3088 O O . GLU B 2 156 ? -15.926 50.102 23.376 1.00 63.35 148 GLU H O 1
ATOM 3094 N N . PRO B 2 157 ? -17.867 49.789 24.476 1.00 55.60 149 PRO H N 1
ATOM 3095 C CA . PRO B 2 157 ? -19.228 50.105 24.911 1.00 47.13 149 PRO H CA 1
ATOM 3096 C C . PRO B 2 157 ? -19.276 50.615 26.345 1.00 64.02 149 PRO H C 1
ATOM 3097 O O . PRO B 2 157 ? -18.242 50.734 27.003 1.00 49.90 149 PRO H O 1
ATOM 3101 N N . VAL B 2 158 ? -20.482 50.906 26.820 1.00 35.75 150 VAL H N 1
ATOM 3102 C CA . VAL B 2 158 ? -20.686 51.288 28.210 1.00 74.37 150 VAL H CA 1
ATOM 3103 C C . VAL B 2 158 ? -21.943 50.599 28.748 1.00 43.49 150 VAL H C 1
ATOM 3104 O O . VAL B 2 158 ? -22.898 50.358 28.007 1.00 68.85 150 VAL H O 1
ATOM 3108 N N . THR B 2 159 ? -21.931 50.258 30.030 1.00 45.21 151 THR H N 1
ATOM 3109 C CA . THR B 2 159 ? -23.027 49.499 30.620 1.00 50.58 151 THR H CA 1
ATOM 3110 C C . THR B 2 159 ? -23.802 50.332 31.630 1.00 31.39 151 THR H C 1
ATOM 3111 O O . THR B 2 159 ? -23.239 50.797 32.616 1.00 52.13 151 THR H O 1
ATOM 3115 N N . VAL B 2 160 ? -25.095 50.519 31.384 1.00 92.62 152 VAL H N 1
ATOM 3116 C CA . VAL B 2 160 ? -25.925 51.301 32.293 1.00 92.98 152 VAL H CA 1
ATOM 3117 C C . VAL B 2 160 ? -27.113 50.511 32.823 1.00 68.77 152 VAL H C 1
ATOM 3118 O O . VAL B 2 160 ? -28.014 50.142 32.069 1.00 98.10 152 VAL H O 1
ATOM 3122 N N . SER B 2 161 ? -27.103 50.262 34.127 1.00 64.01 153 SER H N 1
ATOM 3123 C CA . SER B 2 161 ? -28.227 49.627 34.800 1.00 121.20 153 SER H CA 1
ATOM 3124 C C . SER B 2 161 ? -28.758 50.544 35.896 1.00 122.87 153 SER H C 1
ATOM 3125 O O . SER B 2 161 ? -28.109 51.523 36.266 1.00 87.72 153 SER H O 1
ATOM 3128 N N . TRP B 2 162 ? -29.939 50.225 36.416 1.00 131.74 154 TRP H N 1
ATOM 3129 C CA . TRP B 2 162 ? -30.568 51.056 37.439 1.00 77.96 154 TRP H CA 1
ATOM 3130 C C . TRP B 2 162 ? -30.830 50.299 38.739 1.00 139.61 154 TRP H C 1
ATOM 3131 O O . TRP B 2 162 ? -31.296 49.159 38.719 1.00 143.02 154 TRP H O 1
ATOM 3142 N N . ASN B 2 163 ? -30.536 50.956 39.861 1.00 80.00 155 ASN H N 1
ATOM 3143 C CA . ASN B 2 163 ? -30.681 50.369 41.194 1.00 68.37 155 ASN H CA 1
ATOM 3144 C C . ASN B 2 163 ? -29.965 49.028 41.337 1.00 57.24 155 ASN H C 1
ATOM 3145 O O . ASN B 2 163 ? -30.493 48.090 41.936 1.00 75.26 155 ASN H O 1
ATOM 3150 N N . SER B 2 164 ? -28.765 48.953 40.766 1.00 77.54 156 SER H N 1
ATOM 3151 C CA . SER B 2 164 ? -27.935 47.749 40.802 1.00 50.44 156 SER H CA 1
ATOM 3152 C C . SER B 2 164 ? -28.585 46.525 40.153 1.00 61.60 156 SER H C 1
ATOM 3153 O O . SER B 2 164 ? -28.140 45.395 40.359 1.00 77.74 156 SER H O 1
ATOM 3156 N N . GLY B 2 165 ? -29.632 46.757 39.365 1.00 43.72 157 GLY H N 1
ATOM 3157 C CA . GLY B 2 165 ? -30.260 45.695 38.602 1.00 59.87 157 GLY H CA 1
ATOM 3158 C C . GLY B 2 165 ? -31.752 45.527 38.826 1.00 64.99 157 GLY H C 1
ATOM 3159 O O . GLY B 2 165 ? -32.409 44.789 38.093 1.00 75.54 157 GLY H O 1
ATOM 3160 N N . ALA B 2 166 ? -32.290 46.211 39.832 1.00 111.86 158 ALA H N 1
ATOM 3161 C CA . ALA B 2 166 ? -33.698 46.060 40.193 1.00 140.84 158 ALA H CA 1
ATOM 3162 C C . ALA B 2 166 ? -34.645 46.661 39.153 1.00 150.56 158 ALA H C 1
ATOM 3163 O O . ALA B 2 166 ? -35.547 45.982 38.664 1.00 179.51 158 ALA H O 1
ATOM 3165 N N . LEU B 2 167 ? -34.435 47.931 38.820 1.00 120.62 159 LEU H N 1
ATOM 3166 C CA . LEU B 2 167 ? -35.272 48.619 37.842 1.00 113.25 159 LEU H CA 1
ATOM 3167 C C . LEU B 2 167 ? -34.941 48.196 36.418 1.00 103.39 159 LEU H C 1
ATOM 3168 O O . LEU B 2 167 ? -33.805 48.342 35.967 1.00 103.42 159 LEU H O 1
ATOM 3173 N N . THR B 2 168 ? -35.937 47.672 35.711 1.00 101.29 160 THR H N 1
ATOM 3174 C CA . THR B 2 168 ? -35.754 47.259 34.326 1.00 107.51 160 THR H CA 1
ATOM 3175 C C . THR B 2 168 ? -36.929 47.715 33.474 1.00 121.12 160 THR H C 1
ATOM 3176 O O . THR B 2 168 ? -36.750 48.419 32.480 1.00 60.40 160 THR H O 1
ATOM 3180 N N . SER B 2 169 ? -38.128 47.297 33.866 1.00 124.36 161 SER H N 1
ATOM 3181 C CA . SER B 2 169 ? -39.343 47.715 33.183 1.00 110.19 161 SER H CA 1
ATOM 3182 C C . SER B 2 169 ? -39.455 49.235 33.205 1.00 96.59 161 SER H C 1
ATOM 3183 O O . SER B 2 169 ? -39.485 49.851 34.270 1.00 104.72 161 SER H O 1
ATOM 3186 N N . GLY B 2 170 ? -39.497 49.836 32.022 1.00 24.40 162 GLY H N 1
ATOM 3187 C CA . GLY B 2 170 ? -39.576 51.279 31.910 1.00 25.37 162 GLY H CA 1
ATOM 3188 C C . GLY B 2 170 ? -38.213 51.941 31.952 1.00 22.65 162 GLY H C 1
ATOM 3189 O O . GLY B 2 170 ? -38.064 53.042 32.482 1.00 31.99 162 GLY H O 1
ATOM 3190 N N . VAL B 2 171 ? -37.213 51.268 31.393 1.00 137.98 163 VAL H N 1
ATOM 3191 C CA . VAL B 2 171 ? -35.870 51.835 31.303 1.00 46.63 163 VAL H CA 1
ATOM 3192 C C . VAL B 2 171 ? -35.362 51.842 29.862 1.00 70.49 163 VAL H C 1
ATOM 3193 O O . VAL B 2 171 ? -35.308 50.799 29.212 1.00 101.16 163 VAL H O 1
ATOM 3197 N N . HIS B 2 172 ? -34.988 53.020 29.369 1.00 66.88 164 HIS H N 1
ATOM 3198 C CA . HIS B 2 172 ? -34.454 53.149 28.015 1.00 121.45 164 HIS H CA 1
ATOM 3199 C C . HIS B 2 172 ? -33.037 53.735 28.013 1.00 95.50 164 HIS H C 1
ATOM 3200 O O . HIS B 2 172 ? -32.785 54.788 28.598 1.00 81.60 164 HIS H O 1
ATOM 3207 N N . THR B 2 173 ? -32.117 53.036 27.356 1.00 22.58 165 THR H N 1
ATOM 3208 C CA . THR B 2 173 ? -30.752 53.515 27.200 1.00 20.05 165 THR H CA 1
ATOM 3209 C C . THR B 2 173 ? -30.506 53.821 25.730 1.00 24.20 165 THR H C 1
ATOM 3210 O O . THR B 2 173 ? -30.431 52.911 24.902 1.00 37.63 165 THR H O 1
ATOM 3214 N N . PHE B 2 174 ? -30.391 55.107 25.411 1.00 115.40 166 PHE H N 1
ATOM 3215 C CA . PHE B 2 174 ? -30.216 55.547 24.030 1.00 75.03 166 PHE H CA 1
ATOM 3216 C C . PHE B 2 174 ? -28.856 55.159 23.462 1.00 81.33 166 PHE H C 1
ATOM 3217 O O . PHE B 2 174 ? -27.860 55.122 24.190 1.00 88.36 166 PHE H O 1
ATOM 3225 N N . PRO B 2 175 ? -28.818 54.850 22.156 1.00 42.93 167 PRO H N 1
ATOM 3226 C CA . PRO B 2 175 ? -27.556 54.611 21.455 1.00 69.51 167 PRO H CA 1
ATOM 3227 C C . PRO B 2 175 ? -26.703 55.864 21.515 1.00 24.42 167 PRO H C 1
ATOM 3228 O O . PRO B 2 175 ? -27.243 56.969 21.513 1.00 27.78 167 PRO H O 1
ATOM 3232 N N . ALA B 2 176 ? -25.389 55.692 21.564 1.00 45.64 168 ALA H N 1
ATOM 3233 C CA . ALA B 2 176 ? -24.479 56.813 21.737 1.00 25.11 168 ALA H CA 1
ATOM 3234 C C . ALA B 2 176 ? -24.492 57.774 20.555 1.00 34.10 168 ALA H C 1
ATOM 3235 O O . ALA B 2 176 ? -25.092 57.505 19.513 1.00 23.49 168 ALA H O 1
ATOM 3237 N N . VAL B 2 177 ? -23.826 58.905 20.742 1.00 20.67 169 VAL H N 1
ATOM 3238 C CA . VAL B 2 177 ? -23.549 59.832 19.661 1.00 25.28 169 VAL H CA 1
ATOM 3239 C C . VAL B 2 177 ? -22.030 59.920 19.565 1.00 25.30 169 VAL H C 1
ATOM 3240 O O . VAL B 2 177 ? -21.326 59.608 20.528 1.00 16.41 169 VAL H O 1
ATOM 3244 N N . LEU B 2 178 ? -21.520 60.311 18.403 1.00 119.92 170 LEU H N 1
ATOM 3245 C CA . LEU B 2 178 ? -20.083 60.466 18.226 1.00 131.64 170 LEU H CA 1
ATOM 3246 C C . LEU B 2 178 ? -19.744 61.920 17.916 1.00 110.49 170 LEU H C 1
ATOM 3247 O O . LEU B 2 178 ? -19.998 62.405 16.813 1.00 127.58 170 LEU H O 1
ATOM 3252 N N . GLN B 2 179 ? -19.181 62.612 18.902 1.00 28.55 171 GLN H N 1
ATOM 3253 C CA . GLN B 2 179 ? -18.814 64.016 18.749 1.00 83.96 171 GLN H CA 1
ATOM 3254 C C . GLN B 2 179 ? -17.629 64.181 17.805 1.00 81.66 171 GLN H C 1
ATOM 3255 O O . GLN B 2 179 ? -17.052 63.198 17.340 1.00 25.11 171 GLN H O 1
ATOM 3261 N N . SER B 2 180 ? -17.272 65.431 17.528 1.00 121.51 172 SER H N 1
ATOM 3262 C CA . SER B 2 180 ? -16.169 65.737 16.623 1.00 85.09 172 SER H CA 1
ATOM 3263 C C . SER B 2 180 ? -14.820 65.589 17.318 1.00 105.66 172 SER H C 1
ATOM 3264 O O . SER B 2 180 ? -13.772 65.686 16.682 1.00 141.35 172 SER H O 1
ATOM 3267 N N . SER B 2 181 ? -14.850 65.357 18.627 1.00 67.29 173 SER H N 1
ATOM 3268 C CA . SER B 2 181 ? -13.625 65.204 19.403 1.00 75.31 173 SER H CA 1
ATOM 3269 C C . SER B 2 181 ? -13.116 63.768 19.344 1.00 58.71 173 SER H C 1
ATOM 3270 O O . SER B 2 181 ? -12.031 63.460 19.841 1.00 43.34 173 SER H O 1
ATOM 3273 N N . GLY B 2 182 ? -13.908 62.896 18.727 1.00 83.90 174 GLY H N 1
ATOM 3274 C CA . GLY B 2 182 ? -13.577 61.486 18.637 1.00 57.54 174 GLY H CA 1
ATOM 3275 C C . GLY B 2 182 ? -13.988 60.768 19.905 1.00 90.97 174 GLY H C 1
ATOM 3276 O O . GLY B 2 182 ? -13.459 59.707 20.237 1.00 101.48 174 GLY H O 1
ATOM 3277 N N . LEU B 2 183 ? -14.942 61.357 20.617 1.00 48.63 175 LEU H N 1
ATOM 3278 C CA . LEU B 2 183 ? -15.378 60.819 21.898 1.00 49.76 175 LEU H CA 1
ATOM 3279 C C . LEU B 2 183 ? -16.879 60.539 21.906 1.00 62.06 175 LEU H C 1
ATOM 3280 O O . LEU B 2 183 ? -17.649 61.192 21.201 1.00 39.62 175 LEU H O 1
ATOM 3285 N N . TYR B 2 184 ? -17.290 59.560 22.704 1.00 87.32 176 TYR H N 1
ATOM 3286 C CA . TYR B 2 184 ? -18.689 59.153 22.750 1.00 56.44 176 TYR H CA 1
ATOM 3287 C C . TYR B 2 184 ? -19.436 59.768 23.928 1.00 102.89 176 TYR H C 1
ATOM 3288 O O . TYR B 2 184 ? -18.830 60.205 24.907 1.00 59.21 176 TYR H O 1
ATOM 3297 N N . SER B 2 185 ? -20.761 59.789 23.817 1.00 35.39 177 SER H N 1
ATOM 3298 C CA . SER B 2 185 ? -21.638 60.251 24.885 1.00 85.30 177 SER H CA 1
ATOM 3299 C C . SER B 2 185 ? -23.024 59.632 24.707 1.00 62.34 177 SER H C 1
ATOM 3300 O O . SER B 2 185 ? -23.547 59.601 23.593 1.00 35.29 177 SER H O 1
ATOM 3303 N N . LEU B 2 186 ? -23.613 59.125 25.788 1.00 55.17 178 LEU H N 1
ATOM 3304 C CA . LEU B 2 186 ? -24.979 58.603 25.714 1.00 28.62 178 LEU H CA 1
ATOM 3305 C C . LEU B 2 186 ? -25.858 59.015 26.887 1.00 64.57 178 LEU H C 1
ATOM 3306 O O . LEU B 2 186 ? -25.403 59.656 27.836 1.00 38.82 178 LEU H O 1
ATOM 3311 N N . SER B 2 187 ? -27.127 58.633 26.799 1.00 55.55 179 SER H N 1
ATOM 3312 C CA . SER B 2 187 ? -28.101 58.906 27.843 1.00 64.95 179 SER H CA 1
ATOM 3313 C C . SER B 2 187 ? -28.898 57.647 28.162 1.00 74.77 179 SER H C 1
ATOM 3314 O O . SER B 2 187 ? -29.170 56.828 27.282 1.00 83.70 179 SER H O 1
ATOM 3317 N N . SER B 2 188 ? -29.267 57.499 29.427 1.00 38.65 180 SER H N 1
ATOM 3318 C CA . SER B 2 188 ? -30.109 56.394 29.860 1.00 23.89 180 SER H CA 1
ATOM 3319 C C . SER B 2 188 ? -31.232 56.941 30.721 1.00 52.72 180 SER H C 1
ATOM 3320 O O . SER B 2 188 ? -30.975 57.579 31.736 1.00 37.98 180 SER H O 1
ATOM 3323 N N . VAL B 2 189 ? -32.474 56.695 30.317 1.00 69.95 181 VAL H N 1
ATOM 3324 C CA . VAL B 2 189 ? -33.625 57.246 31.025 1.00 44.54 181 VAL H CA 1
ATOM 3325 C C . VAL B 2 189 ? -34.547 56.155 31.568 1.00 59.16 181 VAL H C 1
ATOM 3326 O O . VAL B 2 189 ? -34.781 55.141 30.909 1.00 74.77 181 VAL H O 1
ATOM 3330 N N . VAL B 2 190 ? -35.052 56.367 32.781 1.00 27.54 182 VAL H N 1
ATOM 3331 C CA . VAL B 2 190 ? -36.037 55.478 33.386 1.00 71.79 182 VAL H CA 1
ATOM 3332 C C . VAL B 2 190 ? -37.353 56.226 33.614 1.00 72.83 182 VAL H C 1
ATOM 3333 O O . VAL B 2 190 ? -37.362 57.333 34.149 1.00 56.84 182 VAL H O 1
ATOM 3337 N N . THR B 2 191 ? -38.459 55.623 33.187 1.00 117.75 183 THR H N 1
ATOM 3338 C CA . THR B 2 191 ? -39.774 56.249 33.290 1.00 93.91 183 THR H CA 1
ATOM 3339 C C . THR B 2 191 ? -40.519 55.756 34.527 1.00 122.25 183 THR H C 1
ATOM 3340 O O . THR B 2 191 ? -40.803 54.565 34.652 1.00 125.25 183 THR H O 1
ATOM 3344 N N . VAL B 2 192 ? -40.825 56.671 35.444 1.00 133.61 184 VAL H N 1
ATOM 3345 C CA . VAL B 2 192 ? -41.434 56.308 36.723 1.00 128.74 184 VAL H CA 1
ATOM 3346 C C . VAL B 2 192 ? -42.548 57.283 37.121 1.00 128.40 184 VAL H C 1
ATOM 3347 O O . VAL B 2 192 ? -42.569 58.425 36.657 1.00 131.51 184 VAL H O 1
ATOM 3351 N N . PRO B 2 193 ? -43.485 56.828 37.975 1.00 91.68 185 PRO H N 1
ATOM 3352 C CA . PRO B 2 193 ? -44.623 57.654 38.395 1.00 98.73 185 PRO H CA 1
ATOM 3353 C C . PRO B 2 193 ? -44.238 58.937 39.128 1.00 62.16 185 PRO H C 1
ATOM 3354 O O . PRO B 2 193 ? -43.182 59.012 39.758 1.00 61.44 185 PRO H O 1
ATOM 3358 N N . SER B 2 194 ? -45.117 59.931 39.044 1.00 83.91 186 SER H N 1
ATOM 3359 C CA . SER B 2 194 ? -44.915 61.225 39.688 1.00 74.33 186 SER H CA 1
ATOM 3360 C C . SER B 2 194 ? -44.868 61.139 41.209 1.00 61.76 186 SER H C 1
ATOM 3361 O O . SER B 2 194 ? -44.115 61.863 41.855 1.00 47.71 186 SER H O 1
ATOM 3364 N N . SER B 2 195 ? -45.682 60.258 41.777 1.00 89.92 187 SER H N 1
ATOM 3365 C CA . SER B 2 195 ? -45.854 60.206 43.224 1.00 106.32 187 SER H CA 1
ATOM 3366 C C . SER B 2 195 ? -44.653 59.651 43.989 1.00 113.00 187 SER H C 1
ATOM 3367 O O . SER B 2 195 ? -44.335 60.125 45.080 1.00 77.79 187 SER H O 1
ATOM 3370 N N . SER B 2 196 ? -43.991 58.647 43.423 1.00 66.60 188 SER H N 1
ATOM 3371 C CA . SER B 2 196 ? -42.860 58.015 44.096 1.00 60.98 188 SER H CA 1
ATOM 3372 C C . SER B 2 196 ? -41.613 58.898 44.086 1.00 60.96 188 SER H C 1
ATOM 3373 O O . SER B 2 196 ? -40.644 58.615 44.788 1.00 57.44 188 SER H O 1
ATOM 3376 N N . LEU B 2 197 ? -41.664 59.978 43.309 1.00 168.83 189 LEU H N 1
ATOM 3377 C CA . LEU B 2 197 ? -40.503 60.829 43.020 1.00 186.06 189 LEU H CA 1
ATOM 3378 C C . LEU B 2 197 ? -39.577 61.186 44.186 1.00 200.69 189 LEU H C 1
ATOM 3379 O O . LEU B 2 197 ? -38.381 60.901 44.138 1.00 188.60 189 LEU H O 1
ATOM 3384 N N . GLY B 2 198 ? -40.120 61.825 45.217 1.00 194.61 190 GLY H N 1
ATOM 3385 C CA . GLY B 2 198 ? -39.313 62.250 46.346 1.00 183.67 190 GLY H CA 1
ATOM 3386 C C . GLY B 2 198 ? -39.091 61.127 47.335 1.00 205.64 190 GLY H C 1
ATOM 3387 O O . GLY B 2 198 ? -38.099 61.108 48.066 1.00 192.52 190 GLY H O 1
ATOM 3388 N N . THR B 2 199 ? -40.028 60.185 47.349 1.00 200.87 191 THR H N 1
ATOM 3389 C CA . THR B 2 199 ? -39.988 59.054 48.259 1.00 202.63 191 THR H CA 1
ATOM 3390 C C . THR B 2 199 ? -38.974 58.033 47.785 1.00 207.62 191 THR H C 1
ATOM 3391 O O . THR B 2 199 ? -38.166 57.533 48.565 1.00 178.97 191 THR H O 1
ATOM 3395 N N . GLN B 2 200 ? -39.027 57.727 46.494 1.00 114.11 192 GLN H N 1
ATOM 3396 C CA . GLN B 2 200 ? -38.220 56.653 45.938 1.00 85.21 192 GLN H CA 1
ATOM 3397 C C . GLN B 2 200 ? -36.812 57.120 45.584 1.00 77.91 192 GLN H C 1
ATOM 3398 O O . GLN B 2 200 ? -36.609 58.251 45.139 1.00 79.21 192 GLN H O 1
ATOM 3404 N N . THR B 2 201 ? -35.843 56.238 45.801 1.00 124.07 193 THR H N 1
ATOM 3405 C CA . THR B 2 201 ? -34.443 56.539 45.536 1.00 118.08 193 THR H CA 1
ATOM 3406 C C . THR B 2 201 ? -33.949 55.787 44.302 1.00 113.79 193 THR H C 1
ATOM 3407 O O . THR B 2 201 ? -34.067 54.564 44.216 1.00 97.32 193 THR H O 1
ATOM 3411 N N . TYR B 2 202 ? -33.398 56.532 43.348 1.00 137.85 194 TYR H N 1
ATOM 3412 C CA . TYR B 2 202 ? -32.984 55.972 42.066 1.00 94.37 194 TYR H CA 1
ATOM 3413 C C . TYR B 2 202 ? -31.500 56.219 41.792 1.00 105.85 194 TYR H C 1
ATOM 3414 O O . TYR B 2 202 ? -31.038 57.358 41.842 1.00 110.25 194 TYR H O 1
ATOM 3423 N N . ILE B 2 203 ? -30.762 55.153 41.486 1.00 112.28 195 ILE H N 1
ATOM 3424 C CA . ILE B 2 203 ? -29.328 55.254 41.211 1.00 88.07 195 ILE H CA 1
ATOM 3425 C C . ILE B 2 203 ? -28.948 54.509 39.931 1.00 89.83 195 ILE H C 1
ATOM 3426 O O . ILE B 2 203 ? -29.354 53.365 39.726 1.00 141.62 195 ILE H O 1
ATOM 3431 N N . CYS B 2 204 ? -28.173 55.164 39.071 1.00 28.08 196 CYS H N 1
ATOM 3432 C CA . CYS B 2 204 ? -27.668 54.521 37.863 1.00 59.63 196 CYS H CA 1
ATOM 3433 C C . CYS B 2 204 ? -26.253 53.974 38.063 1.00 66.04 196 CYS H C 1
ATOM 3434 O O . CYS B 2 204 ? -25.419 54.593 38.728 1.00 36.20 196 CYS H O 1
ATOM 3437 N N . ASN B 2 205 ? -25.992 52.805 37.484 1.00 63.35 197 ASN H N 1
ATOM 3438 C CA . ASN B 2 205 ? -24.701 52.143 37.637 1.00 39.20 197 ASN H CA 1
ATOM 3439 C C . ASN B 2 205 ? -23.978 51.983 36.307 1.00 65.06 197 ASN H C 1
ATOM 3440 O O . ASN B 2 205 ? -24.211 51.020 35.575 1.00 81.43 197 ASN H O 1
ATOM 3445 N N . VAL B 2 206 ? -23.096 52.931 36.008 1.00 67.61 198 VAL H N 1
ATOM 3446 C CA . VAL B 2 206 ? -22.377 52.951 34.739 1.00 57.02 198 VAL H CA 1
ATOM 3447 C C . VAL B 2 206 ? -21.087 52.133 34.805 1.00 63.05 198 VAL H C 1
ATOM 3448 O O . VAL B 2 206 ? -20.344 52.207 35.783 1.00 50.07 198 VAL H O 1
ATOM 3452 N N . ASN B 2 207 ? -20.835 51.343 33.765 1.00 73.03 199 ASN H N 1
ATOM 3453 C CA . ASN B 2 207 ? -19.645 50.505 33.717 1.00 37.78 199 ASN H CA 1
ATOM 3454 C C . ASN B 2 207 ? -18.937 50.578 32.366 1.00 49.37 199 ASN H C 1
ATOM 3455 O O . ASN B 2 207 ? -19.486 50.163 31.347 1.00 84.84 199 ASN H O 1
ATOM 3460 N N . HIS B 2 208 ? -17.718 51.107 32.365 1.00 79.42 200 HIS H N 1
ATOM 3461 C CA . HIS B 2 208 ? -16.932 51.231 31.142 1.00 94.42 200 HIS H CA 1
ATOM 3462 C C . HIS B 2 208 ? -15.646 50.418 31.265 1.00 82.24 200 HIS H C 1
ATOM 3463 O O . HIS B 2 208 ? -14.594 50.951 31.614 1.00 90.58 200 HIS H O 1
ATOM 3470 N N . LYS B 2 209 ? -15.743 49.124 30.973 1.00 115.26 201 LYS H N 1
ATOM 3471 C CA . LYS B 2 209 ? -14.635 48.183 31.167 1.00 117.21 201 LYS H CA 1
ATOM 3472 C C . LYS B 2 209 ? -13.277 48.500 30.501 1.00 108.98 201 LYS H C 1
ATOM 3473 O O . LYS B 2 209 ? -12.238 48.208 31.093 1.00 103.28 201 LYS H O 1
ATOM 3479 N N . PRO B 2 210 ? -13.273 49.064 29.272 1.00 62.12 202 PRO H N 1
ATOM 3480 C CA . PRO B 2 210 ? -11.991 49.406 28.637 1.00 60.01 202 PRO H CA 1
ATOM 3481 C C . PRO B 2 210 ? -11.042 50.259 29.485 1.00 64.91 202 PRO H C 1
ATOM 3482 O O . PRO B 2 210 ? -9.829 50.057 29.412 1.00 49.12 202 PRO H O 1
ATOM 3486 N N . SER B 2 211 ? -11.574 51.189 30.271 1.00 107.53 203 SER H N 1
ATOM 3487 C CA . SER B 2 211 ? -10.725 52.016 31.125 1.00 105.85 203 SER H CA 1
ATOM 3488 C C . SER B 2 211 ? -10.874 51.653 32.599 1.00 129.21 203 SER H C 1
ATOM 3489 O O . SER B 2 211 ? -10.329 52.330 33.472 1.00 81.01 203 SER H O 1
ATOM 3492 N N . ASN B 2 212 ? -11.614 50.578 32.857 1.00 86.53 204 ASN H N 1
ATOM 3493 C CA . ASN B 2 212 ? -11.785 50.036 34.205 1.00 115.08 204 ASN H CA 1
ATOM 3494 C C . ASN B 2 212 ? -12.337 51.023 35.231 1.00 115.93 204 ASN H C 1
ATOM 3495 O O . ASN B 2 212 ? -11.787 51.166 36.324 1.00 103.39 204 ASN H O 1
ATOM 3500 N N . THR B 2 213 ? -13.428 51.695 34.873 1.00 92.67 205 THR H N 1
ATOM 3501 C CA . THR B 2 213 ? -14.099 52.614 35.787 1.00 75.21 205 THR H CA 1
ATOM 3502 C C . THR B 2 213 ? -15.563 52.239 35.981 1.00 93.01 205 THR H C 1
ATOM 3503 O O . THR B 2 213 ? -16.307 52.067 35.013 1.00 67.69 205 THR H O 1
ATOM 3507 N N . LYS B 2 214 ? -15.970 52.117 37.239 1.00 47.16 206 LYS H N 1
ATOM 3508 C CA . LYS B 2 214 ? -17.370 51.901 37.575 1.00 65.61 206 LYS H CA 1
ATOM 3509 C C . LYS B 2 214 ? -17.862 53.095 38.374 1.00 51.50 206 LYS H C 1
ATOM 3510 O O . LYS B 2 214 ? -17.336 53.392 39.446 1.00 29.71 206 LYS H O 1
ATOM 3516 N N . VAL B 2 215 ? -18.865 53.786 37.847 1.00 107.10 207 VAL H N 1
ATOM 3517 C CA . VAL B 2 215 ? -19.427 54.939 38.530 1.00 74.39 207 VAL H CA 1
ATOM 3518 C C . VAL B 2 215 ? -20.878 54.675 38.898 1.00 57.65 207 VAL H C 1
ATOM 3519 O O . VAL B 2 215 ? -21.654 54.181 38.081 1.00 118.57 207 VAL H O 1
ATOM 3523 N N . ASP B 2 216 ? -21.233 54.982 40.140 1.00 48.60 208 ASP H N 1
ATOM 3524 C CA . ASP B 2 216 ? -22.627 54.978 40.557 1.00 80.07 208 ASP H CA 1
ATOM 3525 C C . ASP B 2 216 ? -23.023 56.393 40.955 1.00 65.40 208 ASP H C 1
ATOM 3526 O O . ASP B 2 216 ? -22.318 57.053 41.718 1.00 71.44 208 ASP H O 1
ATOM 3531 N N . LYS B 2 217 ? -24.150 56.858 40.428 1.00 21.75 209 LYS H N 1
ATOM 3532 C CA . LYS B 2 217 ? -24.583 58.230 40.660 1.00 29.10 209 LYS H CA 1
ATOM 3533 C C . LYS B 2 217 ? -26.068 58.293 40.989 1.00 37.28 209 LYS H C 1
ATOM 3534 O O . LYS B 2 217 ? -26.893 57.712 40.285 1.00 47.96 209 LYS H O 1
ATOM 3540 N N . ARG B 2 218 ? -26.407 59.001 42.060 1.00 102.04 210 ARG H N 1
ATOM 3541 C CA . ARG B 2 218 ? -27.803 59.178 42.431 1.00 141.18 210 ARG H CA 1
ATOM 3542 C C . ARG B 2 218 ? -28.425 60.274 41.582 1.00 123.29 210 ARG H C 1
ATOM 3543 O O . ARG B 2 218 ? -27.729 61.174 41.114 1.00 122.33 210 ARG H O 1
ATOM 3551 N N . VAL B 2 219 ? -29.737 60.189 41.385 1.00 136.19 211 VAL H N 1
ATOM 3552 C CA . VAL B 2 219 ? -30.479 61.213 40.660 1.00 136.46 211 VAL H CA 1
ATOM 3553 C C . VAL B 2 219 ? -31.640 61.721 41.510 1.00 147.27 211 VAL H C 1
ATOM 3554 O O . VAL B 2 219 ? -32.570 60.975 41.821 1.00 163.16 211 VAL H O 1
ATOM 3558 N N . GLU B 2 220 ? -31.582 62.995 41.881 1.00 68.74 212 GLU H N 1
ATOM 3559 C CA . GLU B 2 220 ? -32.574 63.585 42.767 1.00 58.66 212 GLU H CA 1
ATOM 3560 C C . GLU B 2 220 ? -33.020 64.944 42.241 1.00 73.26 212 GLU H C 1
ATOM 3561 O O . GLU B 2 220 ? -32.232 65.662 41.621 1.00 102.05 212 GLU H O 1
ATOM 3567 N N . PRO B 2 221 ? -34.294 65.295 42.477 1.00 89.69 213 PRO H N 1
ATOM 3568 C CA . PRO B 2 221 ? -34.829 66.615 42.126 1.00 91.57 213 PRO H CA 1
ATOM 3569 C C . PRO B 2 221 ? -34.114 67.721 42.895 1.00 55.33 213 PRO H C 1
ATOM 3570 O O . PRO B 2 221 ? -34.037 68.849 42.406 1.00 59.41 213 PRO H O 1
ATOM 3574 N N . VAL C 3 3 ? -20.539 51.605 -9.409 1.00 60.68 3 VAL L N 1
ATOM 3575 C CA . VAL C 3 3 ? -21.559 51.415 -8.385 1.00 59.89 3 VAL L CA 1
ATOM 3576 C C . VAL C 3 3 ? -22.943 51.277 -9.018 1.00 56.97 3 VAL L C 1
ATOM 3577 O O . VAL C 3 3 ? -23.243 51.918 -10.025 1.00 55.95 3 VAL L O 1
ATOM 3581 N N . LEU C 3 4 ? -23.774 50.423 -8.430 1.00 72.66 4 LEU L N 1
ATOM 3582 C CA . LEU C 3 4 ? -25.127 50.196 -8.916 1.00 70.08 4 LEU L CA 1
ATOM 3583 C C . LEU C 3 4 ? -26.085 51.204 -8.287 1.00 71.44 4 LEU L C 1
ATOM 3584 O O . LEU C 3 4 ? -25.928 51.575 -7.125 1.00 69.84 4 LEU L O 1
ATOM 3589 N N . THR C 3 5 ? -27.072 51.652 -9.057 1.00 47.97 5 THR L N 1
ATOM 3590 C CA . THR C 3 5 ? -28.018 52.653 -8.574 1.00 46.84 5 THR L CA 1
ATOM 3591 C C . THR C 3 5 ? -29.323 52.023 -8.093 1.00 43.51 5 THR L C 1
ATOM 3592 O O . THR C 3 5 ? -30.051 51.411 -8.873 1.00 40.58 5 THR L O 1
ATOM 3596 N N . GLN C 3 6 ? -29.605 52.172 -6.803 1.00 37.02 6 GLN L N 1
ATOM 3597 C CA . GLN C 3 6 ? -30.863 51.718 -6.224 1.00 37.77 6 GLN L CA 1
ATOM 3598 C C . GLN C 3 6 ? -31.723 52.920 -5.864 1.00 40.08 6 GLN L C 1
ATOM 3599 O O . GLN C 3 6 ? -31.205 54.022 -5.686 1.00 38.77 6 GLN L O 1
ATOM 3605 N N . PRO C 3 7 ? -33.046 52.718 -5.759 1.00 71.63 7 PRO L N 1
ATOM 3606 C CA . PRO C 3 7 ? -33.863 53.765 -5.150 1.00 75.44 7 PRO L CA 1
ATOM 3607 C C . PRO C 3 7 ? -33.470 53.885 -3.693 1.00 76.71 7 PRO L C 1
ATOM 3608 O O . PRO C 3 7 ? -33.262 52.868 -3.031 1.00 78.72 7 PRO L O 1
ATOM 3612 N N . PRO C 3 8 ? -33.319 55.117 -3.209 1.00 105.49 8 PRO L N 1
ATOM 3613 C CA . PRO C 3 8 ? -33.073 55.344 -1.787 1.00 105.23 8 PRO L CA 1
ATOM 3614 C C . PRO C 3 8 ? -34.133 54.688 -0.893 1.00 105.21 8 PRO L C 1
ATOM 3615 O O . PRO C 3 8 ? -33.782 54.136 0.151 1.00 105.20 8 PRO L O 1
ATOM 3619 N N . SER C 3 9 ? -35.401 54.738 -1.297 1.00 58.28 9 SER L N 1
ATOM 3620 C CA . SER C 3 9 ? -36.482 54.142 -0.503 1.00 58.22 9 SER L CA 1
ATOM 3621 C C . SER C 3 9 ? -37.730 53.806 -1.332 1.00 58.01 9 SER L C 1
ATOM 3622 O O . SER C 3 9 ? -37.984 54.429 -2.364 1.00 57.89 9 SER L O 1
ATOM 3625 N N . VAL C 3 10 ? -38.496 52.812 -0.871 1.00 146.75 11 VAL L N 1
ATOM 3626 C CA . VAL C 3 10 ? -39.738 52.361 -1.519 1.00 146.84 11 VAL L CA 1
ATOM 3627 C C . VAL C 3 10 ? -40.742 51.958 -0.425 1.00 147.04 11 VAL L C 1
ATOM 3628 O O . VAL C 3 10 ? -40.337 51.535 0.658 1.00 146.77 11 VAL L O 1
ATOM 3632 N N . SER C 3 11 ? -42.042 52.088 -0.695 1.00 118.20 12 SER L N 1
ATOM 3633 C CA . SER C 3 11 ? -43.048 51.920 0.360 1.00 118.23 12 SER L CA 1
ATOM 3634 C C . SER C 3 11 ? -44.334 51.162 -0.018 1.00 118.40 12 SER L C 1
ATOM 3635 O O . SER C 3 11 ? -44.813 51.258 -1.150 1.00 118.50 12 SER L O 1
ATOM 3638 N N . ALA C 3 12 ? -44.889 50.427 0.954 1.00 140.59 13 ALA L N 1
ATOM 3639 C CA . ALA C 3 12 ? -46.167 49.702 0.797 1.00 140.90 13 ALA L CA 1
ATOM 3640 C C . ALA C 3 12 ? -46.721 49.132 2.118 1.00 141.33 13 ALA L C 1
ATOM 3641 O O . ALA C 3 12 ? -46.054 49.176 3.145 1.00 141.00 13 ALA L O 1
ATOM 3643 N N . ALA C 3 13 ? -47.931 48.575 2.072 1.00 96.34 14 ALA L N 1
ATOM 3644 C CA . ALA C 3 13 ? -48.632 48.099 3.274 1.00 96.60 14 ALA L CA 1
ATOM 3645 C C . ALA C 3 13 ? -48.688 46.552 3.362 1.00 96.52 14 ALA L C 1
ATOM 3646 O O . ALA C 3 13 ? -48.322 45.881 2.403 1.00 96.02 14 ALA L O 1
ATOM 3648 N N . PRO C 3 14 ? -49.110 45.978 4.521 1.00 147.95 15 PRO L N 1
ATOM 3649 C CA . PRO C 3 14 ? -49.218 44.510 4.646 1.00 150.10 15 PRO L CA 1
ATOM 3650 C C . PRO C 3 14 ? -50.107 43.810 3.608 1.00 151.84 15 PRO L C 1
ATOM 3651 O O . PRO C 3 14 ? -51.265 44.179 3.404 1.00 152.21 15 PRO L O 1
ATOM 3655 N N . GLY C 3 15 ? -49.543 42.787 2.972 1.00 82.80 16 GLY L N 1
ATOM 3656 C CA . GLY C 3 15 ? -50.242 42.015 1.964 1.00 82.22 16 GLY L CA 1
ATOM 3657 C C . GLY C 3 15 ? -49.976 42.583 0.586 1.00 81.00 16 GLY L C 1
ATOM 3658 O O . GLY C 3 15 ? -50.103 41.896 -0.426 1.00 83.60 16 GLY L O 1
ATOM 3659 N N . GLN C 3 16 ? -49.588 43.851 0.566 1.00 134.36 17 GLN L N 1
ATOM 3660 C CA . GLN C 3 16 ? -49.355 44.605 -0.659 1.00 136.49 17 GLN L CA 1
ATOM 3661 C C . GLN C 3 16 ? -48.002 44.215 -1.267 1.00 139.60 17 GLN L C 1
ATOM 3662 O O . GLN C 3 16 ? -47.252 43.433 -0.679 1.00 139.44 17 GLN L O 1
ATOM 3668 N N . LYS C 3 17 ? -47.699 44.750 -2.445 1.00 141.98 18 LYS L N 1
ATOM 3669 C CA . LYS C 3 17 ? -46.484 44.392 -3.172 1.00 139.02 18 LYS L CA 1
ATOM 3670 C C . LYS C 3 17 ? -45.577 45.592 -3.467 1.00 138.90 18 LYS L C 1
ATOM 3671 O O . LYS C 3 17 ? -46.046 46.722 -3.597 1.00 137.84 18 LYS L O 1
ATOM 3677 N N . VAL C 3 18 ? -44.276 45.336 -3.586 1.00 110.25 19 VAL L N 1
ATOM 3678 C CA . VAL C 3 18 ? -43.307 46.396 -3.861 1.00 108.77 19 VAL L CA 1
ATOM 3679 C C . VAL C 3 18 ? -42.080 45.880 -4.608 1.00 106.47 19 VAL L C 1
ATOM 3680 O O . VAL C 3 18 ? -41.643 44.747 -4.396 1.00 98.35 19 VAL L O 1
ATOM 3684 N N . THR C 3 19 ? -41.536 46.714 -5.493 1.00 95.79 20 THR L N 1
ATOM 3685 C CA . THR C 3 19 ? -40.340 46.348 -6.244 1.00 93.25 20 THR L CA 1
ATOM 3686 C C . THR C 3 19 ? -39.169 47.319 -6.068 1.00 93.05 20 THR L C 1
ATOM 3687 O O . THR C 3 19 ? -39.335 48.537 -6.127 1.00 92.13 20 THR L O 1
ATOM 3691 N N . ILE C 3 20 ? -37.983 46.755 -5.864 1.00 81.93 21 ILE L N 1
ATOM 3692 C CA . ILE C 3 20 ? -36.761 47.531 -5.709 1.00 79.32 21 ILE L CA 1
ATOM 3693 C C . ILE C 3 20 ? -35.882 47.342 -6.937 1.00 79.93 21 ILE L C 1
ATOM 3694 O O . ILE C 3 20 ? -35.490 46.220 -7.259 1.00 80.16 21 ILE L O 1
ATOM 3699 N N . SER C 3 21 ? -35.574 48.439 -7.620 1.00 98.85 22 SER L N 1
ATOM 3700 C CA . SER C 3 21 ? -34.838 48.368 -8.878 1.00 101.04 22 SER L CA 1
ATOM 3701 C C . SER C 3 21 ? -33.331 48.522 -8.696 1.00 98.81 22 SER L C 1
ATOM 3702 O O . SER C 3 21 ? -32.867 49.123 -7.731 1.00 97.53 22 SER L O 1
ATOM 3705 N N . CYS C 3 22 ? -32.573 47.976 -9.639 1.00 79.19 23 CYS L N 1
ATOM 3706 C CA . CYS C 3 22 ? -31.123 48.112 -9.622 1.00 78.73 23 CYS L CA 1
ATOM 3707 C C . CYS C 3 22 ? -30.597 48.387 -11.027 1.00 77.47 23 CYS L C 1
ATOM 3708 O O . CYS C 3 22 ? -30.535 47.486 -11.861 1.00 78.04 23 CYS L O 1
ATOM 3711 N N . SER C 3 23 ? -30.229 49.640 -11.280 1.00 99.07 24 SER L N 1
ATOM 3712 C CA . SER C 3 23 ? -29.712 50.050 -12.580 1.00 101.75 24 SER L CA 1
ATOM 3713 C C . SER C 3 23 ? -28.186 50.029 -12.591 1.00 99.78 24 SER L C 1
ATOM 3714 O O . SER C 3 23 ? -27.542 50.603 -11.712 1.00 98.64 24 SER L O 1
ATOM 3717 N N . GLY C 3 24 ? -27.615 49.361 -13.589 1.00 58.18 25 GLY L N 1
ATOM 3718 C CA . GLY C 3 24 ? -26.172 49.275 -13.726 1.00 58.07 25 GLY L CA 1
ATOM 3719 C C . GLY C 3 24 ? -25.699 49.656 -15.115 1.00 58.36 25 GLY L C 1
ATOM 3720 O O . GLY C 3 24 ? -26.216 50.596 -15.719 1.00 58.42 25 GLY L O 1
ATOM 3721 N N . SER C 3 25 ? -24.706 48.929 -15.619 1.00 55.03 26 SER L N 1
ATOM 3722 C CA . SER C 3 25 ? -24.212 49.138 -16.976 1.00 55.81 26 SER L CA 1
ATOM 3723 C C . SER C 3 25 ? -23.916 47.796 -17.641 1.00 55.77 26 SER L C 1
ATOM 3724 O O . SER C 3 25 ? -24.219 46.741 -17.085 1.00 55.84 26 SER L O 1
ATOM 3727 N N . SER C 3 26 ? -23.323 47.845 -18.830 1.00 113.34 27 SER L N 1
ATOM 3728 C CA . SER C 3 26 ? -23.093 46.645 -19.628 1.00 112.36 27 SER L CA 1
ATOM 3729 C C . SER C 3 26 ? -22.028 45.754 -19.008 1.00 111.31 27 SER L C 1
ATOM 3730 O O . SER C 3 26 ? -22.049 44.535 -19.169 1.00 110.62 27 SER L O 1
ATOM 3733 N N . SER C 3 27 A -21.103 46.375 -18.290 1.00 61.96 27 SER L N 1
ATOM 3734 C CA . SER C 3 27 A -19.968 45.661 -17.732 1.00 61.98 27 SER L CA 1
ATOM 3735 C C . SER C 3 27 A -20.309 44.879 -16.469 1.00 59.94 27 SER L C 1
ATOM 3736 O O . SER C 3 27 A -19.712 43.837 -16.203 1.00 58.34 27 SER L O 1
ATOM 3739 N N . ASN C 3 28 B -21.261 45.379 -15.690 1.00 74.99 27 ASN L N 1
ATOM 3740 C CA . ASN C 3 28 B -21.697 44.661 -14.497 1.00 74.24 27 ASN L CA 1
ATOM 3741 C C . ASN C 3 28 B -22.980 43.868 -14.730 1.00 70.32 27 ASN L C 1
ATOM 3742 O O . ASN C 3 28 B -22.928 42.713 -15.155 1.00 67.39 27 ASN L O 1
ATOM 3747 N N . ILE C 3 29 ? -24.122 44.493 -14.462 1.00 81.94 28 ILE L N 1
ATOM 3748 C CA . ILE C 3 29 ? -25.420 43.836 -14.602 1.00 83.95 28 ILE L CA 1
ATOM 3749 C C . ILE C 3 29 ? -25.635 43.261 -16.002 1.00 85.13 28 ILE L C 1
ATOM 3750 O O . ILE C 3 29 ? -26.188 42.171 -16.156 1.00 82.36 28 ILE L O 1
ATOM 3755 N N . GLY C 3 30 ? -25.171 43.992 -17.011 1.00 160.01 29 GLY L N 1
ATOM 3756 C CA . GLY C 3 30 ? -25.338 43.597 -18.398 1.00 162.95 29 GLY L CA 1
ATOM 3757 C C . GLY C 3 30 ? -24.922 42.173 -18.720 1.00 164.87 29 GLY L C 1
ATOM 3758 O O . GLY C 3 30 ? -25.577 41.509 -19.518 1.00 165.89 29 GLY L O 1
ATOM 3759 N N . ASN C 3 31 ? -23.846 41.694 -18.097 1.00 190.83 30 ASN L N 1
ATOM 3760 C CA . ASN C 3 31 ? -23.330 40.358 -18.406 1.00 190.52 30 ASN L CA 1
ATOM 3761 C C . ASN C 3 31 ? -22.871 39.521 -17.210 1.00 186.78 30 ASN L C 1
ATOM 3762 O O . ASN C 3 31 ? -21.994 38.666 -17.341 1.00 184.34 30 ASN L O 1
ATOM 3767 N N . ASP C 3 32 ? -23.464 39.761 -16.048 1.00 108.76 31 ASP L N 1
ATOM 3768 C CA . ASP C 3 32 ? -23.162 38.956 -14.873 1.00 107.69 31 ASP L CA 1
ATOM 3769 C C . ASP C 3 32 ? -24.445 38.636 -14.124 1.00 109.87 31 ASP L C 1
ATOM 3770 O O . ASP C 3 32 ? -25.502 39.186 -14.430 1.00 109.05 31 ASP L O 1
ATOM 3775 N N . TYR C 3 33 ? -24.350 37.742 -13.147 1.00 67.71 32 TYR L N 1
ATOM 3776 C CA . TYR C 3 33 ? -25.503 37.366 -12.344 1.00 65.42 32 TYR L CA 1
ATOM 3777 C C . TYR C 3 33 ? -25.693 38.337 -11.193 1.00 66.92 32 TYR L C 1
ATOM 3778 O O . TYR C 3 33 ? -24.735 38.942 -10.710 1.00 63.70 32 TYR L O 1
ATOM 3787 N N . VAL C 3 34 ? -26.941 38.481 -10.763 1.00 59.10 33 VAL L N 1
ATOM 3788 C CA . VAL C 3 34 ? -27.293 39.438 -9.725 1.00 58.65 33 VAL L CA 1
ATOM 3789 C C . VAL C 3 34 ? -27.783 38.745 -8.455 1.00 58.46 33 VAL L C 1
ATOM 3790 O O . VAL C 3 34 ? -28.624 37.846 -8.503 1.00 58.74 33 VAL L O 1
ATOM 3794 N N . SER C 3 35 ? -27.241 39.168 -7.318 1.00 54.75 34 SER L N 1
ATOM 3795 C CA . SER C 3 35 ? -27.687 38.665 -6.029 1.00 54.52 34 SER L CA 1
ATOM 3796 C C . SER C 3 35 ? -28.388 39.756 -5.229 1.00 54.15 34 SER L C 1
ATOM 3797 O O . SER C 3 35 ? -28.157 40.945 -5.446 1.00 53.96 34 SER L O 1
ATOM 3800 N N . TRP C 3 36 ? -29.254 39.344 -4.310 1.00 66.45 35 TRP L N 1
ATOM 3801 C CA . TRP C 3 36 ? -29.938 40.280 -3.429 1.00 66.70 35 TRP L CA 1
ATOM 3802 C C . TRP C 3 36 ? -29.716 39.889 -1.976 1.00 66.35 35 TRP L C 1
ATOM 3803 O O . TRP C 3 36 ? -29.640 38.706 -1.645 1.00 64.32 35 TRP L O 1
ATOM 3814 N N . TYR C 3 37 ? -29.604 40.890 -1.112 1.00 52.89 36 TYR L N 1
ATOM 3815 C CA . TYR C 3 37 ? -29.346 40.647 0.299 1.00 52.51 36 TYR L CA 1
ATOM 3816 C C . TYR C 3 37 ? -30.288 41.467 1.170 1.00 52.21 36 TYR L C 1
ATOM 3817 O O . TYR C 3 37 ? -30.624 42.600 0.832 1.00 52.12 36 TYR L O 1
ATOM 3826 N N . GLN C 3 38 ? -30.710 40.893 2.292 1.00 85.63 37 GLN L N 1
ATOM 3827 C CA . GLN C 3 38 ? -31.525 41.620 3.257 1.00 87.66 37 GLN L CA 1
ATOM 3828 C C . GLN C 3 38 ? -30.727 41.895 4.523 1.00 87.43 37 GLN L C 1
ATOM 3829 O O . GLN C 3 38 ? -30.021 41.020 5.020 1.00 91.74 37 GLN L O 1
ATOM 3835 N N . GLN C 3 39 ? -30.839 43.111 5.048 1.00 76.26 38 GLN L N 1
ATOM 3836 C CA . GLN C 3 39 ? -30.173 43.441 6.301 1.00 76.84 38 GLN L CA 1
ATOM 3837 C C . GLN C 3 39 ? -31.100 44.128 7.294 1.00 75.48 38 GLN L C 1
ATOM 3838 O O . GLN C 3 39 ? -31.506 45.271 7.088 1.00 76.76 38 GLN L O 1
ATOM 3844 N N . LEU C 3 40 ? -31.426 43.425 8.373 1.00 104.83 39 LEU L N 1
ATOM 3845 C CA . LEU C 3 40 ? -32.153 44.030 9.479 1.00 106.03 39 LEU L CA 1
ATOM 3846 C C . LEU C 3 40 ? -31.159 44.884 10.259 1.00 105.63 39 LEU L C 1
ATOM 3847 O O . LEU C 3 40 ? -29.950 44.776 10.043 1.00 108.26 39 LEU L O 1
ATOM 3852 N N . PRO C 3 41 ? -31.656 45.756 11.149 1.00 78.60 40 PRO L N 1
ATOM 3853 C CA . PRO C 3 41 ? -30.714 46.461 12.023 1.00 77.40 40 PRO L CA 1
ATOM 3854 C C . PRO C 3 41 ? -29.918 45.487 12.891 1.00 76.88 40 PRO L C 1
ATOM 3855 O O . PRO C 3 41 ? -30.486 44.519 13.396 1.00 77.74 40 PRO L O 1
ATOM 3859 N N . GLY C 3 42 ? -28.619 45.735 13.042 1.00 79.06 41 GLY L N 1
ATOM 3860 C CA . GLY C 3 42 ? -27.777 44.942 13.921 1.00 77.22 41 GLY L CA 1
ATOM 3861 C C . GLY C 3 42 ? -27.494 43.528 13.449 1.00 79.08 41 GLY L C 1
ATOM 3862 O O . GLY C 3 42 ? -27.085 42.690 14.246 1.00 81.25 41 GLY L O 1
ATOM 3863 N N . THR C 3 43 ? -27.709 43.252 12.165 1.00 60.87 42 THR L N 1
ATOM 3864 C CA . THR C 3 43 ? -27.475 41.908 11.636 1.00 64.40 42 THR L CA 1
ATOM 3865 C C . THR C 3 43 ? -26.588 41.937 10.402 1.00 59.43 42 THR L C 1
ATOM 3866 O O . THR C 3 43 ? -26.503 42.951 9.711 1.00 59.07 42 THR L O 1
ATOM 3870 N N . ALA C 3 44 ? -25.934 40.814 10.124 1.00 65.80 43 ALA L N 1
ATOM 3871 C CA . ALA C 3 44 ? -25.163 40.669 8.898 1.00 63.68 43 ALA L CA 1
ATOM 3872 C C . ALA C 3 44 ? -26.112 40.544 7.709 1.00 66.00 43 ALA L C 1
ATOM 3873 O O . ALA C 3 44 ? -27.238 40.070 7.866 1.00 65.40 43 ALA L O 1
ATOM 3875 N N . PRO C 3 45 ? -25.671 40.992 6.519 1.00 76.40 44 PRO L N 1
ATOM 3876 C CA . PRO C 3 45 ? -26.468 40.763 5.311 1.00 75.30 44 PRO L CA 1
ATOM 3877 C C . PRO C 3 45 ? -26.778 39.279 5.146 1.00 77.12 44 PRO L C 1
ATOM 3878 O O . PRO C 3 45 ? -25.928 38.429 5.413 1.00 78.88 44 PRO L O 1
ATOM 3882 N N . LYS C 3 46 ? -28.005 38.981 4.738 1.00 46.96 45 LYS L N 1
ATOM 3883 C CA . LYS C 3 46 ? -28.452 37.609 4.552 1.00 47.17 45 LYS L CA 1
ATOM 3884 C C . LYS C 3 46 ? -28.856 37.416 3.097 1.00 47.24 45 LYS L C 1
ATOM 3885 O O . LYS C 3 46 ? -29.589 38.233 2.544 1.00 48.21 45 LYS L O 1
ATOM 3891 N N . LEU C 3 47 ? -28.382 36.337 2.482 1.00 45.78 46 LEU L N 1
ATOM 3892 C CA . LEU C 3 47 ? -28.603 36.102 1.054 1.00 45.89 46 LEU L CA 1
ATOM 3893 C C . LEU C 3 47 ? -30.061 35.808 0.699 1.00 45.79 46 LEU L C 1
ATOM 3894 O O . LEU C 3 47 ? -30.630 34.811 1.145 1.00 49.45 46 LEU L O 1
ATOM 3899 N N . LEU C 3 48 ? -30.650 36.675 -0.120 1.00 100.15 47 LEU L N 1
ATOM 3900 C CA . LEU C 3 48 ? -32.039 36.522 -0.547 1.00 101.95 47 LEU L CA 1
ATOM 3901 C C . LEU C 3 48 ? -32.156 35.852 -1.906 1.00 101.53 47 LEU L C 1
ATOM 3902 O O . LEU C 3 48 ? -32.845 34.849 -2.054 1.00 102.12 47 LEU L O 1
ATOM 3907 N N . ILE C 3 49 ? -31.510 36.439 -2.906 1.00 77.49 48 ILE L N 1
ATOM 3908 C CA . ILE C 3 49 ? -31.556 35.910 -4.264 1.00 77.04 48 ILE L CA 1
ATOM 3909 C C . ILE C 3 49 ? -30.137 35.773 -4.802 1.00 75.28 48 ILE L C 1
ATOM 3910 O O . ILE C 3 49 ? -29.268 36.574 -4.475 1.00 73.59 48 ILE L O 1
ATOM 3915 N N . TYR C 3 50 ? -29.898 34.734 -5.594 1.00 77.63 49 TYR L N 1
ATOM 3916 C CA . TYR C 3 50 ? -28.655 34.604 -6.341 1.00 79.71 49 TYR L CA 1
ATOM 3917 C C . TYR C 3 50 ? -28.991 34.092 -7.735 1.00 83.12 49 TYR L C 1
ATOM 3918 O O . TYR C 3 50 ? -30.070 33.538 -7.951 1.00 79.95 49 TYR L O 1
ATOM 3927 N N . ASP C 3 51 ? -28.065 34.280 -8.672 1.00 92.54 50 ASP L N 1
ATOM 3928 C CA . ASP C 3 51 ? -28.264 33.883 -10.064 1.00 89.26 50 ASP L CA 1
ATOM 3929 C C . ASP C 3 51 ? -29.561 34.444 -10.639 1.00 90.64 50 ASP L C 1
ATOM 3930 O O . ASP C 3 51 ? -30.347 33.713 -11.239 1.00 92.07 50 ASP L O 1
ATOM 3935 N N . ASN C 3 52 ? -29.774 35.741 -10.422 1.00 100.14 51 ASN L N 1
ATOM 3936 C CA . ASN C 3 52 ? -30.915 36.486 -10.967 1.00 98.08 51 ASN L CA 1
ATOM 3937 C C . ASN C 3 52 ? -32.280 36.214 -10.322 1.00 98.44 51 ASN L C 1
ATOM 3938 O O . ASN C 3 52 ? -33.076 37.138 -10.151 1.00 95.32 51 ASN L O 1
ATOM 3943 N N . ASN C 3 53 ? -32.554 34.963 -9.962 1.00 79.64 52 ASN L N 1
ATOM 3944 C CA . ASN C 3 53 ? -33.894 34.606 -9.499 1.00 83.06 52 ASN L CA 1
ATOM 3945 C C . ASN C 3 53 ? -33.996 33.354 -8.627 1.00 84.17 52 ASN L C 1
ATOM 3946 O O . ASN C 3 53 ? -35.098 32.905 -8.315 1.00 86.61 52 ASN L O 1
ATOM 3951 N N . LYS C 3 54 ? -32.858 32.791 -8.233 1.00 71.62 53 LYS L N 1
ATOM 3952 C CA . LYS C 3 54 ? -32.870 31.602 -7.384 1.00 69.98 53 LYS L CA 1
ATOM 3953 C C . LYS C 3 54 ? -32.986 31.963 -5.905 1.00 71.91 53 LYS L C 1
ATOM 3954 O O . LYS C 3 54 ? -32.527 33.020 -5.476 1.00 68.92 53 LYS L O 1
ATOM 3960 N N . ARG C 3 55 ? -33.603 31.075 -5.132 1.00 80.55 54 ARG L N 1
ATOM 3961 C CA . ARG C 3 55 ? -33.762 31.270 -3.696 1.00 81.35 54 ARG L CA 1
ATOM 3962 C C . ARG C 3 55 ? -32.951 30.244 -2.913 1.00 81.84 54 ARG L C 1
ATOM 3963 O O . ARG C 3 55 ? -33.037 29.048 -3.188 1.00 81.37 54 ARG L O 1
ATOM 3971 N N . PRO C 3 56 ? -32.154 30.704 -1.934 1.00 82.11 55 PRO L N 1
ATOM 3972 C CA . PRO C 3 56 ? -31.592 29.747 -0.978 1.00 83.23 55 PRO L CA 1
ATOM 3973 C C . PRO C 3 56 ? -32.724 29.141 -0.160 1.00 86.12 55 PRO L C 1
ATOM 3974 O O . PRO C 3 56 ? -33.773 29.770 -0.009 1.00 84.15 55 PRO L O 1
ATOM 3978 N N . SER C 3 57 ? -32.524 27.932 0.350 1.00 56.94 56 SER L N 1
ATOM 3979 C CA . SER C 3 57 ? -33.472 27.350 1.287 1.00 59.58 56 SER L CA 1
ATOM 3980 C C . SER C 3 57 ? -33.598 28.270 2.498 1.00 60.11 56 SER L C 1
ATOM 3981 O O . SER C 3 57 ? -32.613 28.865 2.939 1.00 62.58 56 SER L O 1
ATOM 3984 N N . GLY C 3 58 ? -34.814 28.398 3.018 1.00 125.75 57 GLY L N 1
ATOM 3985 C CA . GLY C 3 58 ? -35.088 29.301 4.120 1.00 124.24 57 GLY L CA 1
ATOM 3986 C C . GLY C 3 58 ? -35.767 30.565 3.633 1.00 124.34 57 GLY L C 1
ATOM 3987 O O . GLY C 3 58 ? -36.359 31.304 4.417 1.00 126.66 57 GLY L O 1
ATOM 3988 N N . ILE C 3 59 ? -35.678 30.811 2.330 1.00 113.65 58 ILE L N 1
ATOM 3989 C CA . ILE C 3 59 ? -36.303 31.981 1.722 1.00 112.78 58 ILE L CA 1
ATOM 3990 C C . ILE C 3 59 ? -37.615 31.590 1.049 1.00 115.63 58 ILE L C 1
ATOM 3991 O O . ILE C 3 59 ? -37.635 30.724 0.178 1.00 114.63 58 ILE L O 1
ATOM 3996 N N . PRO C 3 60 ? -38.718 32.235 1.450 1.00 103.90 59 PRO L N 1
ATOM 3997 C CA . PRO C 3 60 ? -40.061 31.899 0.968 1.00 104.83 59 PRO L CA 1
ATOM 3998 C C . PRO C 3 60 ? -40.364 32.527 -0.392 1.00 105.06 59 PRO L C 1
ATOM 3999 O O . PRO C 3 60 ? -39.696 33.481 -0.796 1.00 106.24 59 PRO L O 1
ATOM 4003 N N . ASP C 3 61 ? -41.374 32.003 -1.082 1.00 98.06 60 ASP L N 1
ATOM 4004 C CA . ASP C 3 61 ? -41.726 32.484 -2.419 1.00 97.23 60 ASP L CA 1
ATOM 4005 C C . ASP C 3 61 ? -42.384 33.867 -2.430 1.00 97.31 60 ASP L C 1
ATOM 4006 O O . ASP C 3 61 ? -42.922 34.297 -3.450 1.00 98.60 60 ASP L O 1
ATOM 4011 N N . ARG C 3 62 ? -42.338 34.557 -1.295 1.00 93.89 61 ARG L N 1
ATOM 4012 C CA . ARG C 3 62 ? -42.859 35.915 -1.201 1.00 92.77 61 ARG L CA 1
ATOM 4013 C C . ARG C 3 62 ? -41.843 36.890 -1.792 1.00 93.74 61 ARG L C 1
ATOM 4014 O O . ARG C 3 62 ? -42.195 37.980 -2.248 1.00 95.63 61 ARG L O 1
ATOM 4022 N N . PHE C 3 63 ? -40.578 36.479 -1.787 1.00 167.56 62 PHE L N 1
ATOM 4023 C CA . PHE C 3 63 ? -39.516 37.227 -2.449 1.00 163.24 62 PHE L CA 1
ATOM 4024 C C . PHE C 3 63 ? -39.202 36.616 -3.810 1.00 163.42 62 PHE L C 1
ATOM 4025 O O . PHE C 3 63 ? -39.252 35.398 -3.979 1.00 161.69 62 PHE L O 1
ATOM 4033 N N . SER C 3 64 ? -38.864 37.461 -4.776 1.00 82.14 63 SER L N 1
ATOM 4034 C CA . SER C 3 64 ? -38.454 36.973 -6.085 1.00 84.68 63 SER L CA 1
ATOM 4035 C C . SER C 3 64 ? -37.668 38.037 -6.840 1.00 84.51 63 SER L C 1
ATOM 4036 O O . SER C 3 64 ? -37.820 39.230 -6.582 1.00 86.50 63 SER L O 1
ATOM 4039 N N . GLY C 3 65 ? -36.825 37.599 -7.769 1.00 96.21 64 GLY L N 1
ATOM 4040 C CA . GLY C 3 65 ? -35.966 38.514 -8.498 1.00 92.78 64 GLY L CA 1
ATOM 4041 C C . GLY C 3 65 ? -36.036 38.383 -10.006 1.00 92.16 64 GLY L C 1
ATOM 4042 O O . GLY C 3 65 ? -36.370 37.325 -10.539 1.00 86.37 64 GLY L O 1
ATOM 4043 N N . SER C 3 66 ? -35.715 39.473 -10.695 1.00 75.92 65 SER L N 1
ATOM 4044 C CA . SER C 3 66 ? -35.654 39.477 -12.151 1.00 81.07 65 SER L CA 1
ATOM 4045 C C . SER C 3 66 ? -34.533 40.387 -12.644 1.00 81.84 65 SER L C 1
ATOM 4046 O O . SER C 3 66 ? -34.196 41.374 -11.994 1.00 79.19 65 SER L O 1
ATOM 4049 N N . LYS C 3 67 ? -33.960 40.042 -13.793 1.00 40.01 66 LYS L N 1
ATOM 4050 C CA . LYS C 3 67 ? -32.931 40.857 -14.430 1.00 40.30 66 LYS L CA 1
ATOM 4051 C C . LYS C 3 67 ? -33.275 41.070 -15.898 1.00 41.25 66 LYS L C 1
ATOM 4052 O O . LYS C 3 67 ? -33.583 40.115 -16.610 1.00 41.87 66 LYS L O 1
ATOM 4058 N N . SER C 3 68 ? -33.230 42.320 -16.348 1.00 106.95 67 SER L N 1
ATOM 4059 C CA . SER C 3 68 ? -33.463 42.637 -17.754 1.00 106.68 67 SER L CA 1
ATOM 4060 C C . SER C 3 68 ? -32.389 43.576 -18.294 1.00 104.30 67 SER L C 1
ATOM 4061 O O . SER C 3 68 ? -32.364 44.761 -17.960 1.00 100.23 67 SER L O 1
ATOM 4064 N N . GLY C 3 69 ? -31.505 43.036 -19.126 1.00 105.21 68 GLY L N 1
ATOM 4065 C CA . GLY C 3 69 ? -30.423 43.809 -19.708 1.00 104.08 68 GLY L CA 1
ATOM 4066 C C . GLY C 3 69 ? -29.497 44.432 -18.683 1.00 104.39 68 GLY L C 1
ATOM 4067 O O . GLY C 3 69 ? -28.684 43.748 -18.062 1.00 104.26 68 GLY L O 1
ATOM 4068 N N . THR C 3 70 ? -29.631 45.742 -18.503 1.00 49.69 69 THR L N 1
ATOM 4069 C CA . THR C 3 70 ? -28.762 46.495 -17.604 1.00 51.97 69 THR L CA 1
ATOM 4070 C C . THR C 3 70 ? -29.458 46.783 -16.254 1.00 49.35 69 THR L C 1
ATOM 4071 O O . THR C 3 70 ? -28.850 47.308 -15.313 1.00 50.42 69 THR L O 1
ATOM 4075 N N . SER C 3 71 ? -30.720 46.371 -16.147 1.00 41.65 70 SER L N 1
ATOM 4076 C CA . SER C 3 71 ? -31.489 46.546 -14.912 1.00 40.84 70 SER L CA 1
ATOM 4077 C C . SER C 3 71 ? -31.953 45.231 -14.273 1.00 40.56 70 SER L C 1
ATOM 4078 O O . SER C 3 71 ? -32.212 44.246 -14.964 1.00 41.10 70 SER L O 1
ATOM 4081 N N . ALA C 3 72 ? -32.059 45.235 -12.947 1.00 48.87 71 ALA L N 1
ATOM 4082 C CA . ALA C 3 72 ? -32.529 44.074 -12.195 1.00 47.80 71 ALA L CA 1
ATOM 4083 C C . ALA C 3 72 ? -33.585 44.506 -11.183 1.00 46.57 71 ALA L C 1
ATOM 4084 O O . ALA C 3 72 ? -33.633 45.672 -10.796 1.00 45.50 71 ALA L O 1
ATOM 4086 N N . THR C 3 73 ? -34.426 43.572 -10.748 1.00 48.38 72 THR L N 1
ATOM 4087 C CA . THR C 3 73 ? -35.548 43.931 -9.886 1.00 51.84 72 THR L CA 1
ATOM 4088 C C . THR C 3 73 ? -35.834 42.916 -8.785 1.00 51.43 72 THR L C 1
ATOM 4089 O O . THR C 3 73 ? -35.891 41.711 -9.027 1.00 48.20 72 THR L O 1
ATOM 4093 N N . LEU C 3 74 ? -36.014 43.423 -7.572 1.00 64.00 73 LEU L N 1
ATOM 4094 C CA . LEU C 3 74 ? -36.464 42.612 -6.454 1.00 65.09 73 LEU L CA 1
ATOM 4095 C C . LEU C 3 74 ? -37.942 42.887 -6.231 1.00 65.60 73 LEU L C 1
ATOM 4096 O O . LEU C 3 74 ? -38.367 44.037 -6.244 1.00 65.89 73 LEU L O 1
ATOM 4101 N N . GLY C 3 75 ? -38.725 41.833 -6.041 1.00 99.37 74 GLY L N 1
ATOM 4102 C CA . GLY C 3 75 ? -40.149 41.981 -5.810 1.00 100.62 74 GLY L CA 1
ATOM 4103 C C . GLY C 3 75 ? -40.547 41.330 -4.503 1.00 101.43 74 GLY L C 1
ATOM 4104 O O . GLY C 3 75 ? -40.112 40.221 -4.200 1.00 99.61 74 GLY L O 1
ATOM 4105 N N . ILE C 3 76 ? -41.360 42.025 -3.715 1.00 135.86 75 ILE L N 1
ATOM 4106 C CA . ILE C 3 76 ? -41.807 41.491 -2.435 1.00 137.08 75 ILE L CA 1
ATOM 4107 C C . ILE C 3 76 ? -43.314 41.617 -2.299 1.00 134.37 75 ILE L C 1
ATOM 4108 O O . ILE C 3 76 ? -43.846 42.715 -2.135 1.00 132.71 75 ILE L O 1
ATOM 4113 N N . THR C 3 77 ? -44.001 40.484 -2.370 1.00 111.31 76 THR L N 1
ATOM 4114 C CA . THR C 3 77 ? -45.447 40.472 -2.224 1.00 113.60 76 THR L CA 1
ATOM 4115 C C . THR C 3 77 ? -45.809 40.161 -0.782 1.00 112.76 76 THR L C 1
ATOM 4116 O O . THR C 3 77 ? -44.924 40.074 0.070 1.00 110.97 76 THR L O 1
ATOM 4120 N N . GLY C 3 78 ? -47.108 40.004 -0.525 1.00 65.67 77 GLY L N 1
ATOM 4121 C CA . GLY C 3 78 ? -47.638 39.658 0.788 1.00 64.89 77 GLY L CA 1
ATOM 4122 C C . GLY C 3 78 ? -46.912 40.319 1.943 1.00 62.70 77 GLY L C 1
ATOM 4123 O O . GLY C 3 78 ? -46.701 39.705 2.989 1.00 62.61 77 GLY L O 1
ATOM 4124 N N . LEU C 3 79 ? -46.538 41.578 1.732 1.00 147.53 78 LEU L N 1
ATOM 4125 C CA . LEU C 3 79 ? -45.598 42.304 2.582 1.00 146.98 78 LEU L CA 1
ATOM 4126 C C . LEU C 3 79 ? -45.932 42.223 4.069 1.00 147.86 78 LEU L C 1
ATOM 4127 O O . LEU C 3 79 ? -47.098 42.230 4.454 1.00 150.96 78 LEU L O 1
ATOM 4132 N N . GLN C 3 80 ? -44.901 42.128 4.899 1.00 157.23 79 GLN L N 1
ATOM 4133 C CA . GLN C 3 80 ? -45.098 41.983 6.336 1.00 156.60 79 GLN L CA 1
ATOM 4134 C C . GLN C 3 80 ? -44.310 43.024 7.113 1.00 155.41 79 GLN L C 1
ATOM 4135 O O . GLN C 3 80 ? -43.599 43.837 6.529 1.00 157.11 79 GLN L O 1
ATOM 4141 N N . THR C 3 81 ? -44.426 42.980 8.435 1.00 189.71 80 THR L N 1
ATOM 4142 C CA . THR C 3 81 ? -43.758 43.948 9.295 1.00 190.26 80 THR L CA 1
ATOM 4143 C C . THR C 3 81 ? -42.264 43.660 9.390 1.00 190.73 80 THR L C 1
ATOM 4144 O O . THR C 3 81 ? -41.452 44.578 9.492 1.00 191.48 80 THR L O 1
ATOM 4148 N N . GLY C 3 82 ? -41.911 42.379 9.347 1.00 96.71 81 GLY L N 1
ATOM 4149 C CA . GLY C 3 82 ? -40.530 41.958 9.490 1.00 97.61 81 GLY L CA 1
ATOM 4150 C C . GLY C 3 82 ? -39.680 42.256 8.271 1.00 98.18 81 GLY L C 1
ATOM 4151 O O . GLY C 3 82 ? -38.454 42.165 8.326 1.00 100.77 81 GLY L O 1
ATOM 4152 N N . ASP C 3 83 ? -40.324 42.616 7.166 1.00 128.32 82 ASP L N 1
ATOM 4153 C CA . ASP C 3 83 ? -39.596 42.881 5.930 1.00 126.35 82 ASP L CA 1
ATOM 4154 C C . ASP C 3 83 ? -38.977 44.268 5.928 1.00 125.51 82 ASP L C 1
ATOM 4155 O O . ASP C 3 83 ? -38.206 44.606 5.031 1.00 127.93 82 ASP L O 1
ATOM 4160 N N . GLU C 3 84 ? -39.313 45.071 6.932 1.00 124.42 83 GLU L N 1
ATOM 4161 C CA . GLU C 3 84 ? -38.733 46.401 7.035 1.00 123.94 83 GLU L CA 1
ATOM 4162 C C . GLU C 3 84 ? -37.235 46.317 7.306 1.00 122.84 83 GLU L C 1
ATOM 4163 O O . GLU C 3 84 ? -36.803 45.974 8.408 1.00 120.85 83 GLU L O 1
ATOM 4169 N N . ALA C 3 85 ? -36.451 46.634 6.282 1.00 79.25 84 ALA L N 1
ATOM 4170 C CA . ALA C 3 85 ? -35.004 46.520 6.350 1.00 79.68 84 ALA L CA 1
ATOM 4171 C C . ALA C 3 85 ? -34.371 47.308 5.214 1.00 82.07 84 ALA L C 1
ATOM 4172 O O . ALA C 3 85 ? -35.059 48.016 4.478 1.00 82.58 84 ALA L O 1
ATOM 4174 N N . ASN C 3 86 ? -33.055 47.186 5.080 1.00 58.14 85 ASN L N 1
ATOM 4175 C CA . ASN C 3 86 ? -32.354 47.743 3.931 1.00 59.09 85 ASN L CA 1
ATOM 4176 C C . ASN C 3 86 ? -32.063 46.641 2.923 1.00 57.65 85 ASN L C 1
ATOM 4177 O O . ASN C 3 86 ? -31.665 45.539 3.296 1.00 57.43 85 ASN L O 1
ATOM 4182 N N . TYR C 3 87 ? -32.268 46.939 1.645 1.00 67.81 86 TYR L N 1
ATOM 4183 C CA . TYR C 3 87 ? -32.080 45.944 0.596 1.00 66.52 86 TYR L CA 1
ATOM 4184 C C . TYR C 3 87 ? -31.012 46.359 -0.412 1.00 66.02 86 TYR L C 1
ATOM 4185 O O . TYR C 3 87 ? -31.108 47.418 -1.032 1.00 69.84 86 TYR L O 1
ATOM 4194 N N . TYR C 3 88 ? -30.002 45.509 -0.576 1.00 71.85 87 TYR L N 1
ATOM 4195 C CA . TYR C 3 88 ? -28.894 45.783 -1.485 1.00 73.08 87 TYR L CA 1
ATOM 4196 C C . TYR C 3 88 ? -28.825 44.743 -2.595 1.00 75.06 87 TYR L C 1
ATOM 4197 O O . TYR C 3 88 ? -28.958 43.546 -2.344 1.00 74.23 87 TYR L O 1
ATOM 4206 N N . CYS C 3 89 ? -28.617 45.205 -3.824 1.00 88.65 88 CYS L N 1
ATOM 4207 C CA . CYS C 3 89 ? -28.330 44.302 -4.933 1.00 90.91 88 CYS L CA 1
ATOM 4208 C C . CYS C 3 89 ? -26.823 44.121 -5.067 1.00 87.75 88 CYS L C 1
ATOM 4209 O O . CYS C 3 89 ? -26.054 44.917 -4.533 1.00 86.47 88 CYS L O 1
ATOM 4212 N N . ALA C 3 90 ? -26.400 43.082 -5.780 1.00 71.48 89 ALA L N 1
ATOM 4213 C CA . ALA C 3 90 ? -24.975 42.805 -5.933 1.00 71.78 89 ALA L CA 1
ATOM 4214 C C . ALA C 3 90 ? -24.666 42.005 -7.195 1.00 72.31 89 ALA L C 1
ATOM 4215 O O . ALA C 3 90 ? -25.437 41.129 -7.588 1.00 72.44 89 ALA L O 1
ATOM 4217 N N . THR C 3 91 ? -23.537 42.313 -7.827 1.00 35.95 90 THR L N 1
ATOM 4218 C CA . THR C 3 91 ? -23.098 41.572 -9.004 1.00 36.76 90 THR L CA 1
ATOM 4219 C C . THR C 3 91 ? -21.584 41.632 -9.213 1.00 36.91 90 THR L C 1
ATOM 4220 O O . THR C 3 91 ? -20.837 42.091 -8.348 1.00 36.35 90 THR L O 1
ATOM 4224 N N . TRP C 3 92 ? -21.148 41.158 -10.373 1.00 67.78 91 TRP L N 1
ATOM 4225 C CA . TRP C 3 92 ? -19.737 41.114 -10.718 1.00 68.81 91 TRP L CA 1
ATOM 4226 C C . TRP C 3 92 ? -19.433 42.177 -11.764 1.00 71.83 91 TRP L C 1
ATOM 4227 O O . TRP C 3 92 ? -20.007 42.164 -12.849 1.00 71.82 91 TRP L O 1
ATOM 4238 N N . ASP C 3 93 ? -18.541 43.107 -11.437 1.00 112.84 92 ASP L N 1
ATOM 4239 C CA . ASP C 3 93 ? -18.138 44.124 -12.402 1.00 114.60 92 ASP L CA 1
ATOM 4240 C C . ASP C 3 93 ? -16.774 43.779 -12.992 1.00 118.68 92 ASP L C 1
ATOM 4241 O O . ASP C 3 93 ? -15.735 44.023 -12.378 1.00 119.21 92 ASP L O 1
ATOM 4246 N N . ARG C 3 94 ? -16.797 43.206 -14.191 1.00 77.11 93 ARG L N 1
ATOM 4247 C CA . ARG C 3 94 ? -15.586 42.736 -14.852 1.00 82.04 93 ARG L CA 1
ATOM 4248 C C . ARG C 3 94 ? -14.726 43.890 -15.343 1.00 82.94 93 ARG L C 1
ATOM 4249 O O . ARG C 3 94 ? -13.509 43.757 -15.460 1.00 85.28 93 ARG L O 1
ATOM 4257 N N . ARG C 3 95 ? -15.365 45.017 -15.640 1.00 158.98 94 ARG L N 1
ATOM 4258 C CA . ARG C 3 95 ? -14.717 46.094 -16.392 1.00 161.04 94 ARG L CA 1
ATOM 4259 C C . ARG C 3 95 ? -13.445 46.704 -15.800 1.00 163.04 94 ARG L C 1
ATOM 4260 O O . ARG C 3 95 ? -12.442 46.762 -16.499 1.00 165.55 94 ARG L O 1
ATOM 4268 N N . PRO C 3 96 ? -13.489 47.194 -14.543 1.00 172.91 95 PRO L N 1
ATOM 4269 C CA . PRO C 3 96 ? -12.280 47.846 -14.028 1.00 171.24 95 PRO L CA 1
ATOM 4270 C C . PRO C 3 96 ? -11.118 46.881 -13.892 1.00 168.91 95 PRO L C 1
ATOM 4271 O O . PRO C 3 96 ? -10.523 46.466 -14.878 1.00 169.26 95 PRO L O 1
ATOM 4275 N N . THR C 3 97 A -10.765 46.579 -12.655 1.00 194.10 95 THR L N 1
ATOM 4276 C CA . THR C 3 97 A -10.158 45.305 -12.364 1.00 191.33 95 THR L CA 1
ATOM 4277 C C . THR C 3 97 A -11.334 44.576 -11.753 1.00 187.00 95 THR L C 1
ATOM 4278 O O . THR C 3 97 A -12.112 45.184 -11.018 1.00 183.80 95 THR L O 1
ATOM 4282 N N . ALA C 3 98 B -11.484 43.298 -12.081 1.00 106.47 95 ALA L N 1
ATOM 4283 C CA . ALA C 3 98 B -12.693 42.552 -11.751 1.00 105.03 95 ALA L CA 1
ATOM 4284 C C . ALA C 3 98 B -13.004 42.582 -10.255 1.00 99.98 95 ALA L C 1
ATOM 4285 O O . ALA C 3 98 B -12.168 42.201 -9.436 1.00 95.24 95 ALA L O 1
ATOM 4287 N N . TYR C 3 99 C -14.195 43.058 -9.903 1.00 88.37 95 TYR L N 1
ATOM 4288 C CA . TYR C 3 99 C -14.586 43.112 -8.498 1.00 87.60 95 TYR L CA 1
ATOM 4289 C C . TYR C 3 99 C -16.099 43.084 -8.276 1.00 85.52 95 TYR L C 1
ATOM 4290 O O . TYR C 3 99 C -16.879 43.464 -9.151 1.00 83.23 95 TYR L O 1
ATOM 4299 N N . VAL C 3 100 ? -16.498 42.612 -7.098 1.00 68.45 96 VAL L N 1
ATOM 4300 C CA . VAL C 3 100 ? -17.902 42.566 -6.707 1.00 67.76 96 VAL L CA 1
ATOM 4301 C C . VAL C 3 100 ? -18.371 43.952 -6.299 1.00 63.46 96 VAL L C 1
ATOM 4302 O O . VAL C 3 100 ? -17.734 44.617 -5.484 1.00 66.53 96 VAL L O 1
ATOM 4306 N N . VAL C 3 101 ? -19.493 44.383 -6.864 1.00 54.52 97 VAL L N 1
ATOM 4307 C CA . VAL C 3 101 ? -20.030 45.700 -6.559 1.00 56.18 97 VAL L CA 1
ATOM 4308 C C . VAL C 3 101 ? -21.433 45.597 -5.968 1.00 55.97 97 VAL L C 1
ATOM 4309 O O . VAL C 3 101 ? -22.241 44.767 -6.391 1.00 57.43 97 VAL L O 1
ATOM 4313 N N . PHE C 3 102 ? -21.708 46.437 -4.976 1.00 68.48 98 PHE L N 1
ATOM 4314 C CA . PHE C 3 102 ? -23.019 46.476 -4.341 1.00 70.98 98 PHE L CA 1
ATOM 4315 C C . PHE C 3 102 ? -23.796 47.731 -4.718 1.00 73.01 98 PHE L C 1
ATOM 4316 O O . PHE C 3 102 ? -23.214 48.754 -5.080 1.00 73.40 98 PHE L O 1
ATOM 4324 N N . GLY C 3 103 ? -25.118 47.647 -4.618 1.00 47.50 99 GLY L N 1
ATOM 4325 C CA . GLY C 3 103 ? -25.975 48.796 -4.844 1.00 47.04 99 GLY L CA 1
ATOM 4326 C C . GLY C 3 103 ? -26.015 49.688 -3.619 1.00 48.16 99 GLY L C 1
ATOM 4327 O O . GLY C 3 103 ? -25.793 49.219 -2.502 1.00 44.47 99 GLY L O 1
ATOM 4328 N N . GLY C 3 104 ? -26.303 50.970 -3.831 1.00 83.14 100 GLY L N 1
ATOM 4329 C CA . GLY C 3 104 ? -26.327 51.955 -2.762 1.00 82.48 100 GLY L CA 1
ATOM 4330 C C . GLY C 3 104 ? -27.218 51.595 -1.589 1.00 81.66 100 GLY L C 1
ATOM 4331 O O . GLY C 3 104 ? -26.974 52.030 -0.464 1.00 81.77 100 GLY L O 1
ATOM 4332 N N . GLY C 3 105 ? -28.251 50.802 -1.850 1.00 100.38 101 GLY L N 1
ATOM 4333 C CA . GLY C 3 105 ? -29.147 50.360 -0.801 1.00 100.34 101 GLY L CA 1
ATOM 4334 C C . GLY C 3 105 ? -30.505 51.016 -0.850 1.00 102.63 101 GLY L C 1
ATOM 4335 O O . GLY C 3 105 ? -30.635 52.193 -1.187 1.00 100.17 101 GLY L O 1
ATOM 4336 N N . THR C 3 106 ? -31.524 50.239 -0.509 1.00 40.64 102 THR L N 1
ATOM 4337 C CA . THR C 3 106 ? -32.884 50.742 -0.475 1.00 41.42 102 THR L CA 1
ATOM 4338 C C . THR C 3 106 ? -33.506 50.451 0.879 1.00 39.58 102 THR L C 1
ATOM 4339 O O . THR C 3 106 ? -33.632 49.292 1.276 1.00 39.26 102 THR L O 1
ATOM 4343 N N . LYS C 3 107 ? -33.884 51.505 1.591 1.00 45.21 103 LYS L N 1
ATOM 4344 C CA . LYS C 3 107 ? -34.602 51.335 2.840 1.00 45.52 103 LYS L CA 1
ATOM 4345 C C . LYS C 3 107 ? -36.073 51.106 2.538 1.00 43.87 103 LYS L C 1
ATOM 4346 O O . LYS C 3 107 ? -36.752 51.980 2.001 1.00 44.35 103 LYS L O 1
ATOM 4352 N N . LEU C 3 108 ? -36.557 49.918 2.871 1.00 63.46 104 LEU L N 1
ATOM 4353 C CA . LEU C 3 108 ? -37.959 49.598 2.679 1.00 64.13 104 LEU L CA 1
ATOM 4354 C C . LEU C 3 108 ? -38.765 50.078 3.878 1.00 66.89 104 LEU L C 1
ATOM 4355 O O . LEU C 3 108 ? -38.333 49.937 5.025 1.00 65.72 104 LEU L O 1
ATOM 4360 N N . THR C 3 109 ? -39.935 50.649 3.612 1.00 85.38 105 THR L N 1
ATOM 4361 C CA . THR C 3 109 ? -40.848 51.013 4.689 1.00 134.92 105 THR L CA 1
ATOM 4362 C C . THR C 3 109 ? -42.200 50.353 4.488 1.00 135.28 105 THR L C 1
ATOM 4363 O O . THR C 3 109 ? -42.911 50.664 3.533 1.00 116.79 105 THR L O 1
ATOM 4367 N N . VAL C 3 110 ? -42.542 49.434 5.386 1.00 136.85 106 VAL L N 1
ATOM 4368 C CA . VAL C 3 110 ? -43.861 48.825 5.382 1.00 160.96 106 VAL L CA 1
ATOM 4369 C C . VAL C 3 110 ? -44.851 49.847 5.903 1.00 181.27 106 VAL L C 1
ATOM 4370 O O . VAL C 3 110 ? -44.933 50.091 7.106 1.00 143.84 106 VAL L O 1
ATOM 4374 N N . LEU C 3 111 ? -45.580 50.463 4.982 1.00 85.08 107 LEU L N 1
ATOM 4375 C CA . LEU C 3 111 ? -46.549 51.489 5.333 1.00 102.53 107 LEU L CA 1
ATOM 4376 C C . LEU C 3 111 ? -47.608 50.964 6.304 1.00 127.50 107 LEU L C 1
ATOM 4377 O O . LEU C 3 111 ? -48.111 49.851 6.158 1.00 95.17 107 LEU L O 1
ATOM 4382 N N . GLN C 3 117 ? -47.834 50.772 9.472 1.00 216.82 113 GLN L N 1
ATOM 4383 C CA . GLN C 3 117 ? -47.968 50.757 10.925 1.00 218.71 113 GLN L CA 1
ATOM 4384 C C . GLN C 3 117 ? -48.761 51.968 11.414 1.00 193.39 113 GLN L C 1
ATOM 4385 O O . GLN C 3 117 ? -48.847 52.974 10.709 1.00 168.47 113 GLN L O 1
ATOM 4391 N N . PRO C 3 118 ? -49.361 51.872 12.616 1.00 68.03 114 PRO L N 1
ATOM 4392 C CA . PRO C 3 118 ? -50.079 53.043 13.126 1.00 100.99 114 PRO L CA 1
ATOM 4393 C C . PRO C 3 118 ? -49.091 54.164 13.391 1.00 79.63 114 PRO L C 1
ATOM 4394 O O . PRO C 3 118 ? -48.143 53.961 14.149 1.00 49.28 114 PRO L O 1
ATOM 4398 N N . LYS C 3 119 ? -49.279 55.307 12.739 1.00 117.53 115 LYS L N 1
ATOM 4399 C CA . LYS C 3 119 ? -48.416 56.449 12.988 1.00 133.53 115 LYS L CA 1
ATOM 4400 C C . LYS C 3 119 ? -48.399 56.756 14.475 1.00 120.55 115 LYS L C 1
ATOM 4401 O O . LYS C 3 119 ? -49.448 56.906 15.105 1.00 173.86 115 LYS L O 1
ATOM 4407 N N . ALA C 3 120 ? -47.201 56.817 15.038 1.00 92.32 116 ALA L N 1
ATOM 4408 C CA . ALA C 3 120 ? -47.048 57.160 16.440 1.00 132.25 116 ALA L CA 1
ATOM 4409 C C . ALA C 3 120 ? -46.393 58.523 16.558 1.00 126.33 116 ALA L C 1
ATOM 4410 O O . ALA C 3 120 ? -45.246 58.711 16.149 1.00 115.28 116 ALA L O 1
ATOM 4412 N N . ALA C 3 121 ? -47.136 59.481 17.101 1.00 97.38 117 ALA L N 1
ATOM 4413 C CA . ALA C 3 121 ? -46.583 60.799 17.377 1.00 87.52 117 ALA L CA 1
ATOM 4414 C C . ALA C 3 121 ? -45.512 60.681 18.462 1.00 74.35 117 ALA L C 1
ATOM 4415 O O . ALA C 3 121 ? -45.695 59.959 19.442 1.00 72.00 117 ALA L O 1
ATOM 4417 N N . PRO C 3 122 ? -44.385 61.386 18.283 1.00 86.69 118 PRO L N 1
ATOM 4418 C CA . PRO C 3 122 ? -43.220 61.283 19.170 1.00 60.20 118 PRO L CA 1
ATOM 4419 C C . PRO C 3 122 ? -43.401 61.982 20.514 1.00 80.31 118 PRO L C 1
ATOM 4420 O O . PRO C 3 122 ? -44.058 63.020 20.592 1.00 72.39 118 PRO L O 1
ATOM 4424 N N . SER C 3 123 ? -42.812 61.406 21.558 1.00 29.90 119 SER L N 1
ATOM 4425 C CA . SER C 3 123 ? -42.773 62.027 22.876 1.00 81.80 119 SER L CA 1
ATOM 4426 C C . SER C 3 123 ? -41.390 62.629 23.105 1.00 95.73 119 SER L C 1
ATOM 4427 O O . SER C 3 123 ? -40.374 61.993 22.822 1.00 51.62 119 SER L O 1
ATOM 4430 N N . VAL C 3 124 ? -41.353 63.856 23.617 1.00 73.56 120 VAL L N 1
ATOM 4431 C CA . VAL C 3 124 ? -40.109 64.622 23.680 1.00 47.73 120 VAL L CA 1
ATOM 4432 C C . VAL C 3 124 ? -39.765 65.122 25.086 1.00 62.96 120 VAL L C 1
ATOM 4433 O O . VAL C 3 124 ? -40.569 65.797 25.728 1.00 91.19 120 VAL L O 1
ATOM 4437 N N . THR C 3 125 ? -38.560 64.796 25.547 1.00 49.63 121 THR L N 1
ATOM 4438 C CA . THR C 3 125 ? -38.093 65.208 26.870 1.00 70.83 121 THR L CA 1
ATOM 4439 C C . THR C 3 125 ? -36.811 66.035 26.783 1.00 74.06 121 THR L C 1
ATOM 4440 O O . THR C 3 125 ? -35.851 65.639 26.122 1.00 41.37 121 THR L O 1
ATOM 4444 N N . LEU C 3 126 ? -36.797 67.182 27.457 1.00 108.39 122 LEU L N 1
ATOM 4445 C CA . LEU C 3 126 ? -35.648 68.079 27.419 1.00 84.36 122 LEU L CA 1
ATOM 4446 C C . LEU C 3 126 ? -35.068 68.335 28.809 1.00 61.22 122 LEU L C 1
ATOM 4447 O O . LEU C 3 126 ? -35.765 68.814 29.705 1.00 107.46 122 LEU L O 1
ATOM 4452 N N . PHE C 3 127 ? -33.791 68.004 28.984 1.00 36.19 123 PHE L N 1
ATOM 4453 C CA . PHE C 3 127 ? -33.080 68.302 30.226 1.00 31.49 123 PHE L CA 1
ATOM 4454 C C . PHE C 3 127 ? -32.100 69.456 30.002 1.00 43.29 123 PHE L C 1
ATOM 4455 O O . PHE C 3 127 ? -31.510 69.576 28.927 1.00 45.13 123 PHE L O 1
ATOM 4463 N N . PRO C 3 128 ? -31.930 70.316 31.016 1.00 130.23 124 PRO L N 1
ATOM 4464 C CA . PRO C 3 128 ? -30.921 71.381 31.003 1.00 124.64 124 PRO L CA 1
ATOM 4465 C C . PRO C 3 128 ? -29.596 70.851 31.558 1.00 120.25 124 PRO L C 1
ATOM 4466 O O . PRO C 3 128 ? -29.572 69.724 32.049 1.00 111.93 124 PRO L O 1
ATOM 4470 N N . PRO C 3 129 ? -28.508 71.635 31.469 1.00 92.56 125 PRO L N 1
ATOM 4471 C CA . PRO C 3 129 ? -27.237 71.208 32.068 1.00 71.73 125 PRO L CA 1
ATOM 4472 C C . PRO C 3 129 ? -27.368 70.959 33.567 1.00 56.58 125 PRO L C 1
ATOM 4473 O O . PRO C 3 129 ? -27.976 71.767 34.268 1.00 85.28 125 PRO L O 1
ATOM 4477 N N . SER C 3 130 ? -26.813 69.852 34.049 1.00 53.50 126 SER L N 1
ATOM 4478 C CA . SER C 3 130 ? -26.777 69.590 35.483 1.00 71.43 126 SER L CA 1
ATOM 4479 C C . SER C 3 130 ? -25.836 70.580 36.165 1.00 65.84 126 SER L C 1
ATOM 4480 O O . SER C 3 130 ? -24.932 71.123 35.528 1.00 71.53 126 SER L O 1
ATOM 4483 N N . SER C 3 131 ? -26.046 70.815 37.456 1.00 33.02 127 SER L N 1
ATOM 4484 C CA . SER C 3 131 ? -25.254 71.811 38.173 1.00 54.08 127 SER L CA 1
ATOM 4485 C C . SER C 3 131 ? -23.815 71.352 38.393 1.00 45.81 127 SER L C 1
ATOM 4486 O O . SER C 3 131 ? -22.908 72.178 38.501 1.00 58.64 127 SER L O 1
ATOM 4489 N N . GLU C 3 132 ? -23.609 70.040 38.459 1.00 56.91 128 GLU L N 1
ATOM 4490 C CA . GLU C 3 132 ? -22.259 69.496 38.574 1.00 68.30 128 GLU L CA 1
ATOM 4491 C C . GLU C 3 132 ? -21.500 69.646 37.264 1.00 48.64 128 GLU L C 1
ATOM 4492 O O . GLU C 3 132 ? -20.273 69.751 37.260 1.00 47.91 128 GLU L O 1
ATOM 4498 N N . GLU C 3 133 ? -22.232 69.655 36.154 1.00 110.90 129 GLU L N 1
ATOM 4499 C CA . GLU C 3 133 ? -21.611 69.828 34.847 1.00 98.36 129 GLU L CA 1
ATOM 4500 C C . GLU C 3 133 ? -21.175 71.272 34.631 1.00 114.69 129 GLU L C 1
ATOM 4501 O O . GLU C 3 133 ? -20.091 71.527 34.111 1.00 106.34 129 GLU L O 1
ATOM 4507 N N . LEU C 3 134 ? -22.028 72.212 35.027 1.00 87.11 130 LEU L N 1
ATOM 4508 C CA . LEU C 3 134 ? -21.684 73.628 34.971 1.00 52.86 130 LEU L CA 1
ATOM 4509 C C . LEU C 3 134 ? -20.521 73.918 35.914 1.00 52.77 130 LEU L C 1
ATOM 4510 O O . LEU C 3 134 ? -19.701 74.800 35.657 1.00 68.20 130 LEU L O 1
ATOM 4515 N N . GLN C 3 135 ? -20.454 73.158 37.003 1.00 110.84 131 GLN L N 1
ATOM 4516 C CA . GLN C 3 135 ? -19.386 73.297 37.987 1.00 116.61 131 GLN L CA 1
ATOM 4517 C C . GLN C 3 135 ? -18.065 72.761 37.435 1.00 111.13 131 GLN L C 1
ATOM 4518 O O . GLN C 3 135 ? -16.990 73.090 37.935 1.00 102.90 131 GLN L O 1
ATOM 4524 N N . ALA C 3 136 ? -18.148 71.938 36.394 1.00 115.75 132 ALA L N 1
ATOM 4525 C CA . ALA C 3 136 ? -16.950 71.414 35.746 1.00 101.28 132 ALA L CA 1
ATOM 4526 C C . ALA C 3 136 ? -16.632 72.187 34.467 1.00 98.31 132 ALA L C 1
ATOM 4527 O O . ALA C 3 136 ? -15.827 71.744 33.646 1.00 100.58 132 ALA L O 1
ATOM 4529 N N . ASN C 3 137 ? -17.284 73.339 34.317 1.00 115.26 133 ASN L N 1
ATOM 4530 C CA . ASN C 3 137 ? -17.055 74.269 33.208 1.00 149.11 133 ASN L CA 1
ATOM 4531 C C . ASN C 3 137 ? -17.527 73.775 31.836 1.00 154.48 133 ASN L C 1
ATOM 4532 O O . ASN C 3 137 ? -16.953 74.137 30.808 1.00 100.00 133 ASN L O 1
ATOM 4537 N N . LYS C 3 138 ? -18.578 72.959 31.828 1.00 94.28 134 LYS L N 1
ATOM 4538 C CA . LYS C 3 138 ? -19.188 72.496 30.582 1.00 124.16 134 LYS L CA 1
ATOM 4539 C C . LYS C 3 138 ? -20.709 72.621 30.643 1.00 72.32 134 LYS L C 1
ATOM 4540 O O . LYS C 3 138 ? -21.281 72.779 31.721 1.00 135.75 134 LYS L O 1
ATOM 4546 N N . ALA C 3 139 ? -21.363 72.551 29.488 1.00 79.86 135 ALA L N 1
ATOM 4547 C CA . ALA C 3 139 ? -22.819 72.668 29.434 1.00 59.77 135 ALA L CA 1
ATOM 4548 C C . ALA C 3 139 ? -23.413 71.871 28.277 1.00 99.51 135 ALA L C 1
ATOM 4549 O O . ALA C 3 139 ? -23.118 72.136 27.111 1.00 89.19 135 ALA L O 1
ATOM 4551 N N . THR C 3 140 ? -24.259 70.899 28.608 1.00 60.55 136 THR L N 1
ATOM 4552 C CA . THR C 3 140 ? -24.859 70.034 27.596 1.00 68.89 136 THR L CA 1
ATOM 4553 C C . THR C 3 140 ? -26.374 69.908 27.738 1.00 51.98 136 THR L C 1
ATOM 4554 O O . THR C 3 140 ? -26.873 69.348 28.715 1.00 37.09 136 THR L O 1
ATOM 4558 N N . LEU C 3 141 ? -27.097 70.430 26.752 1.00 114.12 137 LEU L N 1
ATOM 4559 C CA . LEU C 3 141 ? -28.542 70.244 26.674 1.00 107.93 137 LEU L CA 1
ATOM 4560 C C . LEU C 3 141 ? -28.836 68.891 26.041 1.00 96.73 137 LEU L C 1
ATOM 4561 O O . LEU C 3 141 ? -28.165 68.492 25.091 1.00 136.46 137 LEU L O 1
ATOM 4566 N N . VAL C 3 142 ? -29.835 68.185 26.564 1.00 32.01 138 VAL L N 1
ATOM 4567 C CA . VAL C 3 142 ? -30.154 66.843 26.086 1.00 58.71 138 VAL L CA 1
ATOM 4568 C C . VAL C 3 142 ? -31.625 66.706 25.686 1.00 44.23 138 VAL L C 1
ATOM 4569 O O . VAL C 3 142 ? -32.518 66.757 26.534 1.00 33.60 138 VAL L O 1
ATOM 4573 N N . CYS C 3 143 ? -31.866 66.537 24.389 1.00 33.47 139 CYS L N 1
ATOM 4574 C CA . CYS C 3 143 ? -33.215 66.343 23.868 1.00 40.31 139 CYS L CA 1
ATOM 4575 C C . CYS C 3 143 ? -33.421 64.891 23.445 1.00 34.68 139 CYS L C 1
ATOM 4576 O O . CYS C 3 143 ? -32.783 64.411 22.506 1.00 35.09 139 CYS L O 1
ATOM 4579 N N . LEU C 3 144 ? -34.321 64.201 24.140 1.00 34.97 140 LEU L N 1
ATOM 4580 C CA . LEU 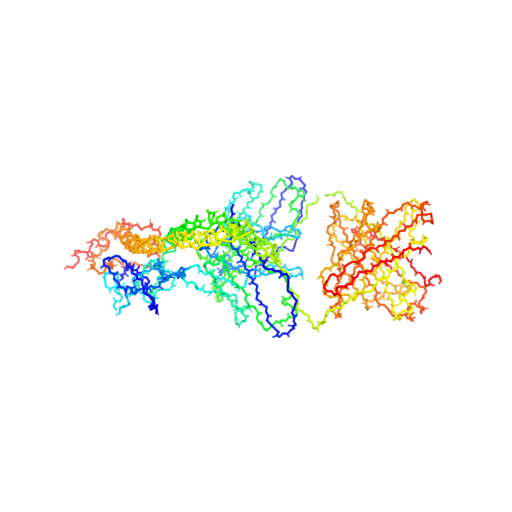C 3 144 ? -34.538 62.773 23.926 1.00 53.29 140 LEU L CA 1
ATOM 4581 C C . LEU C 3 144 ? -35.925 62.487 23.362 1.00 57.18 140 LEU L C 1
ATOM 4582 O O . LEU C 3 144 ? -36.937 62.885 23.937 1.00 41.28 140 LEU L O 1
ATOM 4587 N N . ILE C 3 145 ? -35.957 61.787 22.233 1.00 60.22 141 ILE L N 1
ATOM 4588 C CA . ILE C 3 145 ? -37.190 61.564 21.489 1.00 103.49 141 ILE L CA 1
ATOM 4589 C C . ILE C 3 145 ? -37.460 60.068 21.353 1.00 96.82 141 ILE L C 1
ATOM 4590 O O . ILE C 3 145 ? -36.600 59.319 20.893 1.00 65.17 141 ILE L O 1
ATOM 4595 N N . SER C 3 146 ? -38.655 59.634 21.743 1.00 121.77 142 SER L N 1
ATOM 4596 C CA . SER C 3 146 ? -38.958 58.206 21.788 1.00 109.73 142 SER L CA 1
ATOM 4597 C C . SER C 3 146 ? -40.379 57.853 21.352 1.00 100.55 142 SER L C 1
ATOM 4598 O O . SER C 3 146 ? -41.284 58.687 21.394 1.00 115.88 142 SER L O 1
ATOM 4601 N N . ASP C 3 147 ? -40.546 56.604 20.925 1.00 154.22 143 ASP L N 1
ATOM 4602 C CA . ASP C 3 147 ? -41.852 56.026 20.602 1.00 175.17 143 ASP L CA 1
ATOM 4603 C C . ASP C 3 147 ? -42.550 56.629 19.384 1.00 164.09 143 ASP L C 1
ATOM 4604 O O . ASP C 3 147 ? -43.773 56.760 19.376 1.00 162.52 143 ASP L O 1
ATOM 4609 N N . PHE C 3 148 ? -41.783 56.971 18.352 1.00 164.58 144 PHE L N 1
ATOM 4610 C CA . PHE C 3 148 ? -42.368 57.519 17.130 1.00 201.15 144 PHE L CA 1
ATOM 4611 C C . PHE C 3 148 ? -42.317 56.547 15.951 1.00 211.17 144 PHE L C 1
ATOM 4612 O O . PHE C 3 148 ? -41.400 55.731 15.839 1.00 158.08 144 PHE L O 1
ATOM 4620 N N . TYR C 3 149 ? -43.326 56.635 15.089 1.00 124.09 145 TYR L N 1
ATOM 4621 C CA . TYR C 3 149 ? -43.356 55.885 13.836 1.00 112.49 145 TYR L CA 1
ATOM 4622 C C . TYR C 3 149 ? -44.129 56.666 12.773 1.00 114.91 145 TYR L C 1
ATOM 4623 O O . TYR C 3 149 ? -45.194 57.212 13.059 1.00 124.45 145 TYR L O 1
ATOM 4632 N N . PRO C 3 150 ? -43.602 56.718 11.536 1.00 62.35 146 PRO L N 1
ATOM 4633 C CA . PRO C 3 150 ? -42.336 56.132 11.072 1.00 78.19 146 PRO L CA 1
ATOM 4634 C C . PRO C 3 150 ? -41.105 56.815 11.660 1.00 53.23 146 PRO L C 1
ATOM 4635 O O . PRO C 3 150 ? -41.214 57.893 12.244 1.00 57.22 146 PRO L O 1
ATOM 4639 N N . GLY C 3 151 ? -39.948 56.180 11.507 1.00 127.96 147 GLY L N 1
ATOM 4640 C CA . GLY C 3 151 ? -38.750 56.607 12.204 1.00 149.01 147 GLY L CA 1
ATOM 4641 C C . GLY C 3 151 ? -37.909 57.638 11.484 1.00 101.89 147 GLY L C 1
ATOM 4642 O O . GLY C 3 151 ? -36.730 57.408 11.222 1.00 135.02 147 GLY L O 1
ATOM 4643 N N . ALA C 3 152 ? -38.507 58.782 11.171 1.00 42.04 148 ALA L N 1
ATOM 4644 C CA . ALA C 3 152 ? -37.771 59.869 10.538 1.00 41.53 148 ALA L CA 1
ATOM 4645 C C . ALA C 3 152 ? -38.169 61.217 11.125 1.00 40.65 148 ALA L C 1
ATOM 4646 O O . ALA C 3 152 ? -39.305 61.663 10.967 1.00 51.82 148 ALA L O 1
ATOM 4648 N N . VAL C 3 153 ? -37.222 61.858 11.801 1.00 149.30 149 VAL L N 1
ATOM 4649 C CA . VAL C 3 153 ? -37.457 63.156 12.418 1.00 170.54 149 VAL L CA 1
ATOM 4650 C C . VAL C 3 153 ? -36.332 64.134 12.097 1.00 168.36 149 VAL L C 1
ATOM 4651 O O . VAL C 3 153 ? -35.187 63.733 11.883 1.00 147.53 149 VAL L O 1
ATOM 4655 N N . THR C 3 154 ? -36.671 65.419 12.054 1.00 67.81 150 THR L N 1
ATOM 4656 C CA . THR C 3 154 ? -35.666 66.472 11.975 1.00 71.51 150 THR L CA 1
ATOM 4657 C C . THR C 3 154 ? -35.656 67.243 13.291 1.00 60.20 150 THR L C 1
ATOM 4658 O O . THR C 3 154 ? -36.694 67.403 13.934 1.00 66.90 150 THR L O 1
ATOM 4662 N N . VAL C 3 155 ? -34.478 67.709 13.692 1.00 49.35 151 VAL L N 1
ATOM 4663 C CA . VAL C 3 155 ? -34.321 68.419 14.956 1.00 48.58 151 VAL L CA 1
ATOM 4664 C C . VAL C 3 155 ? -33.723 69.808 14.728 1.00 66.81 151 VAL L C 1
ATOM 4665 O O . VAL C 3 155 ? -32.734 69.951 14.010 1.00 63.63 151 VAL L O 1
ATOM 4669 N N . ALA C 3 156 ? -34.330 70.825 15.334 1.00 115.94 152 ALA L N 1
ATOM 4670 C CA . ALA C 3 156 ? -33.871 72.205 15.182 1.00 100.74 152 ALA L CA 1
ATOM 4671 C C . ALA C 3 156 ? -33.835 72.927 16.526 1.00 120.14 152 ALA L C 1
ATOM 4672 O O . ALA C 3 156 ? -34.805 72.893 17.283 1.00 97.83 152 ALA L O 1
ATOM 4674 N N . TRP C 3 157 ? -32.716 73.585 16.814 1.00 109.54 153 TRP L N 1
ATOM 4675 C CA . TRP C 3 157 ? -32.540 74.273 18.089 1.00 111.86 153 TRP L CA 1
ATOM 4676 C C . TRP C 3 157 ? -32.806 75.772 17.977 1.00 122.95 153 TRP L C 1
ATOM 4677 O O . TRP C 3 157 ? -32.794 76.335 16.883 1.00 124.95 153 TRP L O 1
ATOM 4688 N N . LYS C 3 158 ? -33.048 76.407 19.119 1.00 107.71 154 LYS L N 1
ATOM 4689 C CA . LYS C 3 158 ? -33.421 77.815 19.160 1.00 124.70 154 LYS L CA 1
ATOM 4690 C C . LYS C 3 158 ? -32.720 78.536 20.309 1.00 97.43 154 LYS L C 1
ATOM 4691 O O . LYS C 3 158 ? -32.831 78.124 21.461 1.00 103.72 154 LYS L O 1
ATOM 4697 N N . ALA C 3 159 ? -31.996 79.608 19.999 1.00 237.35 155 ALA L N 1
ATOM 4698 C CA . ALA C 3 159 ? -31.472 80.486 21.040 1.00 220.06 155 ALA L CA 1
ATOM 4699 C C . ALA C 3 159 ? -32.489 81.594 21.257 1.00 222.08 155 ALA L C 1
ATOM 4700 O O . ALA C 3 159 ? -32.670 82.450 20.390 1.00 210.17 155 ALA L O 1
ATOM 4702 N N . ASP C 3 160 ? -33.154 81.561 22.409 1.00 129.30 156 ASP L N 1
ATOM 4703 C CA . ASP C 3 160 ? -34.307 82.417 22.681 1.00 145.03 156 ASP L CA 1
ATOM 4704 C C . ASP C 3 160 ? -35.404 82.183 21.647 1.00 154.74 156 ASP L C 1
ATOM 4705 O O . ASP C 3 160 ? -36.387 81.490 21.913 1.00 165.77 156 ASP L O 1
ATOM 4710 N N . SER C 3 161 ? -35.226 82.766 20.466 1.00 148.76 157 SER L N 1
ATOM 4711 C CA . SER C 3 161 ? -36.209 82.656 19.400 1.00 148.12 157 SER L CA 1
ATOM 4712 C C . SER C 3 161 ? -35.540 82.366 18.065 1.00 170.56 157 SER L C 1
ATOM 4713 O O . SER C 3 161 ? -36.148 81.786 17.169 1.00 146.97 157 SER L O 1
ATOM 4716 N N . SER C 3 162 ? -34.284 82.778 17.939 1.00 150.67 158 SER L N 1
ATOM 4717 C CA . SER C 3 162 ? -33.533 82.585 16.707 1.00 162.68 158 SER L CA 1
ATOM 4718 C C . SER C 3 162 ? -32.739 81.282 16.756 1.00 155.61 158 SER L C 1
ATOM 4719 O O . SER C 3 162 ? -32.172 80.939 17.792 1.00 137.02 158 SER L O 1
ATOM 4722 N N . PRO C 3 163 ? -32.697 80.554 15.630 1.00 168.49 159 PRO L N 1
ATOM 4723 C CA . PRO C 3 163 ? -32.048 79.241 15.549 1.00 189.37 159 PRO L CA 1
ATOM 4724 C C . PRO C 3 163 ? -30.543 79.307 15.780 1.00 164.16 159 PRO L C 1
ATOM 4725 O O . PRO C 3 163 ? -29.910 80.317 15.477 1.00 184.51 159 PRO L O 1
ATOM 4729 N N . VAL C 3 164 ? -29.984 78.234 16.326 1.00 200.38 160 VAL L N 1
ATOM 4730 C CA . VAL C 3 164 ? -28.536 78.087 16.406 1.00 205.67 160 VAL L CA 1
ATOM 4731 C C . VAL C 3 164 ? -28.111 76.756 15.806 1.00 184.25 160 VAL L C 1
ATOM 4732 O O . VAL C 3 164 ? -28.675 75.707 16.124 1.00 166.29 160 VAL L O 1
ATOM 4736 N N . LYS C 3 165 ? -27.113 76.806 14.933 1.00 286.43 161 LYS L N 1
ATOM 4737 C CA . LYS C 3 165 ? -26.687 75.624 14.200 1.00 291.93 161 LYS L CA 1
ATOM 4738 C C . LYS C 3 165 ? -25.326 75.121 14.654 1.00 288.79 161 LYS L C 1
ATOM 4739 O O . LYS C 3 165 ? -24.912 74.027 14.279 1.00 286.17 161 LYS L O 1
ATOM 4745 N N . ALA C 3 166 ? -24.629 75.918 15.455 1.00 142.17 162 ALA L N 1
ATOM 4746 C CA . ALA C 3 166 ? -23.304 75.533 15.926 1.00 145.81 162 ALA L CA 1
ATOM 4747 C C . ALA C 3 166 ? -23.367 74.814 17.272 1.00 127.73 162 ALA L C 1
ATOM 4748 O O . ALA C 3 166 ? -24.081 75.237 18.181 1.00 126.38 162 ALA L O 1
ATOM 4750 N N . GLY C 3 167 ? -22.622 73.719 17.387 1.00 116.28 163 GLY L N 1
ATOM 4751 C CA . GLY C 3 167 ? -22.548 72.970 18.628 1.00 109.08 163 GLY L CA 1
ATOM 4752 C C . GLY C 3 167 ? -23.534 71.819 18.715 1.00 98.27 163 GLY L C 1
ATOM 4753 O O . GLY C 3 167 ? -23.680 71.202 19.768 1.00 69.79 163 GLY L O 1
ATOM 4754 N N . VAL C 3 168 ? -24.198 71.518 17.603 1.00 170.32 164 VAL L N 1
ATOM 4755 C CA . VAL C 3 168 ? -25.260 70.512 17.583 1.00 127.67 164 VAL L CA 1
ATOM 4756 C C . VAL C 3 168 ? -24.779 69.126 17.146 1.00 126.48 164 VAL L C 1
ATOM 4757 O O . VAL C 3 168 ? -24.054 68.994 16.161 1.00 136.89 164 VAL L O 1
ATOM 4761 N N . GLU C 3 169 ? -25.188 68.100 17.892 1.00 59.91 165 GLU L N 1
ATOM 4762 C CA . GLU C 3 169 ? -24.920 66.707 17.539 1.00 60.14 165 GLU L CA 1
ATOM 4763 C C . GLU C 3 169 ? -26.199 65.873 17.669 1.00 60.35 165 GLU L C 1
ATOM 4764 O O . GLU C 3 169 ? -26.738 65.720 18.766 1.00 100.73 165 GLU L O 1
ATOM 4770 N N . THR C 3 170 ? -26.679 65.339 16.548 1.00 73.20 166 THR L N 1
ATOM 4771 C CA . THR C 3 170 ? -27.896 64.529 16.529 1.00 94.04 166 THR L CA 1
ATOM 4772 C C . THR C 3 170 ? -27.576 63.119 16.038 1.00 76.43 166 THR L C 1
ATOM 4773 O O . THR C 3 170 ? -26.720 62.938 15.172 1.00 108.11 166 THR L O 1
ATOM 4777 N N . THR C 3 171 ? -28.249 62.123 16.604 1.00 85.41 167 THR L N 1
ATOM 4778 C CA . THR C 3 171 ? -28.057 60.742 16.189 1.00 69.67 167 THR L CA 1
ATOM 4779 C C . THR C 3 171 ? -29.010 60.411 15.056 1.00 74.78 167 THR L C 1
ATOM 4780 O O . THR C 3 171 ? -29.978 61.133 14.812 1.00 66.31 167 THR L O 1
ATOM 4784 N N . THR C 3 172 ? -28.732 59.315 14.361 1.00 131.35 168 THR L N 1
ATOM 4785 C CA . THR C 3 172 ? -29.698 58.755 13.436 1.00 149.54 168 THR L CA 1
ATOM 4786 C C . THR C 3 172 ? -30.748 58.045 14.273 1.00 123.32 168 THR L C 1
ATOM 4787 O O . THR C 3 172 ? -30.415 57.412 15.274 1.00 103.66 168 THR L O 1
ATOM 4791 N N . PRO C 3 173 ? -32.019 58.144 13.871 1.00 71.39 169 PRO L N 1
ATOM 4792 C CA . PRO C 3 173 ? -33.092 57.455 14.596 1.00 120.24 169 PRO L CA 1
ATOM 4793 C C . PRO C 3 173 ? -32.903 55.936 14.582 1.00 114.82 169 PRO L C 1
ATOM 4794 O O . PRO C 3 173 ? -32.623 55.359 13.531 1.00 81.92 169 PRO L O 1
ATOM 4798 N N . SER C 3 174 ? -33.040 55.300 15.741 1.00 85.34 170 SER L N 1
ATOM 4799 C CA . SER C 3 174 ? -32.878 53.852 15.830 1.00 49.84 170 SER L CA 1
ATOM 4800 C C . SER C 3 174 ? -34.107 53.181 16.431 1.00 50.12 170 SER L C 1
ATOM 4801 O O . SER C 3 174 ? -34.689 53.678 17.394 1.00 50.04 170 SER L O 1
ATOM 4804 N N . LYS C 3 175 ? -34.487 52.042 15.863 1.00 174.56 171 LYS L N 1
ATOM 4805 C CA . LYS C 3 175 ? -35.667 51.316 16.313 1.00 245.49 171 LYS L CA 1
ATOM 4806 C C . LYS C 3 175 ? -35.484 50.771 17.725 1.00 232.30 171 LYS L C 1
ATOM 4807 O O . LYS C 3 175 ? -34.494 50.101 18.021 1.00 177.87 171 LYS L O 1
ATOM 4813 N N . GLN C 3 176 ? -36.446 51.063 18.592 1.00 119.65 172 GLN L N 1
ATOM 4814 C CA . GLN C 3 176 ? -36.388 50.620 19.977 1.00 109.54 172 GLN L CA 1
ATOM 4815 C C . GLN C 3 176 ? -36.752 49.152 20.105 1.00 136.04 172 GLN L C 1
ATOM 4816 O O . GLN C 3 176 ? -36.883 48.436 19.111 1.00 89.92 172 GLN L O 1
ATOM 4822 N N . SER C 3 177 ? -36.929 48.715 21.346 1.00 212.64 173 SER L N 1
ATOM 4823 C CA . SER C 3 177 ? -37.322 47.345 21.628 1.00 171.02 173 SER L CA 1
ATOM 4824 C C . SER C 3 177 ? -38.777 47.118 21.235 1.00 172.46 173 SER L C 1
ATOM 4825 O O . SER C 3 177 ? -39.133 46.058 20.724 1.00 179.21 173 SER L O 1
ATOM 4828 N N . ASN C 3 178 ? -39.618 48.120 21.468 1.00 143.41 174 ASN L N 1
ATOM 4829 C CA . ASN C 3 178 ? -41.048 47.980 21.208 1.00 88.28 174 ASN L CA 1
ATOM 4830 C C . ASN C 3 178 ? -41.453 48.356 19.785 1.00 110.83 174 ASN L C 1
ATOM 4831 O O . ASN C 3 178 ? -42.596 48.742 19.536 1.00 107.33 174 ASN L O 1
ATOM 4836 N N . ASN C 3 179 ? -40.498 48.247 18.865 1.00 179.21 175 ASN L N 1
ATOM 4837 C CA . ASN C 3 179 ? -40.744 48.419 17.435 1.00 171.08 175 ASN L CA 1
ATOM 4838 C C . ASN C 3 179 ? -41.093 49.831 16.985 1.00 176.60 175 ASN L C 1
ATOM 4839 O O . ASN C 3 179 ? -41.538 50.032 15.857 1.00 160.25 175 ASN L O 1
ATOM 4844 N N . LYS C 3 180 ? -40.881 50.806 17.859 1.00 138.88 176 LYS L N 1
ATOM 4845 C CA . LYS C 3 180 ? -40.930 52.201 17.450 1.00 102.49 176 LYS L CA 1
ATOM 4846 C C . LYS C 3 180 ? -39.495 52.704 17.378 1.00 115.29 176 LYS L C 1
ATOM 4847 O O . LYS C 3 180 ? -38.559 51.925 17.558 1.00 104.19 176 LYS L O 1
ATOM 4853 N N . TYR C 3 181 ? -39.317 53.993 17.110 1.00 124.48 177 TYR L N 1
ATOM 4854 C CA . TYR C 3 181 ? -37.976 54.547 16.939 1.00 99.56 177 TYR L CA 1
ATOM 4855 C C . TYR C 3 181 ? -37.606 55.554 18.023 1.00 87.81 177 TYR L C 1
ATOM 4856 O O . TYR C 3 181 ? -38.476 56.129 18.679 1.00 106.63 177 TYR L O 1
ATOM 4865 N N . ALA C 3 182 ? -36.304 55.748 18.208 1.00 85.15 178 ALA L N 1
ATOM 4866 C CA . ALA C 3 182 ? -35.792 56.678 19.207 1.00 102.68 178 ALA L CA 1
ATOM 4867 C C . ALA C 3 182 ? -34.646 57.507 18.642 1.00 101.07 178 ALA L C 1
ATOM 4868 O O . ALA C 3 182 ? -33.999 57.108 17.674 1.00 54.43 178 ALA L O 1
ATOM 4870 N N . ALA C 3 183 ? -34.400 58.659 19.258 1.00 158.31 179 ALA L N 1
ATOM 4871 C CA . ALA C 3 183 ? -33.324 59.548 18.835 1.00 142.36 179 ALA L CA 1
ATOM 4872 C C . ALA C 3 183 ? -32.929 60.514 19.945 1.00 122.02 179 ALA L C 1
ATOM 4873 O O . ALA C 3 183 ? -33.752 60.898 20.778 1.00 136.21 179 ALA L O 1
ATOM 4875 N N . SER C 3 184 ? -31.661 60.906 19.945 1.00 61.75 180 SER L N 1
ATOM 4876 C CA . SER C 3 184 ? -31.144 61.828 20.943 1.00 60.13 180 SER L CA 1
ATOM 4877 C C . SER C 3 184 ? -30.497 63.015 20.242 1.00 90.06 180 SER L C 1
ATOM 4878 O O . SER C 3 184 ? -30.015 62.890 19.118 1.00 60.03 180 SER L O 1
ATOM 4881 N N . SER C 3 185 ? -30.488 64.166 20.904 1.00 105.72 181 SER L N 1
ATOM 4882 C CA . SER C 3 185 ? -29.833 65.346 20.356 1.00 111.48 181 SER L CA 1
ATOM 4883 C C . SER C 3 185 ? -29.191 66.169 21.467 1.00 109.39 181 SER L C 1
ATOM 4884 O O . SER C 3 185 ? -29.836 66.503 22.462 1.00 130.61 181 SER L O 1
ATOM 4887 N N . TYR C 3 186 ? -27.915 66.491 21.286 1.00 62.96 182 TYR L N 1
ATOM 4888 C CA . TYR C 3 186 ? -27.147 67.192 22.307 1.00 80.77 182 TYR L CA 1
ATOM 4889 C C . TYR C 3 186 ? -26.598 68.515 21.784 1.00 92.73 182 TYR L C 1
ATOM 4890 O O . TYR C 3 186 ? -25.969 68.563 20.727 1.00 69.37 182 TYR L O 1
ATOM 4899 N N . LEU C 3 187 ? -26.834 69.583 22.537 1.00 69.39 183 LEU L N 1
ATOM 4900 C CA . LEU C 3 187 ? -26.276 70.889 22.214 1.00 42.65 183 LEU L CA 1
ATOM 4901 C C . LEU C 3 187 ? -25.182 71.239 23.219 1.00 42.67 183 LEU L C 1
ATOM 4902 O O . LEU C 3 187 ? -25.456 71.429 24.404 1.00 60.16 183 LEU L O 1
ATOM 4907 N N . SER C 3 188 ? -23.942 71.309 22.744 1.00 66.77 184 SER L N 1
ATOM 4908 C CA . SER C 3 188 ? -22.805 71.602 23.613 1.00 54.12 184 SER L CA 1
ATOM 4909 C C . SER C 3 188 ? -22.507 73.097 23.671 1.00 54.36 184 SER L C 1
ATOM 4910 O O . SER C 3 188 ? -22.106 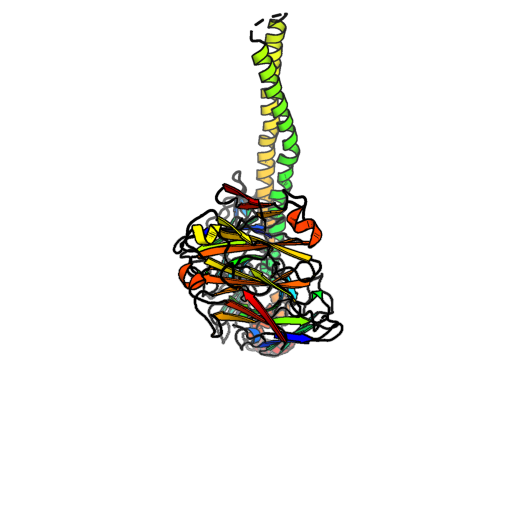73.698 22.675 1.00 76.27 184 SER L O 1
ATOM 4913 N N . LEU C 3 189 ? -22.700 73.690 24.844 1.00 65.38 185 LEU L N 1
ATOM 4914 C CA . LEU C 3 189 ? -22.479 75.118 25.027 1.00 52.74 185 LEU L CA 1
ATOM 4915 C C . LEU C 3 189 ? -21.429 75.378 26.093 1.00 72.54 185 LEU L C 1
ATOM 4916 O O . LEU C 3 189 ? -20.979 74.459 26.778 1.00 81.88 185 LEU L O 1
ATOM 4921 N N . THR C 3 190 ? -21.038 76.641 26.213 1.00 137.59 186 THR L N 1
ATOM 4922 C CA . THR C 3 190 ? -20.264 77.104 27.348 1.00 141.64 186 THR L CA 1
ATOM 4923 C C . THR C 3 190 ? -21.285 77.515 28.397 1.00 136.76 186 THR L C 1
ATOM 4924 O O . THR C 3 190 ? -22.400 77.909 28.050 1.00 134.78 186 THR L O 1
ATOM 4928 N N . PRO C 3 191 ? -20.919 77.413 29.684 1.00 82.14 187 PRO L N 1
ATOM 4929 C CA . PRO C 3 191 ? -21.814 77.801 30.779 1.00 83.88 187 PRO L CA 1
ATOM 4930 C C . PRO C 3 191 ? -22.238 79.258 30.665 1.00 128.99 187 PRO L C 1
ATOM 4931 O O . PRO C 3 191 ? -23.268 79.656 31.200 1.00 106.95 187 PRO L O 1
ATOM 4935 N N . GLU C 3 192 ? -21.435 80.041 29.962 1.00 220.14 188 GLU L N 1
ATOM 4936 C CA . GLU C 3 192 ? -21.662 81.466 29.832 1.00 168.91 188 GLU L CA 1
ATOM 4937 C C . GLU C 3 192 ? -22.741 81.708 28.784 1.00 166.97 188 GLU L C 1
ATOM 4938 O O . GLU C 3 192 ? -23.676 82.471 29.017 1.00 197.58 188 GLU L O 1
ATOM 4944 N N . GLN C 3 193 ? -22.613 81.040 27.638 1.00 75.10 189 GLN L N 1
ATOM 4945 C CA . GLN C 3 193 ? -23.653 81.057 26.609 1.00 78.46 189 GLN L CA 1
ATOM 4946 C C . GLN C 3 193 ? -24.978 80.597 27.195 1.00 81.97 189 GLN L C 1
ATOM 4947 O O . GLN C 3 193 ? -26.042 81.114 26.850 1.00 51.50 189 GLN L O 1
ATOM 4953 N N . TRP C 3 194 ? -24.894 79.605 28.075 1.00 168.96 190 TRP L N 1
ATOM 4954 C CA . TRP C 3 194 ? -26.063 79.039 28.729 1.00 136.94 190 TRP L CA 1
ATOM 4955 C C . TRP C 3 194 ? -26.754 80.048 29.632 1.00 132.10 190 TRP L C 1
ATOM 4956 O O . TRP C 3 194 ? -27.972 80.206 29.578 1.00 155.96 190 TRP L O 1
ATOM 4967 N N . LYS C 3 195 ? -25.975 80.730 30.460 1.00 175.43 191 LYS L N 1
ATOM 4968 C CA . LYS C 3 195 ? -26.528 81.757 31.329 1.00 183.37 191 LYS L CA 1
ATOM 4969 C C . LYS C 3 195 ? -26.779 83.058 30.572 1.00 177.10 191 LYS L C 1
ATOM 4970 O O . LYS C 3 195 ? -27.493 83.936 31.059 1.00 153.02 191 LYS L O 1
ATOM 4976 N N . SER C 3 196 ? -26.201 83.172 29.379 1.00 272.62 192 SER L N 1
ATOM 4977 C CA . SER C 3 196 ? -26.365 84.375 28.567 1.00 250.64 192 SER L CA 1
ATOM 4978 C C . SER C 3 196 ? -27.761 84.531 27.975 1.00 252.29 192 SER L C 1
ATOM 4979 O O . SER C 3 196 ? -28.227 85.648 27.787 1.00 255.51 192 SER L O 1
ATOM 4982 N N . HIS C 3 197 ? -28.427 83.418 27.692 1.00 182.53 193 HIS L N 1
ATOM 4983 C CA . HIS C 3 197 ? -29.730 83.457 27.044 1.00 161.49 193 HIS L CA 1
ATOM 4984 C C . HIS C 3 197 ? -30.901 83.320 28.020 1.00 161.95 193 HIS L C 1
ATOM 4985 O O . HIS C 3 197 ? -30.726 82.988 29.189 1.00 116.50 193 HIS L O 1
ATOM 4992 N N . ARG C 3 198 ? -32.108 83.573 27.539 1.00 201.88 194 ARG L N 1
ATOM 4993 C CA . ARG C 3 198 ? -33.275 83.457 28.407 1.00 185.30 194 ARG L CA 1
ATOM 4994 C C . ARG C 3 198 ? -33.845 82.032 28.516 1.00 228.99 194 ARG L C 1
ATOM 4995 O O . ARG C 3 198 ? -34.400 81.624 29.542 1.00 211.24 194 ARG L O 1
ATOM 5003 N N . SER C 3 199 ? -33.702 81.294 27.425 1.00 188.71 195 SER L N 1
ATOM 5004 C CA . SER C 3 199 ? -34.202 79.932 27.335 1.00 169.89 195 SER L CA 1
ATOM 5005 C C . SER C 3 199 ? -33.808 79.360 25.993 1.00 161.72 195 SER L C 1
ATOM 5006 O O . SER C 3 199 ? -33.561 80.105 25.049 1.00 129.85 195 SER L O 1
ATOM 5009 N N . TYR C 3 200 ? -33.741 78.038 25.914 1.00 222.53 196 TYR L N 1
ATOM 5010 C CA . TYR C 3 200 ? -33.449 77.365 24.660 1.00 179.85 196 TYR L CA 1
ATOM 5011 C C . TYR C 3 200 ? -34.606 76.441 24.347 1.00 215.64 196 TYR L C 1
ATOM 5012 O O . TYR C 3 200 ? -35.321 76.008 25.250 1.00 189.23 196 TYR L O 1
ATOM 5021 N N . SER C 3 201 ? -34.792 76.142 23.068 1.00 75.94 197 SER L N 1
ATOM 5022 C CA . SER C 3 201 ? -35.864 75.249 22.657 1.00 75.05 197 SER L CA 1
ATOM 5023 C C . SER C 3 201 ? -35.388 74.143 21.727 1.00 77.70 197 SER L C 1
ATOM 5024 O O . SER C 3 201 ? -34.601 74.368 20.805 1.00 47.93 197 SER L O 1
ATOM 5027 N N . CYS C 3 202 ? -35.878 72.940 21.995 1.00 167.48 198 CYS L N 1
ATOM 5028 C CA . CYS C 3 202 ? -35.638 71.791 21.143 1.00 116.95 198 CYS L CA 1
ATOM 5029 C C . CYS C 3 202 ? -36.897 71.524 20.327 1.00 89.60 198 CYS L C 1
ATOM 5030 O O . CYS C 3 202 ? -37.973 71.321 20.889 1.00 129.89 198 CYS L O 1
ATOM 5033 N N . GLN C 3 203 ? -36.770 71.531 19.003 1.00 114.53 199 GLN L N 1
ATOM 5034 C CA . GLN C 3 203 ? -37.945 71.414 18.141 1.00 63.19 199 GLN L CA 1
ATOM 5035 C C . GLN C 3 203 ? -37.935 70.194 17.219 1.00 124.97 199 GLN L C 1
ATOM 5036 O O . GLN C 3 203 ? -37.179 70.134 16.247 1.00 96.09 199 GLN L O 1
ATOM 5042 N N . VAL C 3 204 ? -38.802 69.235 17.530 1.00 122.52 200 VAL L N 1
ATOM 5043 C CA . VAL C 3 204 ? -38.909 67.998 16.766 1.00 81.69 200 VAL L CA 1
ATOM 5044 C C . VAL C 3 204 ? -40.060 68.063 15.766 1.00 58.81 200 VAL L C 1
ATOM 5045 O O . VAL C 3 204 ? -41.192 68.384 16.128 1.00 136.00 200 VAL L O 1
ATOM 5049 N N . THR C 3 205 ? -39.763 67.758 14.507 1.00 47.82 201 THR L N 1
ATOM 5050 C CA . THR C 3 205 ? -40.778 67.755 13.460 1.00 64.00 201 THR L CA 1
ATOM 5051 C C . THR C 3 205 ? -40.963 66.358 12.885 1.00 60.44 201 THR L C 1
ATOM 5052 O O . THR C 3 205 ? -40.091 65.840 12.186 1.00 99.50 201 THR L O 1
ATOM 5056 N N . HIS C 3 206 ? -42.108 65.754 13.182 1.00 140.07 202 HIS L N 1
ATOM 5057 C CA . HIS C 3 206 ? -42.389 64.395 12.741 1.00 101.32 202 HIS L CA 1
ATOM 5058 C C . HIS C 3 206 ? -43.715 64.292 11.992 1.00 118.44 202 HIS L C 1
ATOM 5059 O O . HIS C 3 206 ? -44.780 64.556 12.555 1.00 124.73 202 HIS L O 1
ATOM 5066 N N . GLU C 3 207 ? -43.631 63.900 10.723 1.00 84.04 203 GLU L N 1
ATOM 5067 C CA . GLU C 3 207 ? -44.799 63.755 9.856 1.00 71.02 203 GLU L CA 1
ATOM 5068 C C . GLU C 3 207 ? -45.662 65.016 9.808 1.00 106.65 203 GLU L C 1
ATOM 5069 O O . GLU C 3 207 ? -46.859 64.968 10.091 1.00 115.04 203 GLU L O 1
ATOM 5075 N N . GLY C 3 208 ? -45.047 66.143 9.461 1.00 172.20 204 GLY L N 1
ATOM 5076 C CA . GLY C 3 208 ? -45.766 67.396 9.302 1.00 117.06 204 GLY L CA 1
ATOM 5077 C C . GLY C 3 208 ? -46.369 67.959 10.576 1.00 139.60 204 GLY L C 1
ATOM 5078 O O . GLY C 3 208 ? -47.236 68.832 10.528 1.00 183.10 204 GLY L O 1
ATOM 5079 N N . SER C 3 209 ? -45.914 67.457 11.719 1.00 134.11 205 SER L N 1
ATOM 5080 C CA . SER C 3 209 ? -46.363 67.965 13.010 1.00 122.51 205 SER L CA 1
ATOM 5081 C C . SER C 3 209 ? -45.173 68.485 13.812 1.00 145.86 205 SER L C 1
ATOM 5082 O O . SER C 3 209 ? -44.030 68.100 13.565 1.00 105.32 205 SER L O 1
ATOM 5085 N N . THR C 3 210 ? -45.443 69.359 14.773 1.00 108.11 206 THR L N 1
ATOM 5086 C CA . THR C 3 210 ? -44.370 69.984 15.533 1.00 87.02 206 THR L CA 1
ATOM 5087 C C . THR C 3 210 ? -44.545 69.880 17.042 1.00 88.30 206 THR L C 1
ATOM 5088 O O . THR C 3 210 ? -45.576 70.267 17.596 1.00 120.56 206 THR L O 1
ATOM 5092 N N . VAL C 3 211 ? -43.519 69.346 17.695 1.00 77.17 207 VAL L N 1
ATOM 5093 C CA . VAL C 3 211 ? -43.452 69.322 19.146 1.00 100.91 207 VAL L CA 1
ATOM 5094 C C . VAL C 3 211 ? -42.250 70.144 19.591 1.00 83.54 207 VAL L C 1
ATOM 5095 O O . VAL C 3 211 ? -41.168 70.029 19.016 1.00 87.01 207 VAL L O 1
ATOM 5099 N N . GLU C 3 212 ? -42.437 70.974 20.612 1.00 157.42 208 GLU L N 1
ATOM 5100 C CA . GLU C 3 212 ? -41.357 71.826 21.096 1.00 125.23 208 GLU L CA 1
ATOM 5101 C C . GLU C 3 212 ? -41.360 71.992 22.615 1.00 124.52 208 GLU L C 1
ATOM 5102 O O . GLU C 3 212 ? -42.361 72.406 23.203 1.00 138.66 208 GLU L O 1
ATOM 5108 N N . LYS C 3 213 ? -40.231 71.669 23.242 1.00 107.80 209 LYS L N 1
ATOM 5109 C CA . LYS C 3 213 ? -40.054 71.862 24.680 1.00 123.75 209 LYS L CA 1
ATOM 5110 C C . LYS C 3 213 ? -39.082 73.009 24.960 1.00 109.09 209 LYS L C 1
ATOM 5111 O O . LYS C 3 213 ? -38.254 73.352 24.115 1.00 118.00 209 LYS L O 1
ATOM 5117 N N . THR C 3 214 ? -39.179 73.591 26.154 1.00 47.85 210 THR L N 1
ATOM 5118 C CA . THR C 3 214 ? -38.399 74.778 26.498 1.00 47.78 210 THR L CA 1
ATOM 5119 C C . THR C 3 214 ? -37.724 74.659 27.867 1.00 47.60 210 THR L C 1
ATOM 5120 O O . THR C 3 214 ? -38.270 74.050 28.783 1.00 68.27 210 THR L O 1
ATOM 5124 N N . VAL C 3 215 ? -36.535 75.244 28.000 1.00 137.27 211 VAL L N 1
ATOM 5125 C CA . VAL C 3 215 ? -35.813 75.252 29.273 1.00 150.21 211 VAL L CA 1
ATOM 5126 C C . VAL C 3 215 ? -35.142 76.595 29.530 1.00 142.67 211 VAL L C 1
ATOM 5127 O O . VAL C 3 215 ? -34.658 77.233 28.606 1.00 134.14 211 VAL L O 1
ATOM 5131 N N . ALA C 3 216 ? -35.097 77.010 30.792 1.00 158.02 212 ALA L N 1
ATOM 5132 C CA . ALA C 3 216 ? -34.440 78.259 31.167 1.00 164.33 212 ALA L CA 1
ATOM 5133 C C . ALA C 3 216 ? -33.455 78.029 32.321 1.00 174.24 212 ALA L C 1
ATOM 5134 O O . ALA C 3 216 ? -33.731 77.222 33.205 1.00 156.57 212 ALA L O 1
ATOM 5136 N N . PRO C 3 217 ? -32.304 78.734 32.307 1.00 204.01 213 PRO L N 1
ATOM 5137 C CA . PRO C 3 217 ? -31.217 78.654 33.300 1.00 183.73 213 PRO L CA 1
ATOM 5138 C C . PRO C 3 217 ? -31.703 78.545 34.746 1.00 205.24 213 PRO L C 1
ATOM 5139 O O . PRO C 3 217 ? -31.718 79.548 35.465 1.00 208.37 213 PRO L O 1
ATOM 5143 N N . THR C 3 218 ? -32.059 77.324 35.152 1.00 132.76 214 THR L N 1
ATOM 5144 C CA . THR C 3 218 ? -32.859 77.071 36.357 1.00 136.28 214 THR L CA 1
ATOM 5145 C C . THR C 3 218 ? -33.822 78.232 36.592 1.00 133.27 214 THR L C 1
ATOM 5146 O O . THR C 3 218 ? -33.868 78.818 37.675 1.00 132.37 214 THR L O 1
ATOM 5150 N N . GLU C 3 219 ? -34.578 78.561 35.550 1.00 233.65 215 GLU L N 1
ATOM 5151 C CA . GLU C 3 219 ? -35.333 79.799 35.503 1.00 235.14 215 GLU L CA 1
ATOM 5152 C C . GLU C 3 219 ? -34.416 80.979 35.718 1.00 219.63 215 GLU L C 1
ATOM 5153 O O . GLU C 3 219 ? -33.742 81.408 34.803 1.00 178.06 215 GLU L O 1
#

Foldseek 3Di:
DKKFKAFAAEPFQDWAAAPVGGRFTFRDWDDDDLNFIAGLAEGHQDDVDFHHQRHHDNQADPFTIWMWDQFPVGIGTDHQPVLRVVSNVVSVVVVVCLVVVCVVLVVVVVPVVVVLVVVVVVLVVLVVVLCVNCVVVVVSVVVVVVSVVVVVVSCVVVVVVSVVSVNVRSHNNVVSNVVSVVSSVVLLVLLCVLCVQQWPDPPRRMTHGLDGQDPVQVVCSSVVNHDCVVCVVSSVVSVVVD/DKAKAKDAEAEEEAQAKDKIKIAIPDFLADQWKKWKWWQAPPDDIDTAKIAFGPVRDIDGDPVQVPFWDWADDSVRSMIMIMGGRDDQSVFTWMKMFTAPGRDDDPHTPYIHPTHTYGYDNDDFDAWDKDWAAFDDVQCPDWKTKIKIKTHFGDDDDKDKDKPVHPDDVQKAWDDWDQDPVRTIMTMIMGMGTPVCQQVDWMKMWMGDPVVGDIDIDTHHD/DWEWPQEDEEAAQAKDKIKIAADCQKLQPKWKWKWWDAPPDDTDTQDTRQFDGDPVHDPQWTKHGDRRMIMIMGGSDDPVRQTKMKMWTWRVPPPIDIDIYPIYGYDHPDDFWDKDKDKDWADPVQVVVFWTKIKIKIDDGPPFDKDKWKDQQHHTDDPQKDKDRWDQDPVRHTIIMIMGIDTVCSQQVTAKMKIWIADPNDIDIDIDGPVD